Protein AF-A0A8J1URE8-F1 (afdb_monomer_lite)

pLDDT: mean 76.56, std 23.3, range [28.95, 98.44]

InterPro domains:
  IPR029236 Protein of unknown function DUF4618 [PF15397] (126-384)
  IPR029236 Protein of unknown function DUF4618 [PTHR28574] (31-385)

Secondary structure (DSSP, 8-state):
----TTSSSSS---GGGGTT-HHHHHHHTT--S---GGGG---------PPPPPPPPPP----------------PPP--------------------------TTSHHHHHHHHHHHHHHHHHHHHHHHHHHHHHHHHHHHHHHHHHHHHHHHHHHHHHHHHHHHHHHHHHHHHHHHHHHHHHHHHHHHHHHHHHHHHHHHHHHHHHHHHHHHHHHHHHHHHHHHHHHHHHHHIIIIIHHHHHHHHHHHHHHHHHHHHHHHHHHHHHHHHHHHHHHHHHHHHHHHHHHHHHHHHHHHHHHS-HHHHHHHHHHHHHHHHHHHHHHHHHHHHHHHHHHHHHHHHHHHSTTS-HHHHH-TTS---PPPPPTTS---------PPPP-

Foldseek 3Di:
DDDDDDDPPPDDDPCVVCPPPPVCVVVVVVPPPPDDPVVVDDDDDDDDDDDDDDDDDDDDDDDDDDDDDDDDDDDDDDDDDDDDDDDDDDDDDDDDDDDDDDDDPPPVVPVVVVVVVVVVVVVVVVVVVVVVVVVVVVVVVVVVVVVVVVVVVVVVVVVVVVVVVVVVVVVVVVVVVVVVVVVVVVVVVVVVVVVVVVVVVVVVVVVVVVVVVVVVVVVVVVVVVVVVVVVVVCCVPPVVVVVVVVVVVVVVVVVVVVVVVVVVVVVVVVVVVVVVVVVVVVVVVVVVVVVCVVVVVVLVVDDPVVVVVVVVVVVVVVVCVVVVVVVVVVVVVVVVVVVVVVVLVPDPVNPVVCVPCVPVDDPDDDDDPPDDDDDPDDDDDDDDD

Radius of gyration: 96.25 Å; chains: 1; bounding box: 216×101×248 Å

Structure (mmCIF, N/CA/C/O backbone):
data_AF-A0A8J1URE8-F1
#
_entry.id   AF-A0A8J1URE8-F1
#
loop_
_atom_site.group_PDB
_atom_site.id
_atom_site.type_symbol
_atom_site.label_atom_id
_atom_site.label_alt_id
_atom_site.label_comp_id
_atom_site.label_asym_id
_atom_site.label_entity_id
_atom_site.label_seq_id
_atom_site.pdbx_PDB_ins_code
_atom_site.Cartn_x
_atom_site.Cartn_y
_atom_site.Cartn_z
_atom_site.occupancy
_atom_site.B_iso_or_equiv
_atom_site.auth_seq_id
_atom_site.auth_comp_id
_atom_site.auth_asym_id
_atom_site.auth_atom_id
_atom_site.pdbx_PDB_model_num
ATOM 1 N N . MET A 1 1 ? -50.914 -13.217 21.520 1.00 42.62 1 MET A N 1
ATOM 2 C CA . MET A 1 1 ? -49.645 -13.868 21.130 1.00 42.62 1 MET A CA 1
ATOM 3 C C . MET A 1 1 ? -48.492 -13.115 21.794 1.00 42.62 1 MET A C 1
ATOM 5 O O . MET A 1 1 ? -48.168 -12.035 21.317 1.00 42.62 1 MET A O 1
ATOM 9 N N . PRO A 1 2 ? -47.940 -13.574 22.933 1.00 41.72 2 PRO A N 1
ATOM 10 C CA . PRO A 1 2 ? -46.842 -12.884 23.606 1.00 41.72 2 PRO A CA 1
ATOM 11 C C . PRO A 1 2 ? -45.495 -13.384 23.062 1.00 41.72 2 PRO A C 1
ATOM 13 O O . PRO A 1 2 ? -45.131 -14.544 23.244 1.00 41.72 2 PRO A O 1
ATOM 16 N N . GLY A 1 3 ? -44.768 -12.510 22.366 1.00 39.34 3 GLY A N 1
ATOM 17 C CA . GLY A 1 3 ? -43.412 -12.765 21.883 1.00 39.34 3 GLY A CA 1
ATOM 18 C C . GLY A 1 3 ? -42.389 -12.522 22.989 1.00 39.34 3 GLY A C 1
ATOM 19 O O . GLY A 1 3 ? -42.110 -11.378 23.340 1.00 39.34 3 GLY A O 1
ATOM 20 N N . GLY A 1 4 ? -41.845 -13.603 23.547 1.00 38.56 4 GLY A N 1
ATOM 21 C CA . GLY A 1 4 ? -40.762 -13.557 24.524 1.00 38.56 4 GLY A CA 1
ATOM 22 C C . GLY A 1 4 ? -39.442 -13.123 23.886 1.00 38.56 4 GLY A C 1
ATOM 23 O O . GLY A 1 4 ? -38.943 -13.759 22.956 1.00 38.56 4 GLY A O 1
ATOM 24 N N . TRP A 1 5 ? -38.869 -12.049 24.422 1.00 44.09 5 TRP A N 1
ATOM 25 C CA . TRP A 1 5 ? -37.473 -11.670 24.233 1.00 44.09 5 TRP A CA 1
ATOM 26 C C . TRP A 1 5 ? -36.597 -12.765 24.852 1.00 44.09 5 TRP A C 1
ATOM 28 O O . TRP A 1 5 ? -36.580 -12.926 26.067 1.00 44.09 5 TRP A O 1
ATOM 38 N N . GLY A 1 6 ? -35.923 -13.575 24.036 1.00 48.75 6 GLY A N 1
ATOM 39 C CA . GLY A 1 6 ? -35.047 -14.624 24.575 1.00 48.75 6 GLY A CA 1
ATOM 40 C C . GLY A 1 6 ? -34.497 -15.647 23.586 1.00 48.75 6 GLY A C 1
ATOM 41 O O . GLY A 1 6 ? -33.641 -16.435 23.962 1.00 48.75 6 GLY A O 1
ATOM 42 N N . ARG A 1 7 ? -34.935 -15.657 22.318 1.00 47.28 7 ARG A N 1
ATOM 43 C CA . ARG A 1 7 ? -34.473 -16.654 21.325 1.00 47.28 7 ARG A CA 1
ATOM 44 C C . ARG A 1 7 ? -33.460 -16.146 20.290 1.00 47.28 7 ARG A C 1
ATOM 46 O O . ARG A 1 7 ? -33.154 -16.877 19.360 1.00 47.28 7 ARG A O 1
ATOM 53 N N . LYS A 1 8 ? -32.928 -14.924 20.421 1.00 52.47 8 LYS A N 1
ATOM 54 C CA . LYS A 1 8 ? -32.033 -14.323 19.405 1.00 52.47 8 LYS A CA 1
ATOM 55 C C . LYS A 1 8 ? -30.544 -14.236 19.780 1.00 52.47 8 LYS A C 1
ATOM 57 O O . LYS A 1 8 ? -29.801 -13.589 19.059 1.00 52.47 8 LYS A O 1
ATOM 62 N N . ALA A 1 9 ? -30.083 -14.897 20.844 1.00 50.00 9 ALA A N 1
ATOM 63 C CA . ALA A 1 9 ? -28.696 -14.769 21.318 1.00 50.00 9 ALA A CA 1
ATOM 64 C C . ALA A 1 9 ? -27.864 -16.071 21.274 1.00 50.00 9 ALA A C 1
ATOM 66 O O . ALA A 1 9 ? -27.004 -16.263 22.122 1.00 50.00 9 ALA A O 1
ATOM 67 N N . VAL A 1 10 ? -28.107 -16.986 20.323 1.00 47.69 10 VAL A N 1
ATOM 68 C CA . VAL A 1 10 ? -27.316 -18.241 20.204 1.00 47.69 10 VAL A CA 1
ATOM 69 C C . VAL A 1 10 ? -26.921 -18.543 18.749 1.00 47.69 10 VAL A C 1
ATOM 71 O O . VAL A 1 10 ? -26.890 -19.690 18.327 1.00 47.69 10 VAL A O 1
ATOM 74 N N . GLY A 1 11 ? -26.673 -17.511 17.936 1.00 50.50 11 GLY A N 1
ATOM 75 C CA . GLY A 1 11 ? -26.478 -17.690 16.488 1.00 50.50 11 GLY A CA 1
ATOM 76 C C . GLY A 1 11 ? -25.203 -17.121 15.871 1.00 50.50 11 GLY A C 1
ATOM 77 O O . GLY A 1 11 ? -25.014 -17.318 14.679 1.00 50.50 11 GLY A O 1
ATOM 78 N N . GLN A 1 12 ? -24.351 -16.405 16.608 1.00 49.97 12 GLN A N 1
ATOM 79 C CA . GLN A 1 12 ? -23.192 -15.725 16.010 1.00 49.97 12 GLN A CA 1
ATOM 80 C C . GLN A 1 12 ? -21.989 -15.698 16.954 1.00 49.97 12 GLN A C 1
ATOM 82 O O . GLN A 1 12 ? -21.556 -14.644 17.404 1.00 49.97 12 GLN A O 1
ATOM 87 N N . ILE A 1 13 ? -21.446 -16.872 17.262 1.00 55.84 13 ILE A N 1
ATOM 88 C CA . ILE A 1 13 ? -20.032 -16.971 17.631 1.00 55.84 13 ILE A CA 1
ATOM 89 C C . ILE A 1 13 ? -19.428 -17.943 16.629 1.00 55.84 13 ILE A C 1
ATOM 91 O O . ILE A 1 13 ? -19.725 -19.139 16.655 1.00 55.84 13 ILE A O 1
ATOM 95 N N . ASP A 1 14 ? -18.648 -17.403 15.700 1.00 53.84 14 ASP A N 1
ATOM 96 C CA . ASP A 1 14 ? -17.888 -18.185 14.738 1.00 53.84 14 ASP A CA 1
ATOM 97 C C . ASP A 1 14 ? -16.729 -18.855 15.488 1.00 53.84 14 ASP A C 1
ATOM 99 O O . ASP A 1 14 ? -15.723 -18.232 15.821 1.00 53.84 14 ASP A O 1
ATOM 103 N N . ARG A 1 15 ? -16.916 -20.131 15.845 1.00 58.28 15 ARG A N 1
ATOM 104 C CA . ARG A 1 15 ? -15.956 -20.915 16.642 1.00 58.28 15 ARG A CA 1
ATOM 105 C C . ARG A 1 15 ? -14.618 -21.131 15.929 1.00 58.28 15 ARG A C 1
ATOM 107 O O . ARG A 1 15 ? -13.664 -21.553 16.573 1.00 58.28 15 ARG A O 1
ATOM 114 N N . SER A 1 16 ? -14.536 -20.826 14.633 1.00 62.19 16 SER A N 1
ATOM 115 C CA . SER A 1 16 ? -13.288 -20.872 13.868 1.00 62.19 16 SER A CA 1
ATOM 116 C C . SER A 1 16 ? -12.281 -19.795 14.297 1.00 62.19 16 SER A C 1
ATOM 118 O O . SER A 1 16 ? -11.084 -19.996 14.128 1.00 62.19 16 SER A O 1
ATOM 120 N N . GLN A 1 17 ? -12.732 -18.703 14.929 1.00 62.47 17 GLN A N 1
ATOM 121 C CA . GLN A 1 17 ? -11.861 -17.606 15.380 1.00 62.47 17 GLN A CA 1
ATOM 122 C C . GLN A 1 17 ? -11.050 -17.930 16.646 1.00 62.47 17 GLN A C 1
ATOM 124 O O . GLN A 1 17 ? -10.155 -17.173 17.000 1.00 62.47 17 GLN A O 1
ATOM 129 N N . PHE A 1 18 ? -11.342 -19.051 17.313 1.00 61.91 18 PHE A N 1
ATOM 130 C CA . PHE A 1 18 ? -10.711 -19.457 18.577 1.00 61.91 18 PHE A CA 1
ATOM 131 C C . PHE A 1 18 ? -9.980 -20.806 18.476 1.00 61.91 18 PHE A C 1
ATOM 133 O O . PHE A 1 18 ? -9.664 -21.421 19.493 1.00 61.91 18 PHE A O 1
ATOM 140 N N . ALA A 1 19 ? -9.737 -21.302 17.257 1.00 61.94 19 ALA A N 1
ATOM 141 C CA . ALA A 1 19 ? -9.113 -22.610 17.034 1.00 61.94 19 ALA A CA 1
ATOM 142 C C . ALA A 1 19 ? -7.639 -22.674 17.496 1.00 61.94 19 ALA A C 1
ATOM 144 O O . ALA A 1 19 ? -7.160 -23.752 17.867 1.00 61.94 19 ALA A O 1
ATOM 145 N N . ASP A 1 20 ? -6.963 -21.522 17.527 1.00 64.31 20 ASP A N 1
ATOM 146 C CA . ASP A 1 20 ? -5.533 -21.395 17.831 1.00 64.31 20 ASP A CA 1
ATOM 147 C C . ASP A 1 20 ? -5.243 -20.876 19.254 1.00 64.31 20 ASP A C 1
ATOM 149 O O . ASP A 1 20 ? -4.083 -20.736 19.634 1.00 64.31 20 ASP A O 1
ATOM 153 N N . ASP A 1 21 ? -6.272 -20.634 20.076 1.00 69.94 21 ASP A N 1
ATOM 154 C CA . ASP A 1 21 ? -6.087 -20.179 21.458 1.00 69.94 21 ASP A CA 1
ATOM 155 C C . ASP A 1 21 ? -5.683 -21.354 22.371 1.00 69.94 21 ASP A C 1
ATOM 157 O O . ASP A 1 21 ? -6.505 -22.181 22.785 1.00 69.94 21 ASP A O 1
ATOM 161 N N . GLU A 1 22 ? -4.395 -21.426 22.723 1.00 70.94 22 GLU A N 1
ATOM 162 C CA . GLU A 1 22 ? -3.829 -22.463 23.603 1.00 70.94 22 GLU A CA 1
ATOM 163 C C . GLU A 1 22 ? -4.501 -22.497 24.989 1.00 70.94 22 GLU A C 1
ATOM 165 O O . GLU A 1 22 ? -4.698 -23.572 25.559 1.00 70.94 22 GLU A O 1
ATOM 170 N N . LEU A 1 23 ? -4.954 -21.340 25.489 1.00 63.97 23 LEU A N 1
ATOM 171 C CA . LEU A 1 23 ? -5.704 -21.217 26.746 1.00 63.97 23 LEU A CA 1
ATOM 172 C C . LEU A 1 23 ? -7.088 -21.881 26.674 1.00 63.97 23 LEU A C 1
ATOM 174 O O . LEU A 1 23 ? -7.515 -22.530 27.629 1.00 63.97 23 LEU A O 1
ATOM 178 N N . LEU A 1 24 ? -7.783 -21.772 25.538 1.00 62.72 24 LEU A N 1
ATOM 179 C CA . LEU A 1 24 ? -9.102 -22.385 25.353 1.00 62.72 24 LEU A CA 1
ATOM 180 C C . LEU A 1 24 ? -9.005 -23.895 25.117 1.00 62.72 24 LEU A C 1
ATOM 182 O O . LEU A 1 24 ? -9.893 -24.627 25.550 1.00 62.72 24 LEU A O 1
ATOM 186 N N . LYS A 1 25 ? -7.906 -24.390 24.534 1.00 66.44 25 LYS A N 1
ATOM 187 C CA . LYS A 1 25 ? -7.602 -25.833 24.491 1.00 66.44 25 LYS A CA 1
ATOM 188 C C . LYS A 1 25 ? -7.354 -26.417 25.880 1.00 66.44 25 LYS A C 1
ATOM 190 O O . LYS A 1 25 ? -7.825 -27.516 26.167 1.00 66.44 25 LYS A O 1
ATOM 195 N N . GLN A 1 26 ? -6.650 -25.682 26.742 1.00 65.62 26 GLN A N 1
ATOM 196 C CA . GLN A 1 26 ? -6.354 -26.126 28.106 1.00 65.62 26 GLN A CA 1
ATOM 197 C C . GLN A 1 26 ? -7.611 -26.164 28.989 1.00 65.62 26 GLN A C 1
ATOM 199 O O . GLN A 1 26 ? -7.758 -27.065 29.810 1.00 65.62 26 GLN A O 1
ATOM 204 N N . ILE A 1 27 ? -8.541 -25.229 28.775 1.00 59.38 27 ILE A N 1
ATOM 205 C CA . ILE A 1 27 ? -9.807 -25.143 29.517 1.00 59.38 27 ILE A CA 1
ATOM 206 C C . ILE A 1 27 ? -10.887 -26.065 28.918 1.00 59.38 27 ILE A C 1
ATOM 208 O O . ILE A 1 27 ? -11.698 -26.626 29.654 1.00 59.38 27 ILE A O 1
ATOM 212 N N . GLY A 1 28 ? -10.883 -26.284 27.599 1.00 57.66 28 GLY A N 1
ATOM 213 C CA . GLY A 1 28 ? -11.860 -27.128 26.902 1.00 57.66 28 GLY A CA 1
ATOM 214 C C . GLY A 1 28 ? -11.819 -28.599 27.324 1.00 57.66 28 GLY A C 1
ATOM 215 O O . GLY A 1 28 ? -12.862 -29.236 27.399 1.00 57.66 28 GLY A O 1
ATOM 216 N N . GLY A 1 29 ? -10.644 -29.120 27.693 1.00 57.03 29 GLY A N 1
ATOM 217 C CA . GLY A 1 29 ? -10.515 -30.478 28.238 1.00 57.03 29 GLY A CA 1
ATOM 218 C C . GLY A 1 29 ? -11.018 -30.639 29.680 1.00 57.03 29 GLY A C 1
ATOM 219 O O . GLY A 1 29 ? -11.190 -31.765 30.137 1.00 57.03 29 GLY A O 1
ATOM 220 N N . GLN A 1 30 ? -11.254 -29.535 30.398 1.00 55.19 30 GLN A N 1
ATOM 221 C CA . GLN A 1 30 ? -11.667 -29.524 31.808 1.00 55.19 30 GLN A CA 1
ATOM 222 C C . GLN A 1 30 ? -13.159 -29.220 32.022 1.00 55.19 30 GLN A C 1
ATOM 224 O O . GLN A 1 30 ? -13.623 -29.300 33.157 1.00 55.19 30 GLN A O 1
ATOM 229 N N . LEU A 1 31 ? -13.912 -28.876 30.969 1.00 48.56 31 LEU A N 1
ATOM 230 C CA . LEU A 1 31 ? -15.317 -28.447 31.067 1.00 48.56 31 LEU A CA 1
ATOM 231 C C . LEU A 1 31 ? -16.329 -29.374 30.374 1.00 48.56 31 LEU A C 1
ATOM 233 O O . LEU A 1 31 ? -17.520 -29.071 30.396 1.00 48.56 31 LEU A O 1
ATOM 237 N N . ASP A 1 32 ? -15.906 -30.520 29.835 1.00 45.75 32 ASP A N 1
ATOM 238 C CA . ASP A 1 32 ? -16.808 -31.550 29.287 1.00 45.75 32 ASP A CA 1
ATOM 239 C C . ASP A 1 32 ? -17.446 -32.424 30.392 1.00 45.75 32 ASP A C 1
ATOM 241 O O . ASP A 1 32 ? -17.554 -33.646 30.296 1.00 45.75 32 ASP A O 1
ATOM 245 N N . GLU A 1 33 ? -17.922 -31.790 31.463 1.00 50.75 33 GLU A N 1
ATOM 246 C CA . GLU A 1 33 ? -18.928 -32.391 32.333 1.00 50.75 33 GLU A CA 1
ATOM 247 C C . GLU A 1 33 ? -20.302 -31.949 31.826 1.00 50.75 33 GLU A C 1
ATOM 249 O O . GLU A 1 33 ? -20.645 -30.768 31.843 1.00 50.75 33 GLU A O 1
ATOM 254 N N . ASN A 1 34 ? -21.092 -32.906 31.332 1.00 52.28 34 ASN A N 1
ATOM 255 C CA . ASN A 1 34 ? -22.476 -32.705 30.905 1.00 52.28 34 ASN A CA 1
ATOM 256 C C . ASN A 1 34 ? -23.313 -32.098 32.048 1.00 52.28 34 ASN A C 1
ATOM 258 O O . ASN A 1 34 ? -23.904 -32.817 32.857 1.00 52.28 34 ASN A O 1
ATOM 262 N N . PHE A 1 35 ? -23.389 -30.769 32.108 1.00 54.84 35 PHE A N 1
ATOM 263 C CA . PHE A 1 35 ? -24.257 -30.066 33.042 1.00 54.84 35 PHE A CA 1
ATOM 264 C C . PHE A 1 35 ? -25.716 -30.237 32.612 1.00 54.84 35 PHE A C 1
ATOM 266 O O . PHE A 1 35 ? -26.178 -29.657 31.628 1.00 54.84 35 PHE A O 1
ATOM 273 N N . ASP A 1 36 ? -26.463 -31.036 33.372 1.00 54.59 36 ASP A N 1
ATOM 274 C CA . ASP A 1 36 ? -27.906 -31.152 33.207 1.00 54.59 36 ASP A CA 1
ATOM 275 C C . ASP A 1 36 ? -28.609 -29.905 33.772 1.00 54.59 36 ASP A C 1
ATOM 277 O O . ASP A 1 36 ? -28.768 -29.722 34.985 1.00 54.59 36 ASP A O 1
ATOM 281 N N . TYR A 1 37 ? -29.041 -29.034 32.859 1.00 58.12 37 TYR A N 1
ATOM 282 C CA . TYR A 1 37 ? -29.777 -27.800 33.143 1.00 58.12 37 TYR A CA 1
ATOM 283 C C . TYR A 1 37 ? -31.292 -28.012 33.339 1.00 58.12 37 TYR A C 1
ATOM 285 O O . TYR A 1 37 ? -32.028 -27.040 33.549 1.00 58.12 37 TYR A O 1
ATOM 293 N N . SER A 1 38 ? -31.791 -29.255 33.305 1.00 65.00 38 SER A N 1
ATOM 294 C CA . SER A 1 38 ? -33.221 -29.575 33.464 1.00 65.00 38 SER A CA 1
ATOM 295 C C . SER A 1 38 ? -33.808 -29.122 34.815 1.00 65.00 38 SER A C 1
ATOM 297 O O . SER A 1 38 ? -34.978 -28.745 34.901 1.00 65.00 38 SER A O 1
ATOM 299 N N . GLN A 1 39 ? -32.969 -29.047 35.848 1.00 62.44 39 GLN A N 1
ATOM 300 C CA . GLN A 1 39 ? -33.286 -28.612 37.217 1.00 62.44 39 GLN A CA 1
ATOM 301 C C . GLN A 1 39 ? -33.596 -27.107 37.358 1.00 62.44 39 GLN A C 1
ATOM 303 O O . GLN A 1 39 ? -34.209 -26.697 38.344 1.00 62.44 39 GLN A O 1
ATOM 308 N N . TRP A 1 40 ? -33.263 -26.285 36.355 1.00 57.91 40 TRP A N 1
ATOM 309 C CA . TRP A 1 40 ? -33.508 -24.833 36.367 1.00 57.91 40 TRP A CA 1
ATOM 310 C C . TRP A 1 40 ? -34.587 -24.374 35.375 1.00 57.91 40 TRP A C 1
ATOM 312 O O . TRP A 1 40 ? -34.893 -23.180 35.284 1.00 57.91 40 TRP A O 1
ATOM 322 N N . GLN A 1 41 ? -35.233 -25.302 34.662 1.00 58.81 41 GLN A N 1
ATOM 323 C CA . GLN A 1 41 ? -36.361 -24.971 33.792 1.00 58.81 41 GLN A CA 1
ATOM 324 C C . GLN A 1 41 ? -37.643 -24.737 34.602 1.00 58.81 41 GLN A C 1
ATOM 326 O O . GLN A 1 41 ? -38.289 -25.657 35.107 1.00 58.81 41 GLN A O 1
ATOM 331 N N . ARG A 1 42 ? -38.074 -23.473 34.675 1.00 44.25 42 ARG A N 1
ATOM 332 C CA . ARG A 1 42 ? -39.392 -23.101 35.207 1.00 44.25 42 ARG A CA 1
ATOM 333 C C . ARG A 1 42 ? -40.492 -23.596 34.263 1.00 44.25 42 ARG A C 1
ATOM 335 O O . ARG A 1 42 ? -40.745 -22.990 33.226 1.00 44.25 42 ARG A O 1
ATOM 342 N N . LYS A 1 43 ? -41.189 -24.668 34.647 1.00 50.47 43 LYS A N 1
ATOM 343 C CA . LYS A 1 43 ? -42.414 -25.131 33.975 1.00 50.47 43 LYS A CA 1
ATOM 344 C C . LYS A 1 43 ? -43.549 -24.121 34.210 1.00 50.47 43 LYS A C 1
ATOM 346 O O . LYS A 1 43 ? -44.053 -23.996 35.325 1.00 50.47 43 LYS A O 1
ATOM 351 N N . SER A 1 44 ? -43.973 -23.397 33.173 1.00 41.31 44 SER A N 1
ATOM 352 C CA . SER A 1 44 ? -45.118 -22.474 33.229 1.00 41.31 44 SER A CA 1
ATOM 353 C C . SER A 1 44 ? -46.400 -23.097 32.646 1.00 41.31 44 SER A C 1
ATOM 355 O O . SER A 1 44 ? -46.602 -23.030 31.442 1.00 41.31 44 SER A O 1
ATOM 357 N N . LYS A 1 45 ? -47.211 -23.678 33.552 1.00 47.03 45 LYS A N 1
ATOM 358 C CA . LYS A 1 45 ? -48.698 -23.728 33.720 1.00 47.03 45 LYS A CA 1
ATOM 359 C C . LYS A 1 45 ? -49.651 -23.963 32.513 1.00 47.03 45 LYS A C 1
ATOM 361 O O . LYS A 1 45 ? -49.392 -23.496 31.413 1.00 47.03 45 LYS A O 1
ATOM 366 N N . PRO A 1 46 ? -50.847 -24.554 32.750 1.00 40.28 46 PRO A N 1
ATOM 367 C CA . PRO A 1 46 ? -52.015 -23.700 33.037 1.00 40.28 46 PRO A CA 1
ATOM 368 C C . PRO A 1 46 ? -52.982 -24.286 34.090 1.00 40.28 46 PRO A C 1
ATOM 370 O O . PRO A 1 46 ? -53.350 -25.452 34.031 1.00 40.28 46 PRO A O 1
ATOM 373 N N . GLY A 1 47 ? -53.442 -23.459 35.032 1.00 41.16 47 GLY A N 1
ATOM 374 C CA . GLY A 1 47 ? -54.554 -23.817 35.924 1.00 41.16 47 GLY A CA 1
ATOM 375 C C . GLY A 1 47 ? -54.441 -23.218 37.323 1.00 41.16 47 GLY A C 1
ATOM 376 O O . GLY A 1 47 ? -53.534 -23.566 38.063 1.00 41.16 47 GLY A O 1
ATOM 377 N N . GLN A 1 48 ? -55.360 -22.295 37.627 1.00 45.34 48 GLN A N 1
ATOM 378 C CA . GLN A 1 48 ? -55.823 -21.831 38.946 1.00 45.34 48 GLN A CA 1
ATOM 379 C C . GLN A 1 48 ? -54.793 -21.491 40.041 1.00 45.34 48 GLN A C 1
ATOM 381 O O . GLN A 1 48 ? -54.108 -22.338 40.595 1.00 45.34 48 GLN A O 1
ATOM 386 N N . LEU A 1 49 ? -54.780 -20.215 40.442 1.00 40.19 49 LEU A N 1
ATOM 387 C CA . LEU A 1 49 ? -55.258 -19.785 41.766 1.00 40.19 49 LEU A CA 1
ATOM 388 C C . LEU A 1 49 ? -55.201 -18.253 41.834 1.00 40.19 49 LEU A C 1
ATOM 390 O O . LEU A 1 49 ? -54.159 -17.628 41.635 1.00 40.19 49 LEU A O 1
ATOM 394 N N . SER A 1 50 ? -56.372 -17.663 42.055 1.00 42.28 50 SER A N 1
ATOM 395 C CA . SER A 1 50 ? -56.610 -16.233 42.204 1.00 42.28 50 SER A CA 1
ATOM 396 C C . SER A 1 50 ? -55.985 -15.700 43.491 1.00 42.28 50 SER A C 1
ATOM 398 O O . SER A 1 50 ? -56.207 -16.254 44.567 1.00 42.28 50 SER A O 1
ATOM 400 N N . ARG A 1 51 ? -55.282 -14.570 43.398 1.00 43.66 51 ARG A N 1
ATOM 401 C CA . ARG A 1 51 ? -54.980 -13.711 44.549 1.00 43.66 51 ARG A CA 1
ATOM 402 C C . ARG A 1 51 ? -56.124 -12.694 44.696 1.00 43.66 51 ARG A C 1
ATOM 404 O O . ARG A 1 51 ? -56.528 -12.142 43.672 1.00 43.66 51 ARG A O 1
ATOM 411 N N . PRO A 1 52 ? -56.660 -12.438 45.903 1.00 52.78 52 PRO A N 1
ATOM 412 C CA . PRO A 1 52 ? -57.699 -11.427 46.080 1.00 52.78 52 PRO A CA 1
ATOM 413 C C . PRO A 1 52 ? -57.127 -10.009 45.877 1.00 52.78 52 PRO A C 1
ATOM 415 O O . PRO A 1 52 ? -55.923 -9.801 46.079 1.00 52.78 52 PRO A O 1
ATOM 418 N N . PRO A 1 53 ? -57.959 -9.034 45.460 1.00 58.09 53 PRO A N 1
ATOM 419 C CA . PRO A 1 53 ? -57.518 -7.670 45.192 1.00 58.09 53 PRO A CA 1
ATOM 420 C C . PRO A 1 53 ? -57.275 -6.877 46.493 1.00 58.09 53 PRO A C 1
ATOM 422 O O . PRO A 1 53 ? -57.872 -7.184 47.527 1.00 58.09 53 PRO A O 1
ATOM 425 N N . PRO A 1 54 ? -56.414 -5.842 46.462 1.00 49.94 54 PRO A N 1
ATOM 426 C CA . PRO A 1 54 ? -56.169 -4.968 47.609 1.00 49.94 54 PRO A CA 1
ATOM 427 C C . PRO A 1 54 ? -57.349 -4.003 47.853 1.00 49.94 54 PRO A C 1
ATOM 429 O O . PRO A 1 54 ? -57.991 -3.578 46.889 1.00 49.94 54 PRO A O 1
ATOM 432 N N . PRO A 1 55 ? -57.636 -3.604 49.110 1.00 48.75 55 PRO A N 1
ATOM 433 C CA . PRO A 1 55 ? -58.689 -2.635 49.396 1.00 48.75 55 PRO A CA 1
ATOM 434 C C . PRO A 1 55 ? -58.328 -1.223 48.907 1.00 48.75 55 PRO A C 1
ATOM 436 O O . PRO A 1 55 ? -57.174 -0.788 48.952 1.00 48.75 55 PRO A O 1
ATOM 439 N N . ALA A 1 56 ? -59.353 -0.513 48.435 1.00 40.72 56 ALA A N 1
ATOM 440 C CA . ALA A 1 56 ? -59.270 0.801 47.810 1.00 40.72 56 ALA A CA 1
ATOM 441 C C . ALA A 1 56 ? -58.780 1.905 48.766 1.00 40.72 56 ALA A C 1
ATOM 443 O O . ALA A 1 56 ? -59.273 2.057 49.885 1.00 40.72 56 ALA A O 1
ATOM 444 N N . ARG A 1 57 ? -57.856 2.740 48.274 1.00 40.34 57 ARG A N 1
ATOM 445 C CA . ARG A 1 57 ? -57.469 4.016 48.891 1.00 40.34 57 ARG A CA 1
ATOM 446 C C . ARG A 1 57 ? -58.618 5.018 48.757 1.00 40.34 57 ARG A C 1
ATOM 448 O O . ARG A 1 57 ? -58.954 5.408 47.642 1.00 40.34 57 ARG A O 1
ATOM 455 N N . LYS A 1 58 ? -59.164 5.493 49.880 1.00 38.78 58 LYS A N 1
ATOM 456 C CA . LYS A 1 58 ? -59.895 6.765 49.918 1.00 38.78 58 LYS A CA 1
ATOM 457 C C . LYS A 1 58 ? -58.908 7.895 50.196 1.00 38.78 58 LYS A C 1
ATOM 459 O O . LYS A 1 58 ? -58.172 7.875 51.176 1.00 38.78 58 LYS A O 1
ATOM 464 N N . VAL A 1 59 ? -58.896 8.840 49.267 1.00 43.69 59 VAL A N 1
ATOM 465 C CA . VAL A 1 59 ? -58.230 10.138 49.342 1.00 43.69 59 VAL A CA 1
ATOM 466 C C . VAL A 1 59 ? -58.962 10.995 50.372 1.00 43.69 59 VAL A C 1
ATOM 468 O O . VAL A 1 59 ? -60.186 11.077 50.324 1.00 43.69 59 VAL A O 1
ATOM 471 N N . VAL A 1 60 ? -58.226 11.671 51.253 1.00 35.31 60 VAL A N 1
ATOM 472 C CA . VAL A 1 60 ? -58.720 12.867 51.945 1.00 35.31 60 VAL A CA 1
ATOM 473 C C . VAL A 1 60 ? -57.625 13.926 51.841 1.00 35.31 60 VAL A C 1
ATOM 475 O O . VAL A 1 60 ? -56.538 13.753 52.386 1.00 35.31 60 VAL A O 1
ATOM 478 N N . LYS A 1 61 ? -57.909 14.986 51.082 1.00 36.34 61 LYS A N 1
ATOM 479 C CA . LYS A 1 61 ? -57.236 16.284 51.164 1.00 36.34 61 LYS A CA 1
ATOM 480 C C . LYS A 1 61 ? -58.240 17.264 51.764 1.00 36.34 61 LYS A C 1
ATOM 482 O O . LYS A 1 61 ? -59.372 17.267 51.294 1.00 36.34 61 LYS A O 1
ATOM 487 N N . ASP A 1 62 ? -57.759 18.021 52.753 1.00 32.22 62 ASP A N 1
ATOM 488 C CA . ASP A 1 62 ? -58.041 19.426 53.097 1.00 32.22 62 ASP A CA 1
ATOM 489 C C . ASP A 1 62 ? -59.514 19.864 53.201 1.00 32.22 62 ASP A C 1
ATOM 491 O O . ASP A 1 62 ? -60.339 19.583 52.352 1.00 32.22 62 ASP A O 1
ATOM 495 N N . SER A 1 63 ? -59.976 20.673 54.145 1.00 32.62 63 SER A N 1
ATOM 496 C CA . SER A 1 63 ? -59.391 21.513 55.187 1.00 32.62 63 SER A CA 1
ATOM 497 C C . SER A 1 63 ? -60.590 22.115 55.936 1.00 32.62 63 SER A C 1
ATOM 499 O O . SER A 1 63 ? -61.644 22.309 55.332 1.00 32.62 63 SER A O 1
ATOM 501 N N . THR A 1 64 ? -60.454 22.456 57.216 1.00 34.53 64 THR A N 1
ATOM 502 C CA . THR A 1 64 ? -60.919 23.752 57.743 1.00 34.53 64 THR A CA 1
ATOM 503 C C . THR A 1 64 ? -60.466 23.918 59.188 1.00 34.53 64 THR A C 1
ATOM 505 O O . THR A 1 64 ? -60.645 23.061 60.047 1.00 34.53 64 THR A O 1
ATOM 508 N N . LEU A 1 65 ? -59.823 25.057 59.405 1.00 37.34 65 LEU A N 1
ATOM 509 C CA . LEU A 1 65 ? -59.332 25.587 60.662 1.00 37.34 65 LEU A CA 1
ATOM 510 C C . LEU A 1 65 ? -60.466 25.766 61.677 1.00 37.34 65 LEU A C 1
ATOM 512 O O . LEU A 1 65 ? -61.517 26.301 61.327 1.00 37.34 65 LEU A O 1
ATOM 516 N N . ARG A 1 66 ? -60.177 25.496 62.953 1.00 33.91 66 ARG A N 1
ATOM 517 C CA . ARG A 1 66 ? -60.504 26.426 64.043 1.00 33.91 66 ARG A CA 1
ATOM 518 C C . ARG A 1 66 ? -59.566 26.217 65.231 1.00 33.91 66 ARG A C 1
ATOM 520 O O . ARG A 1 66 ? -59.542 25.172 65.865 1.00 33.91 66 ARG A O 1
ATOM 527 N N . SER A 1 67 ? -58.787 27.268 65.458 1.00 33.50 67 SER A N 1
ATOM 528 C CA . SER A 1 67 ? -58.145 27.643 66.713 1.00 33.50 67 SER A CA 1
ATOM 529 C C . SER A 1 67 ? -59.149 27.616 67.870 1.00 33.50 67 SER A C 1
ATOM 531 O O . SER A 1 67 ? -60.289 28.033 67.665 1.00 33.50 67 SER A O 1
ATOM 533 N N . ILE A 1 68 ? -58.721 27.151 69.045 1.00 37.53 68 ILE A N 1
ATOM 534 C CA . ILE A 1 68 ? -58.839 27.837 70.343 1.00 37.53 68 ILE A CA 1
ATOM 535 C C . ILE A 1 68 ? -57.900 27.124 71.328 1.00 37.53 68 ILE A C 1
ATOM 537 O O . ILE A 1 68 ? -57.711 25.909 71.286 1.00 37.53 68 ILE A O 1
ATOM 541 N N . SER A 1 69 ? -57.261 27.956 72.134 1.00 33.72 69 SER A N 1
ATOM 542 C CA . SER A 1 69 ? -56.294 27.688 73.179 1.00 33.72 69 SER A CA 1
ATOM 543 C C . SER A 1 69 ? -56.867 26.933 74.384 1.00 33.72 69 SER A C 1
ATOM 545 O O . SER A 1 69 ? -58.076 26.810 74.547 1.00 33.72 69 SER A O 1
ATOM 547 N N . ASP A 1 70 ? -55.934 26.511 75.241 1.00 29.38 70 ASP A N 1
ATOM 548 C CA . ASP A 1 70 ? -56.096 26.232 76.670 1.00 29.38 70 ASP A CA 1
ATOM 549 C C . ASP A 1 70 ? -57.023 25.075 77.057 1.00 29.38 70 ASP A C 1
ATOM 551 O O . ASP A 1 70 ? -58.237 25.193 77.018 1.00 29.38 70 ASP A O 1
ATOM 555 N N . PHE A 1 71 ? -56.451 23.993 77.597 1.00 32.44 71 PHE A N 1
ATOM 556 C CA . PHE A 1 71 ? -56.921 23.521 78.899 1.00 32.44 71 PHE A CA 1
ATOM 557 C C . PHE A 1 71 ? -55.837 22.752 79.655 1.00 32.44 71 PHE A C 1
ATOM 559 O O . PHE A 1 71 ? -55.142 21.868 79.157 1.00 32.44 71 PHE A O 1
ATOM 566 N N . THR A 1 72 ? -55.714 23.196 80.889 1.00 33.97 72 THR A N 1
ATOM 567 C CA . THR A 1 72 ? -54.801 22.864 81.962 1.00 33.97 72 THR A CA 1
ATOM 568 C C . THR A 1 72 ? -55.117 21.532 82.635 1.00 33.97 72 THR A C 1
ATOM 570 O O . THR A 1 72 ? -56.231 21.015 82.594 1.00 33.97 72 THR A O 1
ATOM 573 N N . VAL A 1 73 ? -54.085 21.035 83.322 1.00 40.09 73 VAL A N 1
ATOM 574 C CA . VAL A 1 73 ? -54.094 20.067 84.426 1.00 40.09 73 VAL A CA 1
ATOM 575 C C . VAL A 1 73 ? -55.397 20.116 85.235 1.00 40.09 73 VAL A C 1
ATOM 577 O O . VAL A 1 73 ? -55.700 21.128 85.867 1.00 40.09 73 VAL A O 1
ATOM 580 N N . ALA A 1 74 ? -56.125 18.998 85.279 1.00 33.94 74 ALA A N 1
ATOM 581 C CA . ALA A 1 74 ? -57.234 18.799 86.206 1.00 33.94 74 ALA A CA 1
ATOM 582 C C . ALA A 1 74 ? -56.818 17.839 87.328 1.00 33.94 74 ALA A C 1
ATOM 584 O O . ALA A 1 74 ? -56.345 16.726 87.105 1.00 33.94 74 ALA A O 1
ATOM 585 N N . ALA A 1 75 ? -56.972 18.359 88.538 1.00 36.00 75 ALA A N 1
ATOM 586 C CA . ALA A 1 75 ? -56.528 17.857 89.823 1.00 36.00 75 ALA A CA 1
ATOM 587 C C . ALA A 1 75 ? -57.479 16.774 90.414 1.00 36.00 75 ALA A C 1
ATOM 589 O O . ALA A 1 75 ? -58.496 16.432 89.804 1.00 36.00 75 ALA A O 1
ATOM 590 N N . PRO A 1 76 ? -57.169 16.226 91.607 1.00 42.44 76 PRO A N 1
ATOM 591 C CA . PRO A 1 76 ? -57.818 15.059 92.194 1.00 42.44 76 PRO A CA 1
ATOM 592 C C . PRO A 1 76 ? -59.133 15.419 92.893 1.00 42.44 76 PRO A C 1
ATOM 594 O O . PRO A 1 76 ? -59.287 16.497 93.470 1.00 42.44 76 PRO A O 1
ATOM 597 N N . TRP A 1 77 ? -60.082 14.485 92.887 1.00 31.50 77 TRP A N 1
ATOM 598 C CA . TRP A 1 77 ? -61.389 14.675 93.509 1.00 31.50 77 TRP A CA 1
ATOM 599 C C . TRP A 1 77 ? -61.337 14.322 94.997 1.00 31.50 77 TRP A C 1
ATOM 601 O O . TRP A 1 77 ? -61.015 13.200 95.390 1.00 31.50 77 TRP A O 1
ATOM 611 N N . LYS A 1 78 ? -61.659 15.320 95.823 1.00 34.78 78 LYS A N 1
ATOM 612 C CA . LYS A 1 78 ? -61.890 15.204 97.262 1.00 34.78 78 LYS A CA 1
ATOM 613 C C . LYS A 1 78 ? -63.299 14.675 97.559 1.00 34.78 78 LYS A C 1
ATOM 615 O O . LYS A 1 78 ? -64.250 14.975 96.850 1.00 34.78 78 LYS A O 1
ATOM 620 N N . GLN A 1 79 ? -63.366 13.935 98.667 1.00 37.50 79 GLN A N 1
ATOM 621 C CA . GLN A 1 79 ? -64.428 13.847 99.680 1.00 37.50 79 GLN A CA 1
ATOM 622 C C . GLN A 1 79 ? -65.829 14.377 99.325 1.00 37.50 79 GLN A C 1
ATOM 624 O O . GLN A 1 79 ? -66.029 15.575 99.162 1.00 37.50 79 GLN A O 1
ATOM 629 N N . ASN A 1 80 ? -66.823 13.494 99.453 1.00 34.97 80 ASN A N 1
ATOM 630 C CA . ASN A 1 80 ? -68.163 13.875 99.886 1.00 34.97 80 ASN A CA 1
ATOM 631 C C . ASN A 1 80 ? -68.570 13.021 101.090 1.00 34.97 80 ASN A C 1
ATOM 633 O O . ASN A 1 80 ? -68.889 11.840 100.973 1.00 34.97 80 ASN A O 1
ATOM 637 N N . VAL A 1 81 ? -68.542 13.659 102.258 1.00 35.84 81 VAL A N 1
ATOM 638 C CA . VAL A 1 81 ? -69.310 13.276 103.440 1.00 35.84 81 VAL A CA 1
ATOM 639 C C . VAL A 1 81 ? -70.736 13.763 103.189 1.00 35.84 81 VAL A C 1
ATOM 641 O O . VAL A 1 81 ? -70.933 14.944 102.903 1.00 35.84 81 VAL A O 1
ATOM 644 N N . ARG A 1 82 ? -71.736 12.888 103.311 1.00 40.56 82 ARG A N 1
ATOM 645 C CA . ARG A 1 82 ? -73.129 13.313 103.493 1.00 40.56 82 ARG A CA 1
ATOM 646 C C . ARG A 1 82 ? -73.770 12.541 104.649 1.00 40.56 82 ARG A C 1
ATOM 648 O O . ARG A 1 82 ? -73.756 11.312 104.618 1.00 40.56 82 ARG A O 1
ATOM 655 N N . PRO A 1 83 ? -74.307 13.250 105.656 1.00 45.19 83 PRO A N 1
ATOM 656 C CA . PRO A 1 83 ? -75.052 12.682 106.765 1.00 45.19 83 PRO A CA 1
ATOM 657 C C . PRO A 1 83 ? -76.552 12.701 106.456 1.00 45.19 83 PRO A C 1
ATOM 659 O O . PRO A 1 83 ? -77.033 13.645 105.845 1.00 45.19 83 PRO A O 1
ATOM 662 N N . THR A 1 84 ? -77.278 11.695 106.932 1.00 37.53 84 THR A N 1
ATOM 663 C CA . THR A 1 84 ? -78.710 11.736 107.292 1.00 37.53 84 THR A CA 1
ATOM 664 C C . THR A 1 84 ? -79.011 10.357 107.889 1.00 37.53 84 THR A C 1
ATOM 666 O O . THR A 1 84 ? -78.698 9.350 107.267 1.00 37.53 84 THR A O 1
ATOM 669 N N . SER A 1 85 ? -79.360 10.258 109.180 1.00 32.34 85 SER A N 1
ATOM 670 C CA . SER A 1 85 ? -80.751 10.354 109.673 1.00 32.34 85 SER A CA 1
ATOM 671 C C . SER A 1 85 ? -81.636 9.312 108.994 1.00 32.34 85 SER A C 1
ATOM 673 O O . SER A 1 85 ? -81.705 9.291 107.777 1.00 32.34 85 SER A O 1
ATOM 675 N N . ALA A 1 86 ? -82.447 8.493 109.636 1.00 28.95 86 ALA A N 1
ATOM 676 C CA . ALA A 1 86 ? -82.842 8.199 111.007 1.00 28.95 86 ALA A CA 1
ATOM 677 C C . ALA A 1 86 ? -83.794 6.986 110.855 1.00 28.95 86 ALA A C 1
ATOM 679 O O . ALA A 1 86 ? -84.115 6.625 109.725 1.00 28.95 86 ALA A O 1
ATOM 680 N N . VAL A 1 87 ? -84.251 6.412 111.973 1.00 33.72 87 VAL A N 1
ATOM 681 C CA . VAL A 1 87 ? -85.399 5.485 112.179 1.00 33.72 87 VAL A CA 1
ATOM 682 C C . VAL A 1 87 ? -84.877 4.318 113.027 1.00 33.72 87 VAL A C 1
ATOM 684 O O . VAL A 1 87 ? -84.199 3.426 112.532 1.00 33.72 87 VAL A O 1
ATOM 687 N N . SER A 1 88 ? -84.794 4.523 114.345 1.00 36.81 88 SER A N 1
ATOM 688 C CA . SER A 1 88 ? -85.860 4.345 115.357 1.00 36.81 88 SER A CA 1
ATOM 689 C C . SER A 1 88 ? -85.911 2.885 115.820 1.00 36.81 88 SER A C 1
ATOM 691 O O . SER A 1 88 ? -85.983 1.978 115.002 1.00 36.81 88 SER A O 1
ATOM 693 N N . SER A 1 89 ? -85.598 2.640 117.096 1.00 37.34 89 SER A N 1
ATOM 694 C CA . SER A 1 89 ? -86.569 2.280 118.151 1.00 37.34 89 SER A CA 1
ATOM 695 C C . SER A 1 89 ? -87.351 1.010 117.787 1.00 37.34 89 SER A C 1
ATOM 697 O O . SER A 1 89 ? -87.961 0.915 116.737 1.00 37.34 89 SER A O 1
ATOM 699 N N . VAL A 1 90 ? -87.324 -0.050 118.585 1.00 35.09 90 VAL A N 1
ATOM 700 C CA . VAL A 1 90 ? -87.939 -0.131 119.910 1.00 35.09 90 VAL A CA 1
ATOM 701 C C . VAL A 1 90 ? -87.306 -1.308 120.656 1.00 35.09 90 VAL A C 1
ATOM 703 O O . VAL A 1 90 ? -87.254 -2.403 120.115 1.00 35.09 90 VAL A O 1
ATOM 706 N N . CYS A 1 91 ? -86.875 -1.095 121.899 1.00 32.91 91 CYS A N 1
ATOM 707 C CA . CYS A 1 91 ? -87.177 -2.016 123.000 1.00 32.91 91 CYS A CA 1
ATOM 708 C C . CYS A 1 91 ? -86.913 -1.313 124.337 1.00 32.91 91 CYS A C 1
ATOM 710 O O . CYS A 1 91 ? -85.817 -1.307 124.885 1.00 32.91 91 CYS A O 1
ATOM 712 N N . SER A 1 92 ? -87.967 -0.616 124.755 1.00 37.78 92 SER A N 1
ATOM 713 C CA . SER A 1 92 ? -88.494 -0.448 126.108 1.00 37.78 92 SER A CA 1
ATOM 714 C C . SER A 1 92 ? -87.562 -0.716 127.295 1.00 37.78 92 SER A C 1
ATOM 716 O O . SER A 1 92 ? -87.262 -1.853 127.644 1.00 37.78 92 SER A O 1
ATOM 718 N N . HIS A 1 93 ? -87.243 0.358 128.015 1.00 35.97 93 HIS A N 1
ATOM 719 C CA . HIS A 1 93 ? -86.893 0.296 129.429 1.00 35.97 93 HIS A CA 1
ATOM 720 C C . HIS A 1 93 ? -88.124 -0.048 130.280 1.00 35.97 93 HIS A C 1
ATOM 722 O O . HIS A 1 93 ? -89.182 0.551 130.095 1.00 35.97 93 HIS A O 1
ATOM 728 N N . SER A 1 94 ? -87.942 -0.862 131.319 1.00 36.22 94 SER A N 1
ATOM 729 C CA . SER A 1 94 ? -88.727 -0.757 132.552 1.00 36.22 94 SER A CA 1
ATOM 730 C C . SER A 1 94 ? -87.786 -0.422 133.709 1.00 36.22 94 SER A C 1
ATOM 732 O O . SER A 1 94 ? -86.998 -1.252 134.157 1.00 36.22 94 SER A O 1
ATOM 734 N N . ARG A 1 95 ? -87.864 0.825 134.183 1.00 40.34 95 ARG A N 1
ATOM 735 C CA . ARG A 1 95 ? -87.373 1.226 135.505 1.00 40.34 95 ARG A CA 1
ATOM 736 C C . ARG A 1 95 ? -88.307 0.608 136.547 1.00 40.34 95 ARG A C 1
ATOM 738 O O . ARG A 1 95 ? -89.492 0.928 136.523 1.00 40.34 95 ARG A O 1
ATOM 745 N N . SER A 1 96 ? -87.791 -0.184 137.484 1.00 35.91 96 SER A N 1
ATOM 746 C CA . SER A 1 96 ? -88.444 -0.357 138.783 1.00 35.91 96 SER A CA 1
ATOM 747 C C . SER A 1 96 ? -87.581 0.298 139.863 1.00 35.91 96 SER A C 1
ATOM 749 O O . SER A 1 96 ? -86.366 0.135 139.946 1.00 35.91 96 SER A O 1
ATOM 751 N N . ARG A 1 97 ? -88.245 1.150 140.634 1.00 38.66 97 ARG A N 1
ATOM 752 C CA . ARG A 1 97 ? -87.815 1.751 141.891 1.00 38.66 97 ARG A CA 1
ATOM 753 C C . ARG A 1 97 ? -88.765 1.141 142.918 1.00 38.66 97 ARG A C 1
ATOM 755 O O . ARG A 1 97 ? -89.959 1.184 142.640 1.00 38.66 97 ARG A O 1
ATOM 762 N N . ILE A 1 98 ? -88.245 0.651 144.052 1.00 39.16 98 ILE A N 1
ATOM 763 C CA . ILE A 1 98 ? -88.828 0.659 145.418 1.00 39.16 98 ILE A CA 1
ATOM 764 C C . ILE A 1 98 ? -88.394 -0.583 146.238 1.00 39.16 98 ILE A C 1
ATOM 766 O O . ILE A 1 98 ? -88.713 -1.712 145.899 1.00 39.16 98 ILE A O 1
ATOM 770 N N . GLN A 1 99 ? -87.714 -0.264 147.349 1.00 40.69 99 GLN A N 1
ATOM 771 C CA . GLN A 1 99 ? -87.668 -0.906 148.677 1.00 40.69 99 GLN A CA 1
ATOM 772 C C . GLN A 1 99 ? -86.885 -2.208 148.937 1.00 40.69 99 GLN A C 1
ATOM 774 O O . GLN A 1 99 ? -87.271 -3.306 148.574 1.00 40.69 99 GLN A O 1
ATOM 779 N N . GLN A 1 100 ? -85.798 -1.998 149.692 1.00 37.84 100 GLN A N 1
ATOM 780 C CA . GLN A 1 100 ? -85.481 -2.567 151.011 1.00 37.84 100 GLN A CA 1
ATOM 781 C C . GLN A 1 100 ? -85.689 -4.067 151.275 1.00 37.84 100 GLN A C 1
ATOM 783 O O . GLN A 1 100 ? -86.803 -4.565 151.344 1.00 37.84 100 GLN A O 1
ATOM 788 N N . ASN A 1 101 ? -84.563 -4.659 151.689 1.00 36.78 101 ASN A N 1
ATOM 789 C CA . ASN A 1 101 ? -84.420 -5.720 152.683 1.00 36.78 101 ASN A CA 1
ATOM 790 C C . ASN A 1 101 ? -85.027 -7.082 152.328 1.00 36.78 101 ASN A C 1
ATOM 792 O O . ASN A 1 101 ? -86.215 -7.324 152.475 1.00 36.78 101 ASN A O 1
ATOM 796 N N . THR A 1 102 ? -84.166 -8.057 152.057 1.00 34.91 102 THR A N 1
ATOM 797 C CA . THR A 1 102 ? -83.757 -9.079 153.039 1.00 34.91 102 THR A CA 1
ATOM 798 C C . THR A 1 102 ? -82.852 -10.093 152.342 1.00 34.91 102 THR A C 1
ATOM 800 O O . THR A 1 102 ? -82.994 -10.388 151.161 1.00 34.91 102 THR A O 1
ATOM 803 N N . ALA A 1 103 ? -81.848 -10.567 153.070 1.00 40.12 103 ALA A N 1
ATOM 804 C CA . ALA A 1 103 ? -80.863 -11.515 152.585 1.00 40.12 103 ALA A CA 1
ATOM 805 C C . ALA A 1 103 ? -81.501 -12.846 152.143 1.00 40.12 103 ALA A C 1
ATOM 807 O O . ALA A 1 103 ? -82.258 -13.455 152.896 1.00 40.12 103 ALA A O 1
ATOM 808 N N . SER A 1 104 ? -81.108 -13.337 150.965 1.00 39.19 104 SER A N 1
ATOM 809 C CA . SER A 1 104 ? -81.163 -14.758 150.602 1.00 39.19 104 SER A CA 1
ATOM 810 C C . SER A 1 104 ? -80.109 -15.057 149.514 1.00 39.19 104 SER A C 1
ATOM 812 O O . SER A 1 104 ? -80.185 -14.476 148.433 1.00 39.19 104 SER A O 1
ATOM 814 N N . PRO A 1 105 ? -79.116 -15.942 149.737 1.00 49.28 105 PRO A N 1
ATOM 815 C CA . PRO A 1 105 ? -77.958 -16.138 148.843 1.00 49.28 105 PRO A CA 1
ATOM 816 C C . PRO A 1 105 ? -78.214 -16.776 147.457 1.00 49.28 105 PRO A C 1
ATOM 818 O O . PRO A 1 105 ? -77.284 -17.340 146.888 1.00 49.28 105 PRO A O 1
ATOM 821 N N . LYS A 1 106 ? -79.438 -16.779 146.906 1.00 49.16 106 LYS A N 1
ATOM 822 C CA . LYS A 1 106 ? -79.787 -17.603 145.722 1.00 49.16 106 LYS A CA 1
ATOM 823 C C . LYS A 1 106 ? -80.093 -16.845 144.421 1.00 49.1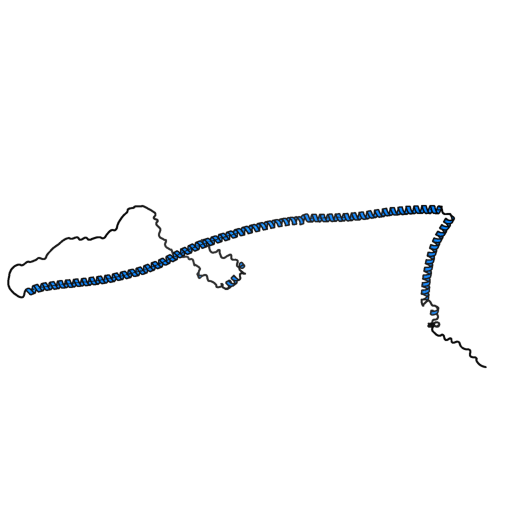6 106 LYS A C 1
ATOM 825 O O . LYS A 1 106 ? -79.992 -17.457 143.362 1.00 49.16 106 LYS A O 1
ATOM 830 N N . GLU A 1 107 ? -80.405 -15.549 144.453 1.00 48.66 107 GLU A N 1
ATOM 831 C CA . GLU A 1 107 ? -80.861 -14.806 143.254 1.00 48.66 107 GLU A CA 1
ATOM 832 C C . GLU A 1 107 ? -79.757 -14.009 142.534 1.00 48.66 107 GLU A C 1
ATOM 834 O O . GLU A 1 107 ? -79.845 -13.771 141.329 1.00 48.66 107 GLU A O 1
ATOM 839 N N . GLU A 1 108 ? -78.650 -13.705 143.213 1.00 50.38 108 GLU A N 1
ATOM 840 C CA . GLU A 1 108 ? -77.466 -13.070 142.611 1.00 50.38 108 GLU A CA 1
ATOM 841 C C . GLU A 1 108 ? -76.791 -13.988 141.566 1.00 50.38 108 GLU A C 1
ATOM 843 O O . GLU A 1 108 ? -76.227 -13.526 140.577 1.00 50.38 108 GLU A O 1
ATOM 848 N N . TYR A 1 109 ? -76.956 -15.309 141.704 1.00 57.75 109 TYR A N 1
ATOM 849 C CA . TYR A 1 109 ? -76.420 -16.319 140.786 1.00 57.75 109 TYR A CA 1
ATOM 850 C C . TYR A 1 109 ? -77.122 -16.361 139.416 1.00 57.75 109 TYR A C 1
ATOM 852 O O . TYR A 1 109 ? -76.491 -16.742 138.431 1.00 57.75 109 TYR A O 1
ATOM 860 N N . ALA A 1 110 ? -78.403 -15.980 139.316 1.00 57.28 110 ALA A N 1
ATOM 861 C CA . ALA A 1 110 ? -79.182 -16.095 138.075 1.00 57.28 110 ALA A CA 1
ATOM 862 C C . ALA A 1 110 ? -78.919 -14.933 137.098 1.00 57.28 110 ALA A C 1
ATOM 864 O O . ALA A 1 110 ? -78.690 -15.164 135.912 1.00 57.28 110 ALA A O 1
ATOM 865 N N . VAL A 1 111 ? -78.840 -13.698 137.606 1.00 61.62 111 VAL A N 1
ATOM 866 C CA . VAL A 1 111 ? -78.495 -12.499 136.813 1.00 61.62 111 VAL A CA 1
ATOM 867 C C . VAL A 1 111 ? -77.026 -12.526 136.374 1.00 61.62 111 VAL A C 1
ATOM 869 O O . VAL A 1 111 ? -76.683 -12.081 135.279 1.00 61.62 111 VAL A O 1
ATOM 872 N N . VAL A 1 112 ? -76.145 -13.095 137.203 1.00 62.19 112 VAL A N 1
ATOM 873 C CA . VAL A 1 112 ? -74.744 -13.359 136.837 1.00 62.19 112 VAL A CA 1
ATOM 874 C C . VAL A 1 112 ? -74.652 -14.428 135.739 1.00 62.19 112 VAL A C 1
ATOM 876 O O . VAL A 1 112 ? -73.781 -14.339 134.877 1.00 62.19 112 VAL A O 1
ATOM 879 N N . LYS A 1 113 ? -75.571 -15.403 135.703 1.00 65.38 113 LYS A N 1
ATOM 880 C CA . LYS A 1 113 ? -75.611 -16.456 134.677 1.00 65.38 113 LYS A CA 1
ATOM 881 C C . LYS A 1 113 ? -76.042 -15.932 133.302 1.00 65.38 113 LYS A C 1
ATOM 883 O O . LYS A 1 113 ? -75.398 -16.276 132.321 1.00 65.38 113 LYS A O 1
ATOM 888 N N . GLU A 1 114 ? -77.058 -15.074 133.226 1.00 67.69 114 GLU A N 1
ATOM 889 C CA . GLU A 1 114 ? -77.520 -14.465 131.963 1.00 67.69 114 GLU A CA 1
ATOM 890 C C . GLU A 1 114 ? -76.467 -13.518 131.365 1.00 67.69 114 GLU A C 1
ATOM 892 O O . GLU A 1 114 ? -76.098 -13.646 130.199 1.00 67.69 114 GLU A O 1
ATOM 897 N N . LYS A 1 115 ? -75.853 -12.670 132.204 1.00 73.19 115 LYS A N 1
ATOM 898 C CA . LYS A 1 115 ? -74.698 -11.849 131.802 1.00 73.19 115 LYS A CA 1
ATOM 899 C C . LYS A 1 115 ? -73.512 -12.697 131.341 1.00 73.19 115 LYS A C 1
ATOM 901 O O . LYS A 1 115 ? -72.800 -12.292 130.428 1.00 73.19 115 LYS A O 1
ATOM 906 N N . ASN A 1 116 ? -73.296 -13.871 131.938 1.00 77.44 116 ASN A N 1
ATOM 907 C CA . ASN A 1 116 ? -72.260 -14.804 131.495 1.00 77.44 116 ASN A CA 1
ATOM 908 C C . ASN A 1 116 ? -72.575 -15.442 130.131 1.00 77.44 116 ASN A C 1
ATOM 910 O O . ASN A 1 116 ? -71.642 -15.690 129.372 1.00 77.44 116 ASN A O 1
ATOM 914 N N . GLU A 1 117 ? -73.841 -15.696 129.790 1.00 78.88 117 GLU A N 1
ATOM 915 C CA . GLU A 1 117 ? -74.223 -16.178 128.453 1.00 78.88 117 GLU A CA 1
ATOM 916 C C . GLU A 1 117 ? -74.081 -15.078 127.387 1.00 78.88 117 GLU A C 1
ATOM 918 O O . GLU A 1 117 ? -73.501 -15.325 126.330 1.00 78.88 117 GLU A O 1
ATOM 923 N N . ASP A 1 118 ? -74.476 -13.839 127.688 1.00 80.00 118 ASP A N 1
ATOM 924 C CA . ASP A 1 118 ? -74.248 -12.689 126.801 1.00 80.00 118 ASP A CA 1
ATOM 925 C C . ASP A 1 118 ? -72.753 -12.414 126.587 1.00 80.00 118 ASP A C 1
ATOM 927 O O . ASP A 1 118 ? -72.311 -12.153 125.463 1.00 80.00 118 ASP A O 1
ATOM 931 N N . LEU A 1 119 ? -71.944 -12.532 127.647 1.00 82.38 119 LEU A N 1
ATOM 932 C CA . LEU A 1 119 ? -70.487 -12.450 127.553 1.00 82.38 119 LEU A CA 1
ATOM 933 C C . LEU A 1 119 ? -69.916 -13.569 126.675 1.00 82.38 119 LEU A C 1
ATOM 935 O O . LEU A 1 119 ? -69.047 -13.286 125.852 1.00 82.38 119 LEU A O 1
ATOM 939 N N . LYS A 1 120 ? -70.425 -14.805 126.769 1.00 86.19 120 LYS A N 1
ATOM 940 C CA . LYS A 1 120 ? -70.023 -15.908 125.875 1.00 86.19 120 LYS A CA 1
ATOM 941 C C . LYS A 1 120 ? -70.410 -15.642 124.420 1.00 86.19 120 LYS A C 1
ATOM 943 O O . LYS A 1 120 ? -69.602 -15.902 123.531 1.00 86.19 120 LYS A O 1
ATOM 948 N N . ILE A 1 121 ? -71.604 -15.109 124.154 1.00 86.38 121 ILE A N 1
ATOM 949 C CA . ILE A 1 121 ? -72.058 -14.764 122.795 1.00 86.38 121 ILE A CA 1
ATOM 950 C C . ILE A 1 121 ? -71.188 -13.647 122.205 1.00 86.38 121 ILE A C 1
ATOM 952 O O . ILE A 1 121 ? -70.741 -13.739 121.058 1.00 86.38 121 ILE A O 1
ATOM 956 N N . LEU A 1 122 ? -70.900 -12.604 122.989 1.00 86.69 122 LEU A N 1
ATOM 957 C CA . LEU A 1 122 ? -69.992 -11.528 122.592 1.00 86.69 122 LEU A CA 1
ATOM 958 C C . LEU A 1 122 ? -68.577 -12.056 122.348 1.00 86.69 122 LEU A C 1
ATOM 960 O O . LEU A 1 122 ? -67.975 -11.711 121.333 1.00 86.69 122 LEU A O 1
ATOM 964 N N . GLN A 1 123 ? -68.078 -12.940 123.209 1.00 88.19 123 GLN A N 1
ATOM 965 C CA . GLN A 1 123 ? -66.780 -13.589 123.046 1.00 88.19 123 GLN A CA 1
ATOM 966 C C . GLN A 1 123 ? -66.733 -14.438 121.769 1.00 88.19 123 GLN A C 1
ATOM 968 O O . GLN A 1 123 ? -65.766 -14.357 121.016 1.00 88.19 123 GLN A O 1
ATOM 973 N N . LEU A 1 124 ? -67.799 -15.174 121.445 1.00 88.12 124 LEU A N 1
ATOM 974 C CA . LEU A 1 124 ? -67.905 -15.933 120.198 1.00 88.12 124 LEU A CA 1
ATOM 975 C C . LEU A 1 124 ? -67.910 -15.010 118.969 1.00 88.12 124 LEU A C 1
ATOM 977 O O . LEU A 1 124 ? -67.228 -15.280 117.979 1.00 88.12 124 LEU A O 1
ATOM 981 N N . ARG A 1 125 ? -68.621 -13.877 119.035 1.00 92.38 125 ARG A N 1
ATOM 982 C CA . ARG A 1 125 ? -68.660 -12.870 117.962 1.00 92.38 125 ARG A CA 1
ATOM 983 C C . ARG A 1 125 ? -67.307 -12.188 117.762 1.00 92.38 125 ARG A C 1
ATOM 985 O O . ARG A 1 125 ? -66.910 -11.977 116.615 1.00 92.38 125 ARG A O 1
ATOM 992 N N . ILE A 1 126 ? -66.605 -11.874 118.852 1.00 91.50 126 ILE A N 1
ATOM 993 C CA . ILE A 1 126 ? -65.235 -11.348 118.838 1.00 91.50 126 ILE A CA 1
ATOM 994 C C . ILE A 1 126 ? -64.307 -12.379 118.194 1.00 91.50 126 ILE A C 1
ATOM 996 O O . ILE A 1 126 ? -63.666 -12.058 117.199 1.00 91.50 126 ILE A O 1
ATOM 1000 N N . ASN A 1 127 ? -64.340 -13.635 118.647 1.00 91.88 127 ASN A N 1
ATOM 1001 C CA . ASN A 1 127 ? -63.525 -14.718 118.090 1.00 91.88 127 ASN A CA 1
ATOM 1002 C C . ASN A 1 127 ? -63.783 -14.930 116.588 1.00 91.88 127 ASN A C 1
ATOM 1004 O O . ASN A 1 127 ? -62.846 -15.115 115.814 1.00 91.88 127 ASN A O 1
ATOM 1008 N N . THR A 1 128 ? -65.043 -14.847 116.150 1.00 93.00 128 THR A N 1
ATOM 1009 C CA . THR A 1 128 ? -65.411 -14.972 114.730 1.00 93.00 128 THR A CA 1
ATOM 1010 C C . THR A 1 128 ? -64.889 -13.784 113.916 1.00 93.00 128 THR A C 1
ATOM 1012 O O . THR A 1 128 ? -64.314 -13.965 112.845 1.00 93.00 128 THR A O 1
ATOM 1015 N N . ARG A 1 129 ? -65.031 -12.552 114.427 1.00 93.56 129 ARG A N 1
ATOM 1016 C CA . ARG A 1 129 ? -64.508 -11.337 113.778 1.00 93.56 129 ARG A CA 1
ATOM 1017 C C . ARG A 1 129 ? -62.984 -11.352 113.698 1.00 93.56 129 ARG A C 1
ATOM 1019 O O . ARG A 1 129 ? -62.437 -11.065 112.636 1.00 93.56 129 ARG A O 1
ATOM 1026 N N . GLU A 1 130 ? -62.304 -11.752 114.764 1.00 94.38 130 GLU A N 1
ATOM 1027 C CA . GLU A 1 130 ? -60.856 -11.954 114.771 1.00 94.38 130 GLU A CA 1
ATOM 1028 C C . GLU A 1 130 ? -60.420 -13.016 113.760 1.00 94.38 130 GLU A C 1
ATOM 1030 O O . GLU A 1 130 ? -59.419 -12.824 113.071 1.00 94.38 130 GLU A O 1
ATOM 1035 N N . HIS A 1 131 ? -61.171 -14.113 113.631 1.00 94.44 131 HIS A N 1
ATOM 1036 C CA . HIS A 1 131 ? -60.907 -15.133 112.621 1.00 94.44 131 HIS A CA 1
ATOM 1037 C C . HIS A 1 131 ? -61.028 -14.562 111.203 1.00 94.44 131 HIS A C 1
ATOM 1039 O O . HIS A 1 131 ? -60.075 -14.657 110.433 1.00 94.44 131 HIS A O 1
ATOM 1045 N N . THR A 1 132 ? -62.123 -13.858 110.891 1.00 94.44 132 THR A N 1
ATOM 1046 C CA . THR A 1 132 ? -62.294 -13.214 109.575 1.00 94.44 132 THR A CA 1
ATOM 1047 C C . THR A 1 132 ? -61.213 -12.169 109.290 1.00 94.44 132 THR A C 1
ATOM 1049 O O . THR A 1 132 ? -60.727 -12.080 108.168 1.00 94.44 132 THR A O 1
ATOM 1052 N N . LEU A 1 133 ? -60.766 -11.403 110.294 1.00 94.88 133 LEU A N 1
ATOM 1053 C CA . LEU A 1 133 ? -59.656 -10.457 110.138 1.00 94.88 133 LEU A CA 1
ATOM 1054 C C . LEU A 1 133 ? -58.336 -11.169 109.835 1.00 94.88 133 LEU A C 1
ATOM 1056 O O . LEU A 1 133 ? -57.575 -10.708 108.986 1.00 94.88 133 LEU A O 1
ATOM 1060 N N . LYS A 1 134 ? -58.069 -12.304 110.491 1.00 95.19 134 LYS A N 1
ATOM 1061 C CA . LYS A 1 134 ? -56.901 -13.143 110.193 1.00 95.19 134 LYS A CA 1
ATOM 1062 C C . LYS A 1 134 ? -56.971 -13.700 108.769 1.00 95.19 134 LYS A C 1
ATOM 1064 O O . LYS A 1 134 ? -55.954 -13.700 108.083 1.00 95.19 134 LYS A O 1
ATOM 1069 N N . GLU A 1 135 ? -58.142 -14.125 108.304 1.00 94.88 135 GLU A N 1
ATOM 1070 C CA . GLU A 1 135 ? -58.346 -14.568 106.918 1.00 94.88 135 GLU A CA 1
ATOM 1071 C C . GLU A 1 135 ? -58.157 -13.434 105.906 1.00 94.88 135 GLU A C 1
ATOM 1073 O O . GLU A 1 135 ? -57.457 -13.622 104.914 1.00 94.88 135 GLU A O 1
ATOM 1078 N N . TYR A 1 136 ? -58.698 -12.239 106.166 1.00 95.75 136 TYR A N 1
ATOM 1079 C CA . TYR A 1 136 ? -58.470 -11.070 105.312 1.00 95.75 136 TYR A CA 1
ATOM 1080 C C . TYR A 1 136 ? -56.998 -10.681 105.256 1.00 95.75 136 TYR A C 1
ATOM 1082 O O . TYR A 1 136 ? -56.498 -10.366 104.180 1.00 95.75 136 TYR A O 1
ATOM 1090 N N . LYS A 1 137 ? -56.293 -10.737 106.389 1.00 95.88 137 LYS A N 1
ATOM 1091 C CA . LYS A 1 137 ? -54.858 -10.457 106.437 1.00 95.88 137 LYS A CA 1
ATOM 1092 C C . LYS A 1 137 ? -54.065 -11.477 105.617 1.00 95.88 137 LYS A C 1
ATOM 1094 O O . LYS A 1 137 ? -53.259 -11.073 104.788 1.00 95.88 137 LYS A O 1
ATOM 1099 N N . LYS A 1 138 ? -54.368 -12.772 105.764 1.00 95.81 138 LYS A N 1
ATOM 1100 C CA . LYS A 1 138 ? -53.782 -13.834 104.930 1.00 95.81 138 LYS A CA 1
ATOM 1101 C C . LYS A 1 138 ? -54.065 -13.602 103.447 1.00 95.81 138 LYS A C 1
ATOM 1103 O O . LYS A 1 138 ? -53.149 -13.664 102.641 1.00 95.81 138 LYS A O 1
ATOM 1108 N N . ARG A 1 139 ? -55.314 -13.289 103.088 1.00 96.06 139 ARG A N 1
ATOM 1109 C CA . ARG A 1 139 ? -55.709 -13.022 101.698 1.00 96.06 139 ARG A CA 1
ATOM 1110 C C . ARG A 1 139 ? -55.015 -11.787 101.124 1.00 96.06 139 ARG A C 1
ATOM 1112 O O . ARG A 1 139 ? -54.666 -11.772 99.951 1.00 96.06 139 ARG A O 1
ATOM 1119 N N . TYR A 1 140 ? -54.831 -10.747 101.930 1.00 96.12 140 TYR A N 1
ATOM 1120 C CA . TYR A 1 140 ? -54.083 -9.559 101.535 1.00 96.12 140 TYR A CA 1
ATOM 1121 C C . TYR A 1 140 ? -52.614 -9.899 101.256 1.00 96.12 140 TYR A C 1
ATOM 1123 O O . TYR A 1 140 ? -52.083 -9.508 100.221 1.00 96.12 140 TYR A O 1
ATOM 1131 N N . GLU A 1 141 ? -51.980 -10.673 102.138 1.00 96.06 141 GLU A N 1
ATOM 1132 C CA . GLU A 1 141 ? -50.598 -11.132 101.966 1.00 96.06 141 GLU A CA 1
ATOM 1133 C C . GLU A 1 141 ? -50.443 -12.013 100.716 1.00 96.06 141 GLU A C 1
ATOM 1135 O O . GLU A 1 141 ? -49.528 -11.782 99.927 1.00 96.06 141 GLU A O 1
ATOM 1140 N N . THR A 1 142 ? -51.361 -12.958 100.469 1.00 96.00 142 THR A N 1
ATOM 1141 C CA . THR A 1 142 ? -51.332 -13.779 99.245 1.00 96.00 142 THR A CA 1
ATOM 1142 C C . THR A 1 142 ? -51.500 -12.928 97.993 1.00 96.00 142 THR A C 1
ATOM 1144 O O . THR A 1 142 ? -50.744 -13.096 97.042 1.00 96.00 142 THR A O 1
ATOM 1147 N N . LEU A 1 143 ? -52.437 -11.972 98.003 1.00 96.69 143 LEU A N 1
ATOM 1148 C CA . LEU A 1 143 ? -52.675 -11.093 96.858 1.00 96.69 143 LEU A CA 1
ATOM 1149 C C . LEU A 1 143 ? -51.456 -10.210 96.566 1.00 96.69 143 LEU A C 1
ATOM 1151 O O . LEU A 1 143 ? -51.136 -9.971 95.407 1.00 96.69 143 LEU A O 1
ATOM 1155 N N . LEU A 1 144 ? -50.764 -9.733 97.606 1.00 96.44 144 LEU A N 1
ATOM 1156 C CA . LEU A 1 144 ? -49.544 -8.942 97.460 1.00 96.44 144 LEU A CA 1
ATOM 1157 C C . LEU A 1 144 ? -48.433 -9.765 96.792 1.00 96.44 144 LEU A C 1
ATOM 1159 O O . LEU A 1 144 ? -47.799 -9.287 95.854 1.00 96.44 144 LEU A O 1
ATOM 1163 N N . VAL A 1 145 ? -48.226 -11.006 97.242 1.00 96.56 145 VAL A N 1
ATOM 1164 C CA . VAL A 1 145 ? -47.230 -11.922 96.661 1.00 96.56 145 VAL A CA 1
ATOM 1165 C C . VAL A 1 145 ? -47.571 -12.253 95.208 1.00 96.56 145 VAL A C 1
ATOM 1167 O O . VAL A 1 145 ? -46.696 -12.185 94.347 1.00 96.56 145 VAL A O 1
ATOM 1170 N N . GLU A 1 146 ? -48.836 -12.555 94.913 1.00 96.69 146 GLU A N 1
ATOM 1171 C CA . GLU A 1 146 ? -49.299 -12.811 93.546 1.00 96.69 146 GLU A CA 1
ATOM 1172 C C . GLU A 1 146 ? -49.133 -11.586 92.644 1.00 96.69 146 GLU A C 1
ATOM 1174 O O . GLU A 1 146 ? -48.686 -11.723 91.510 1.00 96.69 146 GLU A O 1
ATOM 1179 N N . ASN A 1 147 ? -49.426 -10.380 93.135 1.00 96.19 147 ASN A N 1
ATOM 1180 C CA . ASN A 1 147 ? -49.268 -9.154 92.354 1.00 96.19 147 ASN A CA 1
ATOM 1181 C C . ASN A 1 147 ? -47.791 -8.859 92.049 1.00 96.19 147 ASN A C 1
ATOM 1183 O O . ASN A 1 147 ? -47.454 -8.514 90.919 1.00 96.19 147 ASN A O 1
ATOM 1187 N N . ILE A 1 148 ? -46.899 -9.063 93.028 1.00 96.38 148 ILE A N 1
ATOM 1188 C CA . ILE A 1 148 ? -45.444 -8.957 92.830 1.00 96.38 148 ILE A CA 1
ATOM 1189 C C . ILE A 1 148 ? -44.970 -9.981 91.792 1.00 96.38 148 ILE A C 1
ATOM 1191 O O . ILE A 1 148 ? -44.181 -9.637 90.914 1.00 96.38 148 ILE A O 1
ATOM 1195 N N . LYS A 1 149 ? -45.473 -11.219 91.862 1.00 97.19 149 LYS A N 1
ATOM 1196 C CA . LYS A 1 149 ? -45.146 -12.275 90.901 1.00 97.19 149 LYS A CA 1
ATOM 1197 C C . LYS A 1 149 ? -45.629 -11.932 89.489 1.00 97.19 149 LYS A C 1
ATOM 1199 O O . LYS A 1 149 ? -44.838 -11.995 88.557 1.00 97.19 149 LYS A O 1
ATOM 1204 N N . LEU A 1 150 ? -46.885 -11.512 89.340 1.00 96.94 150 LEU A N 1
ATOM 1205 C CA . LEU A 1 150 ? -47.448 -11.094 88.052 1.00 96.94 150 LEU A CA 1
ATOM 1206 C C . LEU A 1 150 ? -46.677 -9.920 87.457 1.00 96.94 150 LEU A C 1
ATOM 1208 O O . LEU A 1 150 ? -46.411 -9.906 86.261 1.00 96.94 150 LEU A O 1
ATOM 1212 N N . LYS A 1 151 ? -46.285 -8.949 88.286 1.00 96.88 151 LYS A N 1
ATOM 1213 C CA . LYS A 1 151 ? -45.451 -7.839 87.834 1.00 96.88 151 LYS A CA 1
ATOM 1214 C C . LYS A 1 151 ? -44.114 -8.337 87.281 1.00 96.88 151 LYS A C 1
ATOM 1216 O O . LYS A 1 151 ? -43.724 -7.906 86.206 1.00 96.88 151 LYS A O 1
ATOM 1221 N N . ALA A 1 152 ? -43.445 -9.253 87.981 1.00 96.38 152 ALA A N 1
ATOM 1222 C CA . ALA A 1 152 ? -42.185 -9.822 87.513 1.00 96.38 152 ALA A CA 1
ATOM 1223 C C . ALA A 1 152 ? -42.346 -10.592 86.187 1.00 96.38 152 ALA A C 1
ATOM 1225 O O . ALA A 1 152 ? -41.520 -10.428 85.296 1.00 96.38 152 ALA A O 1
ATOM 1226 N N . GLU A 1 153 ? -43.423 -11.369 86.027 1.00 96.81 153 GLU A N 1
ATOM 1227 C CA . GLU A 1 153 ? -43.727 -12.082 84.774 1.00 96.81 153 GLU A CA 1
ATOM 1228 C C . GLU A 1 153 ? -44.026 -11.116 83.611 1.00 96.81 153 GLU A C 1
ATOM 1230 O O . GLU A 1 153 ? -43.590 -11.340 82.479 1.00 96.81 153 GLU A O 1
ATOM 1235 N N . ILE A 1 154 ? -44.739 -10.014 83.870 1.00 96.50 154 ILE A N 1
ATOM 1236 C CA . ILE A 1 154 ? -44.972 -8.962 82.868 1.00 96.50 154 ILE A CA 1
ATOM 1237 C C . ILE A 1 154 ? -43.647 -8.302 82.483 1.00 96.50 154 ILE A C 1
ATOM 1239 O O . ILE A 1 154 ? -43.340 -8.219 81.298 1.00 96.50 154 ILE A O 1
ATOM 1243 N N . ASP A 1 155 ? -42.838 -7.891 83.461 1.00 96.31 155 ASP A N 1
ATOM 1244 C CA . ASP A 1 155 ? -41.551 -7.237 83.211 1.00 96.31 155 ASP A CA 1
ATOM 1245 C C . ASP A 1 155 ? -40.598 -8.154 82.407 1.00 96.31 155 ASP A C 1
ATOM 1247 O O . ASP A 1 155 ? -39.890 -7.686 81.511 1.00 96.31 155 ASP A O 1
ATOM 1251 N N . GLU A 1 156 ? -40.601 -9.466 82.676 1.00 96.50 156 GLU A N 1
ATOM 1252 C CA . GLU A 1 156 ? -39.816 -10.465 81.937 1.00 96.50 156 GLU A CA 1
ATOM 1253 C C . GLU A 1 156 ? -40.314 -10.630 80.494 1.00 96.50 156 GLU A C 1
ATOM 1255 O O . GLU A 1 156 ? -39.539 -10.479 79.547 1.00 96.50 156 GLU A O 1
ATOM 1260 N N . THR A 1 157 ? -41.616 -10.865 80.305 1.00 95.75 157 THR A N 1
ATOM 1261 C CA . THR A 1 157 ? -42.201 -11.047 78.965 1.00 95.75 157 THR A CA 1
ATOM 1262 C C . THR A 1 157 ? -42.103 -9.784 78.107 1.00 95.75 157 THR A C 1
ATOM 1264 O O . THR A 1 157 ? -41.806 -9.867 76.911 1.00 95.75 157 THR A O 1
ATOM 1267 N N . GLU A 1 158 ? -42.280 -8.600 78.699 1.00 96.31 158 GLU A N 1
ATOM 1268 C CA . GLU A 1 158 ? -42.032 -7.317 78.040 1.00 96.31 158 GLU A CA 1
ATOM 1269 C C . GLU A 1 158 ? -40.549 -7.121 77.719 1.00 96.31 158 GLU A C 1
ATOM 1271 O O . GLU A 1 158 ? -40.213 -6.609 76.647 1.00 96.31 158 GLU A O 1
ATOM 1276 N N . GLY A 1 159 ? -39.651 -7.536 78.616 1.00 96.75 159 GLY A N 1
ATOM 1277 C CA . GLY A 1 159 ? -38.206 -7.532 78.404 1.00 96.75 159 GLY A CA 1
ATOM 1278 C C . GLY A 1 159 ? -37.802 -8.365 77.189 1.00 96.75 159 GLY A C 1
ATOM 1279 O O . GLY A 1 159 ? -37.114 -7.859 76.292 1.00 96.75 159 GLY A O 1
ATOM 1280 N N . ASP A 1 160 ? -38.296 -9.599 77.108 1.00 95.81 160 ASP A N 1
ATOM 1281 C CA . ASP A 1 160 ? -38.050 -10.521 76.002 1.00 95.81 160 ASP A CA 1
ATOM 1282 C C . ASP A 1 160 ? -38.631 -9.998 74.688 1.00 95.81 160 ASP A C 1
ATOM 1284 O O . ASP A 1 160 ? -37.915 -9.926 73.680 1.00 95.81 160 ASP A O 1
ATOM 1288 N N . ALA A 1 161 ? -39.886 -9.538 74.695 1.00 95.81 161 ALA A N 1
ATOM 1289 C CA . ALA A 1 161 ? -40.528 -8.945 73.525 1.00 95.81 161 ALA A CA 1
ATOM 1290 C C . ALA A 1 161 ? -39.764 -7.706 73.028 1.00 95.81 161 ALA A C 1
ATOM 1292 O O . ALA A 1 161 ? -39.453 -7.593 71.837 1.00 95.81 161 ALA A O 1
ATOM 1293 N N . ASN A 1 162 ? -39.380 -6.800 73.933 1.00 96.62 162 ASN A N 1
ATOM 1294 C CA . ASN A 1 162 ? -38.595 -5.614 73.596 1.00 96.62 162 ASN A CA 1
ATOM 1295 C C . ASN A 1 162 ? -37.201 -5.973 73.082 1.00 96.62 162 ASN A C 1
ATOM 1297 O O . ASN A 1 162 ? -36.696 -5.316 72.166 1.00 96.62 162 ASN A O 1
ATOM 1301 N N . SER A 1 163 ? -36.563 -7.001 73.643 1.00 96.62 163 SER A N 1
ATOM 1302 C CA . SER A 1 163 ? -35.273 -7.484 73.154 1.00 96.62 163 SER A CA 1
ATOM 1303 C C . SER A 1 163 ? -35.398 -8.011 71.718 1.00 96.62 163 SER A C 1
ATOM 1305 O O . SER A 1 163 ? -34.602 -7.623 70.856 1.00 96.62 163 SER A O 1
ATOM 1307 N N . GLY A 1 164 ? -36.452 -8.780 71.422 1.00 96.81 164 GLY A N 1
ATOM 1308 C CA . GLY A 1 164 ? -36.760 -9.296 70.090 1.00 96.81 164 GLY A CA 1
ATOM 1309 C C . GLY A 1 164 ? -37.020 -8.179 69.079 1.00 96.81 164 GLY A C 1
ATOM 1310 O O . GLY A 1 164 ? -36.412 -8.157 68.004 1.00 96.81 164 GLY A O 1
ATOM 1311 N N . VAL A 1 165 ? -37.840 -7.188 69.446 1.00 96.81 165 VAL A N 1
ATOM 1312 C CA . VAL A 1 165 ? -38.108 -6.004 68.612 1.00 96.81 165 VAL A CA 1
ATOM 1313 C C . VAL A 1 165 ? -36.826 -5.208 68.358 1.00 96.81 165 VAL A C 1
ATOM 1315 O O . VAL A 1 165 ? -36.537 -4.863 67.211 1.00 96.81 165 VAL A O 1
ATOM 1318 N N . LYS A 1 166 ? -35.997 -4.963 69.382 1.00 96.94 166 LYS A N 1
ATOM 1319 C CA . LYS A 1 166 ? -34.707 -4.264 69.226 1.00 96.94 166 LYS A CA 1
ATOM 1320 C C . LYS A 1 166 ? -33.761 -5.012 68.288 1.00 96.94 166 LYS A C 1
ATOM 1322 O O . LYS A 1 166 ? -33.125 -4.386 67.437 1.00 96.94 166 LYS A O 1
ATOM 1327 N N . GLN A 1 167 ? -33.656 -6.335 68.411 1.00 97.00 167 GLN A N 1
ATOM 1328 C CA . GLN A 1 167 ? -32.837 -7.144 67.506 1.00 97.00 167 GLN A CA 1
ATOM 1329 C C . GLN A 1 167 ? -33.346 -7.066 66.064 1.00 97.00 167 GLN A C 1
ATOM 1331 O O . GLN A 1 167 ? -32.547 -6.917 65.136 1.00 97.00 167 GLN A O 1
ATOM 1336 N N . LEU A 1 168 ? -34.664 -7.130 65.868 1.00 96.69 168 LEU A N 1
ATOM 1337 C CA . LEU A 1 168 ? -35.279 -7.038 64.551 1.00 96.69 168 LEU A CA 1
ATOM 1338 C C . LEU A 1 168 ? -35.057 -5.657 63.914 1.00 96.69 168 LEU A C 1
ATOM 1340 O O . LEU A 1 168 ? -34.636 -5.579 62.761 1.00 96.69 168 LEU A O 1
ATOM 1344 N N . LEU A 1 169 ? -35.243 -4.572 64.670 1.00 96.50 169 LEU A N 1
ATOM 1345 C CA . LEU A 1 169 ? -34.969 -3.208 64.205 1.00 96.50 169 LEU A CA 1
ATOM 1346 C C . LEU A 1 169 ? -33.504 -3.027 63.799 1.00 96.50 169 LEU A C 1
ATOM 1348 O O . LEU A 1 169 ? -33.230 -2.479 62.734 1.00 96.50 169 LEU A O 1
ATOM 1352 N N . ARG A 1 170 ? -32.557 -3.570 64.577 1.00 96.19 170 ARG A N 1
ATOM 1353 C CA . ARG A 1 170 ? -31.130 -3.563 64.211 1.00 96.19 170 ARG A CA 1
ATOM 1354 C C . ARG A 1 170 ? -30.865 -4.304 62.898 1.00 96.19 170 ARG A C 1
ATOM 1356 O O . ARG A 1 170 ? -30.027 -3.861 62.114 1.00 96.19 170 ARG A O 1
ATOM 1363 N N . LYS A 1 171 ? -31.558 -5.419 62.632 1.00 95.69 171 LYS A N 1
ATOM 1364 C CA . LYS A 1 171 ? -31.457 -6.132 61.344 1.00 95.69 171 LYS A CA 1
ATOM 1365 C C . LYS A 1 171 ? -31.988 -5.269 60.196 1.00 95.69 171 LYS A C 1
ATOM 1367 O O . LYS A 1 171 ? -31.299 -5.126 59.191 1.00 95.69 171 LYS A O 1
ATOM 1372 N N . TYR A 1 172 ? -33.152 -4.639 60.360 1.00 96.56 172 TYR A N 1
ATOM 1373 C CA . TYR A 1 172 ? -33.713 -3.737 59.347 1.00 96.56 172 TYR A CA 1
ATOM 1374 C C . TYR A 1 172 ? -32.835 -2.516 59.081 1.00 96.56 172 TYR A C 1
ATOM 1376 O O . TYR A 1 172 ? -32.673 -2.127 57.928 1.00 96.56 172 TYR A O 1
ATOM 1384 N N . GLU A 1 173 ? -32.226 -1.933 60.112 1.00 95.50 173 GLU A N 1
ATOM 1385 C CA . GLU A 1 173 ? -31.296 -0.818 59.945 1.00 95.50 173 GLU A CA 1
ATOM 1386 C C . GLU A 1 173 ? -30.058 -1.240 59.139 1.00 95.50 173 GLU A C 1
ATOM 1388 O O . GLU A 1 173 ? -29.649 -0.528 58.221 1.00 95.50 173 GLU A O 1
ATOM 1393 N N . LYS A 1 174 ? -29.503 -2.429 59.416 1.00 95.44 174 LYS A N 1
ATOM 1394 C CA . LYS A 1 174 ? -28.401 -3.004 58.627 1.00 95.44 174 LYS A CA 1
ATOM 1395 C C . LYS A 1 174 ? -28.805 -3.239 57.173 1.00 95.44 174 LYS A C 1
ATOM 1397 O O . LYS A 1 174 ? -28.061 -2.840 56.283 1.00 95.44 174 LYS A O 1
ATOM 1402 N N . PHE A 1 175 ? -29.979 -3.823 56.921 1.00 95.88 175 PHE A N 1
ATOM 1403 C CA . PHE A 1 175 ? -30.473 -4.021 55.554 1.00 95.88 175 PHE A CA 1
ATOM 1404 C C . PHE A 1 175 ? -30.710 -2.697 54.833 1.00 95.88 175 PHE A C 1
ATOM 1406 O O . PHE A 1 175 ? -30.310 -2.554 53.685 1.00 95.88 175 PHE A O 1
ATOM 1413 N N . ARG A 1 176 ? -31.282 -1.697 55.509 1.00 95.75 176 ARG A N 1
ATOM 1414 C CA . ARG A 1 176 ? -31.493 -0.363 54.939 1.00 95.75 176 ARG A CA 1
ATOM 1415 C C . ARG A 1 176 ? -30.173 0.302 54.551 1.00 95.75 176 ARG A C 1
ATOM 1417 O O . ARG A 1 176 ? -30.074 0.842 53.455 1.00 95.75 176 ARG A O 1
ATOM 1424 N N . LYS A 1 177 ? -29.162 0.243 55.424 1.00 96.19 177 LYS A N 1
ATOM 1425 C CA . LYS A 1 177 ? -27.813 0.751 55.124 1.00 96.19 177 LYS A CA 1
ATOM 1426 C C . LYS A 1 177 ? -27.176 -0.019 53.966 1.00 96.19 177 LYS A C 1
ATOM 1428 O O . LYS A 1 177 ? -26.643 0.604 53.058 1.00 96.19 177 LYS A O 1
ATOM 1433 N N . GLY A 1 178 ? -27.294 -1.349 53.965 1.00 96.12 178 GLY A N 1
ATOM 1434 C CA . GLY A 1 178 ? -26.801 -2.205 52.885 1.00 96.12 178 GLY A CA 1
ATOM 1435 C C . GLY A 1 178 ? -27.425 -1.869 51.529 1.00 96.12 178 GLY A C 1
ATOM 1436 O O . GLY A 1 178 ? -26.697 -1.728 50.556 1.00 96.12 178 GLY A O 1
ATOM 1437 N N . ILE A 1 179 ? -28.744 -1.658 51.478 1.00 95.94 179 ILE A N 1
ATOM 1438 C CA . ILE A 1 179 ? -29.459 -1.241 50.260 1.00 95.94 179 ILE A CA 1
ATOM 1439 C C . ILE A 1 179 ? -28.999 0.145 49.800 1.00 95.94 179 ILE A C 1
ATOM 1441 O O . ILE A 1 179 ? -28.785 0.340 48.612 1.00 95.94 179 ILE A O 1
ATOM 1445 N N . GLY A 1 180 ? -28.808 1.097 50.721 1.00 96.31 180 GLY A N 1
ATOM 1446 C CA . GLY A 1 180 ? -28.301 2.429 50.377 1.00 96.31 180 GLY A CA 1
ATOM 1447 C C . GLY A 1 180 ? -26.917 2.380 49.726 1.00 96.31 180 GLY A C 1
ATOM 1448 O O . GLY A 1 180 ? -26.724 2.955 48.661 1.00 96.31 180 GLY A O 1
ATOM 1449 N N . VAL A 1 181 ? -25.984 1.631 50.326 1.00 96.50 181 VAL A N 1
ATOM 1450 C CA . VAL A 1 181 ? -24.631 1.441 49.775 1.00 96.50 181 VAL A CA 1
ATOM 1451 C C . VAL A 1 181 ? -24.677 0.714 48.431 1.00 96.50 181 VAL A C 1
ATOM 1453 O O . VAL A 1 181 ? -23.969 1.093 47.503 1.00 96.50 181 VAL A O 1
ATOM 1456 N N . LEU A 1 182 ? -25.512 -0.319 48.311 1.00 96.81 182 LEU A N 1
ATOM 1457 C CA . LEU A 1 182 ? -25.659 -1.080 47.076 1.00 96.81 182 LEU A CA 1
ATOM 1458 C C . LEU A 1 182 ? -26.214 -0.211 45.939 1.00 96.81 182 LEU A C 1
ATOM 1460 O O . LEU A 1 182 ? -25.654 -0.224 44.851 1.00 96.81 182 LEU A O 1
ATOM 1464 N N . ASN A 1 183 ? -27.248 0.590 46.203 1.00 96.81 183 ASN A N 1
ATOM 1465 C CA . ASN A 1 183 ? -27.806 1.507 45.210 1.00 96.81 183 ASN A CA 1
ATOM 1466 C C . ASN A 1 183 ? -26.783 2.563 44.781 1.00 96.81 183 ASN A C 1
ATOM 1468 O O . ASN A 1 183 ? -26.613 2.761 43.587 1.00 96.81 183 ASN A O 1
ATOM 1472 N N . SER A 1 184 ? -26.042 3.169 45.719 1.00 96.62 184 SER A N 1
ATOM 1473 C CA . SER A 1 184 ? -24.986 4.124 45.350 1.00 96.62 184 SER A CA 1
ATOM 1474 C C . SER A 1 184 ? -23.876 3.479 44.518 1.00 96.62 184 SER A C 1
ATOM 1476 O O . SER A 1 184 ? -23.332 4.115 43.626 1.00 96.62 184 SER A O 1
ATOM 1478 N N . LYS A 1 185 ? -23.546 2.205 44.778 1.00 97.25 185 LYS A N 1
ATOM 1479 C CA . LYS A 1 185 ? -22.580 1.470 43.954 1.00 97.25 185 LYS A CA 1
ATOM 1480 C C . LYS A 1 185 ? -23.122 1.208 42.556 1.00 97.25 185 LYS A C 1
ATOM 1482 O O . LYS A 1 185 ? -22.394 1.426 41.602 1.00 97.25 185 LYS A O 1
ATOM 1487 N N . PHE A 1 186 ? -24.384 0.797 42.436 1.00 97.56 186 PHE A N 1
ATOM 1488 C CA . PHE A 1 186 ? -25.013 0.606 41.131 1.00 97.56 186 PHE A CA 1
ATOM 1489 C C . PHE A 1 186 ? -25.101 1.903 40.325 1.00 97.56 186 PHE A C 1
ATOM 1491 O O . PHE A 1 186 ? -24.881 1.866 39.122 1.00 97.56 186 PHE A O 1
ATOM 1498 N N . GLU A 1 187 ? -25.382 3.037 40.968 1.00 97.62 187 GLU A N 1
ATOM 1499 C CA . GLU A 1 187 ? -25.370 4.346 40.305 1.00 97.62 187 GLU A CA 1
ATOM 1500 C C . GLU A 1 187 ? -23.973 4.678 39.757 1.00 97.62 187 GLU A C 1
ATOM 1502 O O . GLU A 1 187 ? -23.851 5.049 38.593 1.00 97.62 187 GLU A O 1
ATOM 1507 N N . VAL A 1 188 ? -22.917 4.461 40.549 1.00 97.69 188 VAL A N 1
ATOM 1508 C CA . VAL A 1 188 ? -21.527 4.666 40.103 1.00 97.69 188 VAL A CA 1
ATOM 1509 C C . VAL A 1 188 ? -21.148 3.703 38.973 1.00 97.69 188 VAL A C 1
ATOM 1511 O O . VAL A 1 188 ? -20.626 4.138 37.954 1.00 97.69 188 VAL A O 1
ATOM 1514 N N . GLU A 1 189 ? -21.456 2.411 39.104 1.00 97.81 189 GLU A N 1
ATOM 1515 C CA . GLU A 1 189 ? -21.184 1.409 38.062 1.00 97.81 189 GLU A CA 1
ATOM 1516 C C . GLU A 1 189 ? -21.928 1.726 36.753 1.00 97.81 189 GLU A C 1
ATOM 1518 O O . GLU A 1 189 ? -21.392 1.529 35.662 1.00 97.81 189 GLU A O 1
ATOM 1523 N N . GLU A 1 190 ? -23.156 2.244 36.839 1.00 97.94 190 GLU A N 1
ATOM 1524 C CA . GLU A 1 190 ? -23.913 2.691 35.672 1.00 97.94 190 GLU A CA 1
ATOM 1525 C C . GLU A 1 190 ? -23.270 3.921 35.014 1.00 97.94 190 GLU A C 1
ATOM 1527 O O . GLU A 1 190 ? -23.188 3.994 33.782 1.00 97.94 190 GLU A O 1
ATOM 1532 N N . GLU A 1 191 ? -22.812 4.890 35.807 1.00 98.00 191 GLU A N 1
ATOM 1533 C CA . GLU A 1 191 ? -22.102 6.068 35.307 1.00 98.00 191 GLU A CA 1
ATOM 1534 C C . GLU A 1 191 ? -20.780 5.696 34.627 1.00 98.00 191 GLU A C 1
ATOM 1536 O O . GLU A 1 191 ? -20.534 6.153 33.505 1.00 98.00 191 GLU A O 1
ATOM 1541 N N . ASP A 1 192 ? -19.989 4.814 35.239 1.00 98.19 192 ASP A N 1
ATOM 1542 C CA . ASP A 1 192 ? -18.728 4.312 34.689 1.00 98.19 192 ASP A CA 1
ATOM 1543 C C . ASP A 1 192 ? -18.962 3.558 33.373 1.00 98.19 192 ASP A C 1
ATOM 1545 O O . ASP A 1 192 ? -18.341 3.867 32.352 1.00 98.19 192 ASP A O 1
ATOM 1549 N N . ALA A 1 193 ? -19.943 2.649 33.333 1.00 98.00 193 ALA A N 1
ATOM 1550 C CA . ALA A 1 193 ? -20.297 1.923 32.114 1.00 98.00 193 ALA A CA 1
ATOM 1551 C C . ALA A 1 193 ? -20.748 2.869 30.984 1.00 98.00 193 ALA A C 1
ATOM 1553 O O . ALA A 1 193 ? -20.404 2.678 29.812 1.00 98.00 193 ALA A O 1
ATOM 1554 N N . ARG A 1 194 ? -21.498 3.929 31.315 1.00 98.38 194 ARG A N 1
ATOM 1555 C CA . ARG A 1 194 ? -21.887 4.969 30.347 1.00 98.38 194 ARG A CA 1
ATOM 1556 C C . ARG A 1 194 ? -20.685 5.790 29.881 1.00 98.38 194 ARG A C 1
ATOM 1558 O O . ARG A 1 194 ? -20.641 6.172 28.707 1.00 98.38 194 ARG A O 1
ATOM 1565 N N . ALA A 1 195 ? -19.733 6.087 30.762 1.00 98.38 195 ALA A N 1
ATOM 1566 C CA . ALA A 1 195 ? -18.515 6.811 30.420 1.00 98.38 195 ALA A CA 1
ATOM 1567 C C . ALA A 1 195 ? -17.628 5.994 29.467 1.00 98.38 195 ALA A C 1
ATOM 1569 O O . ALA A 1 195 ? -17.211 6.512 28.426 1.00 98.38 195 ALA A O 1
ATOM 1570 N N . ASP A 1 196 ? -17.433 4.707 29.749 1.00 98.38 196 ASP A N 1
ATOM 1571 C CA . ASP A 1 196 ? -16.679 3.786 28.896 1.00 98.38 196 ASP A CA 1
ATOM 1572 C C . ASP A 1 196 ? -17.335 3.602 27.528 1.00 98.38 196 ASP A C 1
ATOM 1574 O O . ASP A 1 196 ? -16.663 3.649 26.491 1.00 98.38 196 ASP A O 1
ATOM 1578 N N . LEU A 1 197 ? -18.664 3.494 27.486 1.00 98.25 197 LEU A N 1
ATOM 1579 C CA . LEU A 1 197 ? -19.406 3.451 26.229 1.00 98.25 197 LEU A CA 1
ATOM 1580 C C . LEU A 1 197 ? -19.191 4.727 25.401 1.00 98.25 197 LEU A C 1
ATOM 1582 O O . LEU A 1 197 ? -18.954 4.653 24.197 1.00 98.25 197 LEU A O 1
ATOM 1586 N N . ARG A 1 198 ? -19.213 5.913 26.019 1.00 98.25 198 ARG A N 1
ATOM 1587 C CA . ARG A 1 198 ? -18.935 7.173 25.304 1.00 98.25 198 ARG A CA 1
ATOM 1588 C C . ARG A 1 198 ? -17.492 7.245 24.811 1.00 98.25 198 ARG A C 1
ATOM 1590 O O . ARG A 1 198 ? -17.257 7.706 23.694 1.00 98.25 198 ARG A O 1
ATOM 1597 N N . LYS A 1 199 ? -16.530 6.787 25.616 1.00 98.38 199 LYS A N 1
ATOM 1598 C CA . LYS A 1 199 ? -15.106 6.759 25.257 1.00 98.38 199 LYS A CA 1
ATOM 1599 C C . LYS A 1 199 ? -14.854 5.834 24.069 1.00 98.38 199 LYS A C 1
ATOM 1601 O O . LYS A 1 199 ? -14.226 6.253 23.099 1.00 98.38 199 LYS A O 1
ATOM 1606 N N . THR A 1 200 ? -15.385 4.616 24.118 1.00 97.75 200 THR A N 1
ATOM 1607 C CA . THR A 1 200 ? -15.272 3.634 23.030 1.00 97.75 200 THR A CA 1
ATOM 1608 C C . THR A 1 200 ? -15.972 4.121 21.764 1.00 97.75 200 THR A C 1
ATOM 1610 O O . THR A 1 200 ? -15.370 4.084 20.697 1.00 97.75 200 THR A O 1
ATOM 1613 N N . GLN A 1 201 ? -17.175 4.697 21.863 1.00 98.12 201 GLN A N 1
ATOM 1614 C CA . GLN A 1 201 ? -17.843 5.338 20.724 1.00 98.12 201 GLN A CA 1
ATOM 1615 C C . GLN A 1 201 ? -17.018 6.484 20.126 1.00 98.12 201 GLN A C 1
ATOM 1617 O O . GLN A 1 201 ? -16.952 6.624 18.907 1.00 98.12 201 GLN A O 1
ATOM 1622 N N . GLY A 1 202 ? -16.398 7.315 20.967 1.00 98.25 202 GLY A N 1
ATOM 1623 C CA . GLY A 1 202 ? -15.523 8.395 20.521 1.00 98.25 202 GLY A CA 1
ATOM 1624 C C . GLY A 1 202 ? -14.282 7.878 19.796 1.00 98.25 202 GLY A C 1
ATOM 1625 O O . GLY A 1 202 ? -13.909 8.437 18.768 1.00 98.25 202 GLY A O 1
ATOM 1626 N N . GLN A 1 203 ? -13.675 6.802 20.299 1.00 98.31 203 GLN A N 1
ATOM 1627 C CA . GLN A 1 203 ? -12.522 6.165 19.668 1.00 98.31 203 GLN A CA 1
ATOM 1628 C C . GLN A 1 203 ? -12.897 5.547 18.320 1.00 98.31 203 GLN A C 1
ATOM 1630 O O . GLN A 1 203 ? -12.287 5.888 17.314 1.00 98.31 203 GLN A O 1
ATOM 1635 N N . ILE A 1 204 ? -13.976 4.760 18.277 1.00 98.12 204 ILE A N 1
ATOM 1636 C CA . ILE A 1 204 ? -14.478 4.149 17.041 1.00 98.12 204 ILE A CA 1
ATOM 1637 C C . ILE A 1 204 ? -14.781 5.219 15.992 1.00 98.12 204 ILE A C 1
ATOM 1639 O O . ILE A 1 204 ? -14.408 5.053 14.840 1.00 98.12 204 ILE A O 1
ATOM 1643 N N . LYS A 1 205 ? -15.411 6.342 16.365 1.00 98.38 205 LYS A N 1
ATOM 1644 C CA . LYS A 1 205 ? -15.672 7.440 15.420 1.00 98.38 205 LYS A CA 1
ATOM 1645 C C . LYS A 1 205 ? -14.388 8.034 14.847 1.00 98.38 205 LYS A C 1
ATOM 1647 O O . LYS A 1 205 ? -14.340 8.291 13.651 1.00 98.38 205 LYS A O 1
ATOM 1652 N N . LYS A 1 206 ? -13.359 8.249 15.673 1.00 98.19 206 LYS A N 1
ATOM 1653 C CA . LYS A 1 206 ? -12.058 8.745 15.198 1.00 98.19 206 LYS A CA 1
ATOM 1654 C C . LYS A 1 206 ? -11.416 7.749 14.240 1.00 98.19 206 LYS A C 1
ATOM 1656 O O . LYS A 1 206 ? -11.022 8.137 13.145 1.00 98.19 206 LYS A O 1
ATOM 1661 N N . ASP A 1 207 ? -11.376 6.477 14.620 1.00 98.19 207 ASP A N 1
ATOM 1662 C CA . ASP A 1 207 ? -10.790 5.417 13.800 1.00 98.19 207 ASP A CA 1
ATOM 1663 C C . ASP A 1 207 ? -11.540 5.273 12.467 1.00 98.19 207 ASP A C 1
ATOM 1665 O O . ASP A 1 207 ? -10.914 5.144 11.420 1.00 98.19 207 ASP A O 1
ATOM 1669 N N . LEU A 1 208 ? -12.870 5.410 12.487 1.00 98.44 208 LEU A N 1
ATOM 1670 C CA . LEU A 1 208 ? -13.719 5.411 11.296 1.00 98.44 208 LEU A CA 1
ATOM 1671 C C . LEU A 1 208 ? -13.381 6.599 10.383 1.00 98.44 208 LEU A C 1
ATOM 1673 O O . LEU A 1 208 ? -13.120 6.383 9.206 1.00 98.44 208 LEU A O 1
ATOM 1677 N N . THR A 1 209 ? -13.267 7.823 10.914 1.00 98.31 209 THR A N 1
ATOM 1678 C CA . THR A 1 209 ? -12.877 8.992 10.097 1.00 98.31 209 THR A CA 1
ATOM 1679 C C . THR A 1 209 ? -11.470 8.870 9.507 1.00 98.31 209 THR A C 1
ATOM 1681 O O . THR A 1 209 ? -11.226 9.286 8.375 1.00 98.31 209 THR A O 1
ATOM 1684 N N . ILE A 1 210 ? -10.531 8.269 10.247 1.00 98.25 210 ILE A N 1
ATOM 1685 C CA . ILE A 1 210 ? -9.184 7.994 9.737 1.00 98.25 210 ILE A CA 1
ATOM 1686 C C . ILE A 1 210 ? -9.273 6.980 8.597 1.00 98.25 210 ILE A C 1
ATOM 1688 O O . ILE A 1 210 ? -8.684 7.205 7.540 1.00 98.25 210 ILE A O 1
ATOM 1692 N N . LEU A 1 211 ? -10.028 5.897 8.780 1.00 98.38 211 LEU A N 1
ATOM 1693 C CA . LEU A 1 211 ? -10.189 4.864 7.766 1.00 98.38 211 LEU A CA 1
ATOM 1694 C C . LEU A 1 211 ? -10.882 5.401 6.506 1.00 98.38 211 LEU A C 1
ATOM 1696 O O . LEU A 1 211 ? -10.410 5.134 5.406 1.00 98.38 211 LEU A O 1
ATOM 1700 N N . GLU A 1 212 ? -11.925 6.220 6.649 1.00 98.12 212 GLU A N 1
ATOM 1701 C CA . GLU A 1 212 ? -12.577 6.924 5.535 1.00 98.12 212 GLU A CA 1
ATOM 1702 C C . GLU A 1 212 ? -11.571 7.771 4.748 1.00 98.12 212 GLU A C 1
ATOM 1704 O O . GLU A 1 212 ? -11.491 7.656 3.526 1.00 98.12 212 GLU A O 1
ATOM 1709 N N . SER A 1 213 ? -10.728 8.550 5.437 1.00 98.06 213 SER A N 1
ATOM 1710 C CA . SER A 1 213 ? -9.697 9.354 4.769 1.00 98.06 213 SER A CA 1
ATOM 1711 C C . SER A 1 213 ? -8.653 8.498 4.040 1.00 98.06 213 SER A C 1
ATOM 1713 O O . SER A 1 213 ? -8.175 8.868 2.967 1.00 98.06 213 SER A O 1
ATOM 1715 N N . GLN A 1 214 ? -8.299 7.332 4.592 1.00 98.25 214 GLN A N 1
ATOM 1716 C CA . GLN A 1 214 ? -7.370 6.395 3.959 1.00 98.25 214 GLN A CA 1
ATOM 1717 C C . GLN A 1 214 ? -7.968 5.761 2.705 1.00 98.25 214 GLN A C 1
ATOM 1719 O O . GLN A 1 214 ? -7.263 5.643 1.701 1.00 98.25 214 GLN A O 1
ATOM 1724 N N . VAL A 1 215 ? -9.251 5.395 2.745 1.00 98.38 215 VAL A N 1
ATOM 1725 C CA . VAL A 1 215 ? -9.983 4.886 1.581 1.00 98.38 215 VAL A CA 1
ATOM 1726 C C . VAL A 1 215 ? -10.045 5.954 0.493 1.00 98.38 215 VAL A C 1
ATOM 1728 O O . VAL A 1 215 ? -9.651 5.677 -0.636 1.00 98.38 215 VAL A O 1
ATOM 1731 N N . GLU A 1 216 ? -10.403 7.196 0.830 1.00 98.44 216 GLU A N 1
ATOM 1732 C CA . GLU A 1 216 ? -10.454 8.295 -0.143 1.00 98.44 216 GLU A CA 1
ATOM 1733 C C . GLU A 1 216 ? -9.076 8.564 -0.782 1.00 98.44 216 GLU A C 1
ATOM 1735 O O . GLU A 1 216 ? -8.957 8.768 -1.992 1.00 98.44 216 GLU A O 1
ATOM 1740 N N . MET A 1 217 ? -7.997 8.529 0.010 1.00 98.19 217 MET A N 1
ATOM 1741 C CA . MET A 1 217 ? -6.633 8.651 -0.518 1.00 98.19 217 MET A CA 1
ATOM 1742 C C . MET A 1 217 ? -6.256 7.487 -1.443 1.00 98.19 217 MET A C 1
ATOM 1744 O O . MET A 1 217 ? -5.571 7.701 -2.447 1.00 98.19 217 MET A O 1
ATOM 1748 N N . ALA A 1 218 ? -6.663 6.262 -1.111 1.00 98.19 218 ALA A N 1
ATOM 1749 C CA . ALA A 1 218 ? -6.406 5.088 -1.937 1.00 98.19 218 ALA A CA 1
ATOM 1750 C C . ALA A 1 218 ? -7.187 5.145 -3.258 1.00 98.19 218 ALA A C 1
ATOM 1752 O O . ALA A 1 218 ? -6.610 4.862 -4.306 1.00 98.19 218 ALA A O 1
ATOM 1753 N N . GLU A 1 219 ? -8.448 5.578 -3.228 1.00 98.31 219 GLU A N 1
ATOM 1754 C CA . GLU A 1 219 ? -9.277 5.784 -4.419 1.00 98.31 219 GLU A CA 1
ATOM 1755 C C . GLU A 1 219 ? -8.682 6.845 -5.347 1.00 98.31 219 GLU A C 1
ATOM 1757 O O . GLU A 1 219 ? -8.553 6.599 -6.545 1.00 98.31 219 GLU A O 1
ATOM 1762 N N . LYS A 1 220 ? -8.221 7.981 -4.803 1.00 98.19 220 LYS A N 1
ATOM 1763 C CA . LYS A 1 220 ? -7.521 9.013 -5.589 1.00 98.19 220 LYS A CA 1
ATOM 1764 C C . LYS A 1 220 ? -6.270 8.460 -6.266 1.00 98.19 220 LYS A C 1
ATOM 1766 O O . LYS A 1 220 ? -6.107 8.610 -7.471 1.00 98.19 220 LYS A O 1
ATOM 1771 N N . ARG A 1 221 ? -5.419 7.744 -5.522 1.00 98.38 221 ARG A N 1
ATOM 1772 C CA . ARG A 1 221 ? -4.220 7.105 -6.095 1.00 98.38 221 ARG A CA 1
ATOM 1773 C C . ARG A 1 221 ? -4.573 6.084 -7.171 1.00 98.38 221 ARG A C 1
ATOM 1775 O O . ARG A 1 221 ? -3.875 5.999 -8.177 1.00 98.38 221 ARG A O 1
ATOM 1782 N N . LEU A 1 222 ? -5.628 5.299 -6.963 1.00 98.19 222 LEU A N 1
ATOM 1783 C CA . LEU A 1 222 ? -6.097 4.332 -7.950 1.00 98.19 222 LEU A CA 1
ATOM 1784 C C . LEU A 1 222 ? -6.559 5.042 -9.225 1.00 98.19 222 LEU A C 1
ATOM 1786 O O . LEU A 1 222 ? -6.182 4.622 -10.317 1.00 98.19 222 LEU A O 1
ATOM 1790 N N . GLN A 1 223 ? -7.310 6.134 -9.087 1.00 98.31 223 GLN A N 1
ATOM 1791 C CA . GLN A 1 223 ? -7.750 6.953 -10.208 1.00 98.31 223 GLN A CA 1
ATOM 1792 C C . GLN A 1 223 ? -6.557 7.549 -10.963 1.00 98.31 223 GLN A C 1
ATOM 1794 O O . GLN A 1 223 ? -6.487 7.403 -12.182 1.00 98.31 223 GLN A O 1
ATOM 1799 N N . ASP A 1 224 ? -5.579 8.127 -10.263 1.00 98.19 224 ASP A N 1
ATOM 1800 C CA . ASP A 1 224 ? -4.354 8.651 -10.875 1.00 98.19 224 ASP A CA 1
ATOM 1801 C C . ASP A 1 224 ? -3.637 7.558 -11.678 1.00 98.19 224 ASP A C 1
ATOM 1803 O O . ASP A 1 224 ? -3.348 7.735 -12.862 1.00 98.19 224 ASP A O 1
ATOM 1807 N N . LYS A 1 225 ? -3.442 6.370 -11.091 1.00 97.75 225 LYS A N 1
ATOM 1808 C CA . LYS A 1 225 ? -2.819 5.238 -11.794 1.00 97.75 225 LYS A CA 1
ATOM 1809 C C . LYS A 1 225 ? -3.639 4.730 -12.969 1.00 97.75 225 LYS A C 1
ATOM 1811 O O . LYS A 1 225 ? -3.064 4.352 -13.988 1.00 97.75 225 LYS A O 1
ATOM 1816 N N . GLN A 1 226 ? -4.962 4.762 -12.878 1.00 97.81 226 GLN A N 1
ATOM 1817 C CA . GLN A 1 226 ? -5.833 4.422 -13.994 1.00 97.81 226 GLN A CA 1
ATOM 1818 C C . GLN A 1 226 ? -5.707 5.439 -15.138 1.00 97.81 226 GLN A C 1
ATOM 1820 O O . GLN A 1 226 ? -5.694 5.041 -16.304 1.00 97.81 226 GLN A O 1
ATOM 1825 N N . THR A 1 227 ? -5.558 6.732 -14.831 1.00 97.56 227 THR A N 1
ATOM 1826 C CA . THR A 1 227 ? -5.311 7.760 -15.855 1.00 97.56 227 THR A CA 1
ATOM 1827 C C . THR A 1 227 ? -3.929 7.618 -16.489 1.00 97.56 227 THR A C 1
ATOM 1829 O O . THR A 1 227 ? -3.835 7.625 -17.715 1.00 97.56 227 THR A O 1
ATOM 1832 N N . GLU A 1 228 ? -2.875 7.392 -15.694 1.00 97.50 228 GLU A N 1
ATOM 1833 C CA . GLU A 1 228 ? -1.524 7.105 -16.197 1.00 97.50 228 GLU A CA 1
ATOM 1834 C C . GLU A 1 228 ? -1.543 5.889 -17.130 1.00 97.50 228 GLU A C 1
ATOM 1836 O O . GLU A 1 228 ? -1.008 5.936 -18.240 1.00 97.50 228 GLU A O 1
ATOM 1841 N 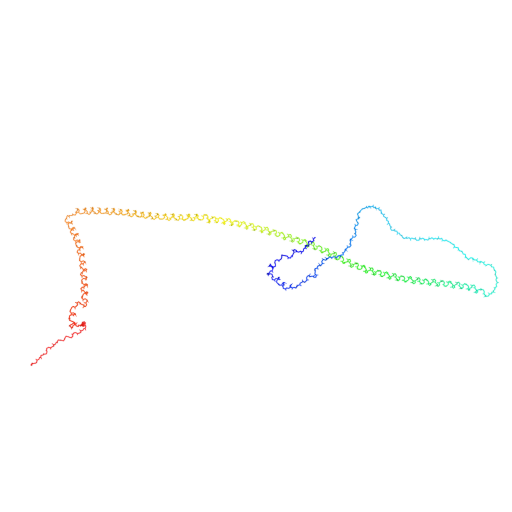N . PHE A 1 229 ? -2.219 4.814 -16.715 1.00 97.50 229 PHE A N 1
ATOM 1842 C CA . PHE A 1 229 ? -2.386 3.614 -17.525 1.00 97.50 229 PHE A CA 1
ATOM 1843 C C . PHE A 1 229 ? -3.116 3.907 -18.839 1.00 97.50 229 PHE A C 1
ATOM 1845 O O . PHE A 1 229 ? -2.694 3.435 -19.892 1.00 97.50 229 PHE A O 1
ATOM 1852 N N . HIS A 1 230 ? -4.178 4.713 -18.810 1.00 97.31 230 HIS A N 1
ATOM 1853 C CA . HIS A 1 230 ? -4.902 5.089 -20.022 1.00 97.31 230 HIS A CA 1
ATOM 1854 C C . HIS A 1 230 ? -4.029 5.895 -20.996 1.00 97.31 230 HIS A C 1
ATOM 1856 O O . HIS A 1 230 ? -4.055 5.638 -22.200 1.00 97.31 230 HIS A O 1
ATOM 1862 N N . VAL A 1 231 ? -3.211 6.822 -20.487 1.00 96.62 231 VAL A N 1
ATOM 1863 C CA . VAL A 1 231 ? -2.240 7.579 -21.295 1.00 96.62 231 VAL A CA 1
ATOM 1864 C C . VAL A 1 231 ? -1.207 6.642 -21.922 1.00 96.62 231 VAL A C 1
ATOM 1866 O O . VAL A 1 231 ? -0.955 6.723 -23.124 1.00 96.62 231 VAL A O 1
ATOM 1869 N N . LEU A 1 232 ? -0.652 5.713 -21.140 1.00 96.88 232 LEU A N 1
ATOM 1870 C CA . LEU A 1 232 ? 0.301 4.706 -21.618 1.00 96.88 232 LEU A CA 1
ATOM 1871 C C . LEU A 1 232 ? -0.310 3.792 -22.683 1.00 96.88 232 LEU A C 1
ATOM 1873 O O . LEU A 1 232 ? 0.336 3.510 -23.692 1.00 96.88 232 LEU A O 1
ATOM 1877 N N . MET A 1 233 ? -1.556 3.362 -22.493 1.00 97.00 233 MET A N 1
ATOM 1878 C CA . MET A 1 233 ? -2.280 2.553 -23.471 1.00 97.00 233 MET A CA 1
ATOM 1879 C C . MET A 1 233 ? -2.492 3.332 -24.773 1.00 97.00 233 MET A C 1
ATOM 1881 O O . MET A 1 233 ? -2.199 2.829 -25.854 1.00 97.00 233 MET A O 1
ATOM 1885 N N . ASN A 1 234 ? -2.914 4.597 -24.680 1.00 96.81 234 ASN A N 1
ATOM 1886 C CA . ASN A 1 234 ? -3.074 5.463 -25.846 1.00 96.81 234 ASN A CA 1
ATOM 1887 C C . ASN A 1 234 ? -1.743 5.685 -26.586 1.00 96.81 234 ASN A C 1
ATOM 1889 O O . ASN A 1 234 ? -1.713 5.648 -27.816 1.00 96.81 234 ASN A O 1
ATOM 1893 N N . TYR A 1 235 ? -0.639 5.860 -25.855 1.00 96.94 235 TYR A N 1
ATOM 1894 C CA . TYR A 1 235 ? 0.693 5.936 -26.450 1.00 96.94 235 TYR A CA 1
ATOM 1895 C C . TYR A 1 235 ? 1.051 4.640 -27.180 1.00 96.94 235 TYR A C 1
ATOM 1897 O O . TYR A 1 235 ? 1.439 4.685 -28.344 1.00 96.94 235 TYR A O 1
ATOM 1905 N N . LYS A 1 236 ? 0.891 3.488 -26.521 1.00 95.75 236 LYS A N 1
ATOM 1906 C CA . LYS A 1 236 ? 1.225 2.176 -27.082 1.00 95.75 236 LYS A CA 1
ATOM 1907 C C . LYS A 1 236 ? 0.432 1.873 -28.355 1.00 95.75 236 LYS A C 1
ATOM 1909 O O . LYS A 1 236 ? 1.015 1.380 -29.316 1.00 95.75 236 LYS A O 1
ATOM 1914 N N . ASP A 1 237 ? -0.864 2.164 -28.361 1.00 95.12 237 ASP A N 1
ATOM 1915 C CA . ASP A 1 237 ? -1.750 1.738 -29.445 1.00 95.12 237 ASP A CA 1
ATOM 1916 C C . ASP A 1 237 ? -1.820 2.749 -30.596 1.00 95.12 237 ASP A C 1
ATOM 1918 O O . ASP A 1 237 ? -1.996 2.348 -31.745 1.00 95.12 237 ASP A O 1
ATOM 1922 N N . LYS A 1 238 ? -1.681 4.056 -30.323 1.00 94.38 238 LYS A N 1
ATOM 1923 C CA . LYS A 1 238 ? -1.829 5.105 -31.350 1.00 94.38 238 LYS A CA 1
ATOM 1924 C C . LYS A 1 238 ? -0.521 5.788 -31.711 1.00 94.38 238 LYS A C 1
ATOM 1926 O O . LYS A 1 238 ? -0.181 5.873 -32.886 1.00 94.38 238 LYS A O 1
ATOM 1931 N N . GLU A 1 239 ? 0.211 6.301 -30.726 1.00 94.75 239 GLU A N 1
ATOM 1932 C CA . GLU A 1 239 ? 1.393 7.122 -31.012 1.00 94.75 239 GLU A CA 1
ATOM 1933 C C . GLU A 1 239 ? 2.613 6.292 -31.397 1.00 94.75 239 GLU A C 1
ATOM 1935 O O . GLU A 1 239 ? 3.355 6.661 -32.307 1.00 94.75 239 GLU A O 1
ATOM 1940 N N . TYR A 1 240 ? 2.835 5.180 -30.702 1.00 96.88 240 TYR A N 1
ATOM 1941 C CA . TYR A 1 240 ? 4.012 4.350 -30.885 1.00 96.88 240 TYR A CA 1
ATOM 1942 C C . TYR A 1 240 ? 4.088 3.746 -32.294 1.00 96.88 240 TYR A C 1
ATOM 1944 O O . TYR A 1 240 ? 5.144 3.893 -32.910 1.00 96.88 240 TYR A O 1
ATOM 1952 N N . PRO A 1 241 ? 3.016 3.166 -32.876 1.00 97.25 241 PRO A N 1
ATOM 1953 C CA . PRO A 1 241 ? 3.074 2.637 -34.237 1.00 97.25 241 PRO A CA 1
ATOM 1954 C C . PRO A 1 241 ? 3.375 3.723 -35.273 1.00 97.25 241 PRO A C 1
ATOM 1956 O O . PRO A 1 241 ? 4.168 3.499 -36.182 1.00 97.25 241 PRO A O 1
ATOM 1959 N N . VAL A 1 242 ? 2.810 4.924 -35.106 1.00 96.50 242 VAL A N 1
ATOM 1960 C CA . VAL A 1 242 ? 3.068 6.061 -36.003 1.00 96.50 242 VAL A CA 1
ATOM 1961 C C . VAL A 1 242 ? 4.522 6.524 -35.896 1.00 96.50 242 VAL A C 1
ATOM 1963 O O . VAL A 1 242 ? 5.178 6.732 -36.915 1.00 96.50 242 VAL A O 1
ATOM 1966 N N . LYS A 1 243 ? 5.059 6.645 -34.675 1.00 96.19 243 LYS A N 1
ATOM 1967 C CA . LYS A 1 243 ? 6.468 7.010 -34.451 1.00 96.19 243 LYS A CA 1
ATOM 1968 C C . LYS A 1 243 ? 7.414 5.935 -34.990 1.00 96.19 243 LYS A C 1
ATOM 1970 O O . LYS A 1 243 ? 8.397 6.276 -35.638 1.00 96.19 243 LYS A O 1
ATOM 1975 N N . ALA A 1 244 ? 7.101 4.657 -34.784 1.00 97.25 244 ALA A N 1
ATOM 1976 C CA . ALA A 1 244 ? 7.874 3.539 -35.318 1.00 97.25 244 ALA A CA 1
ATOM 1977 C C . ALA A 1 244 ? 7.878 3.532 -36.855 1.00 97.25 244 ALA A C 1
ATOM 1979 O O . ALA A 1 244 ? 8.937 3.381 -37.460 1.00 97.25 244 ALA A O 1
ATOM 1980 N N . MET A 1 245 ? 6.725 3.776 -37.486 1.00 96.75 245 MET A N 1
ATOM 1981 C CA . MET A 1 245 ? 6.627 3.917 -38.940 1.00 96.75 245 MET A CA 1
ATOM 1982 C C . MET A 1 245 ? 7.466 5.098 -39.437 1.00 96.75 245 MET A C 1
ATOM 1984 O O . MET A 1 245 ? 8.261 4.936 -40.356 1.00 96.75 245 MET A O 1
ATOM 1988 N N . ARG A 1 246 ? 7.385 6.257 -38.769 1.00 97.50 246 ARG A N 1
ATOM 1989 C CA . ARG A 1 246 ? 8.196 7.431 -39.120 1.00 97.50 246 ARG A CA 1
ATOM 1990 C C . ARG A 1 246 ? 9.698 7.160 -39.009 1.00 97.50 246 ARG A C 1
ATOM 1992 O O . ARG A 1 246 ? 10.455 7.640 -39.845 1.00 97.50 246 ARG A O 1
ATOM 1999 N N . ILE A 1 247 ? 10.131 6.407 -37.997 1.00 97.56 247 ILE A N 1
ATOM 2000 C CA . ILE A 1 247 ? 11.535 5.994 -37.850 1.00 97.56 247 ILE A CA 1
ATOM 2001 C C . ILE A 1 247 ? 11.950 5.095 -39.020 1.00 97.56 247 ILE A C 1
ATOM 2003 O O . ILE A 1 247 ? 13.009 5.321 -39.600 1.00 97.56 247 ILE A O 1
ATOM 2007 N N . ALA A 1 248 ? 11.115 4.125 -39.397 1.00 97.81 248 ALA A N 1
ATOM 2008 C CA . ALA A 1 248 ? 11.391 3.244 -40.529 1.00 97.81 248 ALA A CA 1
ATOM 2009 C C . ALA A 1 248 ? 11.458 4.010 -41.863 1.00 97.81 248 ALA A C 1
ATOM 2011 O O . ALA A 1 248 ? 12.321 3.726 -42.692 1.00 97.81 248 ALA A O 1
ATOM 2012 N N . ASP A 1 249 ? 10.589 5.002 -42.062 1.00 98.12 249 ASP A N 1
ATOM 2013 C CA . ASP A 1 249 ? 10.611 5.857 -43.253 1.00 98.12 249 ASP A CA 1
ATOM 2014 C C . ASP A 1 249 ? 11.898 6.688 -43.323 1.00 98.12 249 ASP A C 1
ATOM 2016 O O . ASP A 1 249 ? 12.552 6.717 -44.362 1.00 98.12 249 ASP A O 1
ATOM 2020 N N . LEU A 1 250 ? 12.311 7.296 -42.206 1.00 98.25 250 LEU A N 1
ATOM 2021 C CA . LEU A 1 250 ? 13.571 8.044 -42.129 1.00 98.25 250 LEU A CA 1
ATOM 2022 C C . LEU A 1 250 ? 14.794 7.146 -42.363 1.00 98.25 250 LEU A C 1
ATOM 2024 O O . LEU A 1 250 ? 15.756 7.572 -42.992 1.00 98.25 250 LEU A O 1
ATOM 2028 N N . GLN A 1 251 ? 14.773 5.899 -41.888 1.00 97.81 251 GLN A N 1
ATOM 2029 C CA . GLN A 1 251 ? 15.845 4.936 -42.159 1.00 97.81 251 GLN A CA 1
ATOM 2030 C C . GLN A 1 251 ? 15.947 4.612 -43.652 1.00 97.81 251 GLN A C 1
ATOM 2032 O O . GLN A 1 251 ? 17.046 4.628 -44.201 1.00 97.81 251 GLN A O 1
ATOM 2037 N N . LYS A 1 252 ? 14.811 4.394 -44.326 1.00 97.50 252 LYS A N 1
ATOM 2038 C CA . LYS A 1 252 ? 14.785 4.197 -45.783 1.00 97.50 252 LYS A CA 1
ATOM 2039 C C . LYS A 1 252 ? 15.294 5.421 -46.534 1.00 97.50 252 LYS A C 1
ATOM 2041 O O . LYS A 1 252 ? 16.034 5.263 -47.497 1.00 97.50 252 LYS A O 1
ATOM 2046 N N . GLU A 1 253 ? 14.918 6.621 -46.096 1.00 98.31 253 GLU A N 1
ATOM 2047 C CA . GLU A 1 253 ? 15.402 7.872 -46.684 1.00 98.31 253 GLU A CA 1
ATOM 2048 C C . GLU A 1 253 ? 16.928 7.977 -46.556 1.00 98.31 253 GLU A C 1
ATOM 2050 O O . GLU A 1 253 ? 17.613 8.192 -47.553 1.00 98.31 253 GLU A O 1
ATOM 2055 N N . ILE A 1 254 ? 17.476 7.708 -45.368 1.00 98.06 254 ILE A N 1
ATOM 2056 C CA . ILE A 1 254 ? 18.926 7.674 -45.136 1.00 98.06 254 ILE A CA 1
ATOM 2057 C C . ILE A 1 254 ? 19.615 6.666 -46.059 1.00 98.06 254 ILE A C 1
ATOM 2059 O O . ILE A 1 254 ? 20.643 6.988 -46.651 1.00 98.06 254 ILE A O 1
ATOM 2063 N N . ASP A 1 255 ? 19.082 5.454 -46.186 1.00 97.69 255 ASP A N 1
ATOM 2064 C CA . ASP A 1 255 ? 19.710 4.429 -47.019 1.00 97.69 255 ASP A CA 1
ATOM 2065 C C . ASP A 1 255 ? 19.597 4.756 -48.512 1.00 97.69 255 ASP A C 1
ATOM 2067 O O . ASP A 1 255 ? 20.562 4.552 -49.246 1.00 97.69 255 ASP A O 1
ATOM 2071 N N . SER A 1 256 ? 18.487 5.356 -48.954 1.00 98.00 256 SER A N 1
ATOM 2072 C CA . SER A 1 256 ? 18.367 5.867 -50.323 1.00 98.00 256 SER A CA 1
ATOM 2073 C C . SER A 1 256 ? 19.398 6.958 -50.613 1.00 98.00 256 SER A C 1
ATOM 2075 O O . SER A 1 256 ? 20.082 6.884 -51.628 1.00 98.00 256 SER A O 1
ATOM 2077 N N . LEU A 1 257 ? 19.594 7.898 -49.682 1.00 98.12 257 LEU A N 1
ATOM 2078 C CA . LEU A 1 257 ? 20.577 8.973 -49.814 1.00 98.12 257 LEU A CA 1
ATOM 2079 C C . LEU A 1 257 ? 22.018 8.454 -49.805 1.00 98.12 257 LEU A C 1
ATOM 2081 O O . LEU A 1 257 ? 22.872 8.992 -50.503 1.00 98.12 257 LEU A O 1
ATOM 2085 N N . LYS A 1 258 ? 22.311 7.403 -49.033 1.00 98.06 258 LYS A N 1
ATOM 2086 C CA . LYS A 1 258 ? 23.627 6.749 -49.074 1.00 98.06 258 LYS A CA 1
ATOM 2087 C C . LYS A 1 258 ? 23.897 6.114 -50.431 1.00 98.06 258 LYS A C 1
ATOM 2089 O O . LYS A 1 258 ? 25.020 6.212 -50.911 1.00 98.06 258 LYS A O 1
ATOM 2094 N N . ILE A 1 259 ? 22.895 5.455 -51.017 1.00 97.62 259 ILE A N 1
ATOM 2095 C CA . ILE A 1 259 ? 23.026 4.835 -52.339 1.00 97.62 259 ILE A CA 1
ATOM 2096 C C . ILE A 1 259 ? 23.269 5.918 -53.390 1.00 97.62 259 ILE A C 1
ATOM 2098 O O . ILE A 1 259 ? 24.259 5.823 -54.105 1.00 97.62 259 ILE A O 1
ATOM 2102 N N . THR A 1 260 ? 22.458 6.981 -53.417 1.00 97.69 260 THR A N 1
ATOM 2103 C CA . THR A 1 260 ? 22.648 8.076 -54.383 1.00 97.69 260 THR A CA 1
ATOM 2104 C C . THR A 1 260 ? 23.998 8.766 -54.203 1.00 97.69 260 THR A C 1
ATOM 2106 O O . THR A 1 260 ? 24.686 9.021 -55.179 1.00 97.69 260 THR A O 1
ATOM 2109 N N . ASN A 1 261 ? 24.438 9.004 -52.962 1.00 97.75 261 ASN A N 1
ATOM 2110 C CA . ASN A 1 261 ? 25.755 9.595 -52.716 1.00 97.75 261 ASN A CA 1
ATOM 2111 C C . ASN A 1 261 ? 26.898 8.677 -53.182 1.00 97.75 261 ASN A C 1
ATOM 2113 O O . ASN A 1 261 ? 27.894 9.160 -53.706 1.00 97.75 261 ASN A O 1
ATOM 2117 N N . ALA A 1 262 ? 26.771 7.359 -53.002 1.00 97.75 262 ALA A N 1
ATOM 2118 C CA . ALA A 1 262 ? 27.762 6.411 -53.503 1.00 97.75 262 ALA A CA 1
ATOM 2119 C C . ALA A 1 262 ? 27.801 6.386 -55.041 1.00 97.75 262 ALA A C 1
ATOM 2121 O O . ALA A 1 262 ? 28.880 6.309 -55.623 1.00 97.75 262 ALA A O 1
ATOM 2122 N N . GLU A 1 263 ? 26.644 6.478 -55.702 1.00 97.50 263 GLU A N 1
ATOM 2123 C CA . GLU A 1 263 ? 26.555 6.615 -57.159 1.00 97.50 263 GLU A CA 1
ATOM 2124 C C . GLU A 1 263 ? 27.247 7.907 -57.625 1.00 97.50 263 GLU A C 1
ATOM 2126 O O . GLU A 1 263 ? 28.170 7.835 -58.439 1.00 97.50 263 GLU A O 1
ATOM 2131 N N . ASP A 1 264 ? 26.920 9.052 -57.021 1.00 97.38 264 ASP A N 1
ATOM 2132 C CA . ASP A 1 264 ? 27.544 10.348 -57.318 1.00 97.38 264 ASP A CA 1
ATOM 2133 C C . ASP A 1 264 ? 29.074 10.313 -57.129 1.00 97.38 264 ASP A C 1
ATOM 2135 O O . ASP A 1 264 ? 29.826 10.824 -57.961 1.00 97.38 264 ASP A O 1
ATOM 2139 N N . GLU A 1 265 ? 29.570 9.672 -56.064 1.00 97.69 265 GLU A N 1
ATOM 2140 C CA . GLU A 1 265 ? 31.009 9.484 -55.832 1.00 97.69 265 GLU A CA 1
ATOM 2141 C C . GLU A 1 265 ? 31.672 8.684 -56.962 1.00 97.69 265 GLU A C 1
ATOM 2143 O O . GLU A 1 265 ? 32.755 9.052 -57.432 1.00 97.69 265 GLU A O 1
ATOM 2148 N N . THR A 1 266 ? 31.028 7.614 -57.440 1.00 97.44 266 THR A N 1
ATOM 2149 C CA . THR A 1 266 ? 31.557 6.824 -58.563 1.00 97.44 266 THR A CA 1
ATOM 2150 C C . THR A 1 266 ? 31.541 7.596 -59.880 1.00 97.44 266 THR A C 1
ATOM 2152 O O . THR A 1 266 ? 32.505 7.513 -60.647 1.00 97.44 266 THR A O 1
ATOM 2155 N N . GLU A 1 267 ? 30.499 8.391 -60.133 1.00 97.44 267 GLU A N 1
ATOM 2156 C CA . GLU A 1 267 ? 30.416 9.251 -61.315 1.00 97.44 267 GLU A CA 1
ATOM 2157 C C . GLU A 1 267 ? 31.503 10.330 -61.297 1.00 97.44 267 GLU A C 1
ATOM 2159 O O . GLU A 1 267 ? 32.200 10.534 -62.296 1.00 97.44 267 GLU A O 1
ATOM 2164 N N . LEU A 1 268 ? 31.712 10.979 -60.148 1.00 97.44 268 LEU A N 1
ATOM 2165 C CA . LEU A 1 268 ? 32.778 11.961 -59.962 1.00 97.44 268 LEU A CA 1
ATOM 2166 C C . LEU A 1 268 ? 34.157 11.341 -60.176 1.00 97.44 268 LEU A C 1
ATOM 2168 O O . LEU A 1 268 ? 34.984 11.927 -60.878 1.00 97.44 268 LEU A O 1
ATOM 2172 N N . GLN A 1 269 ? 34.401 10.148 -59.630 1.00 97.31 269 GLN A N 1
ATOM 2173 C CA . GLN A 1 269 ? 35.665 9.444 -59.827 1.00 97.31 269 GLN A CA 1
ATOM 2174 C C . GLN A 1 269 ? 35.909 9.141 -61.310 1.00 97.31 269 GLN A C 1
ATOM 2176 O O . GLN A 1 269 ? 36.998 9.396 -61.825 1.00 97.31 269 GLN A O 1
ATOM 2181 N N . HIS A 1 270 ? 34.879 8.690 -62.030 1.00 97.62 270 HIS A N 1
ATOM 2182 C CA . HIS A 1 270 ? 34.963 8.477 -63.471 1.00 97.62 270 HIS A CA 1
ATOM 2183 C C . HIS A 1 270 ? 35.271 9.782 -64.229 1.00 97.62 270 HIS A C 1
ATOM 2185 O O . HIS A 1 270 ? 36.131 9.801 -65.113 1.00 97.62 270 HIS A O 1
ATOM 2191 N N . ILE A 1 271 ? 34.626 10.902 -63.879 1.00 97.75 271 ILE A N 1
ATOM 2192 C CA . ILE A 1 271 ? 34.927 12.212 -64.480 1.00 97.75 271 ILE A CA 1
ATOM 2193 C C . ILE A 1 271 ? 36.393 12.590 -64.235 1.00 97.75 271 ILE A C 1
ATOM 2195 O O . ILE A 1 271 ? 37.090 12.946 -65.187 1.00 97.75 271 ILE A O 1
ATOM 2199 N N . ILE A 1 272 ? 36.884 12.455 -63.000 1.00 97.19 272 ILE A N 1
ATOM 2200 C CA . ILE A 1 272 ? 38.282 12.733 -62.644 1.00 97.19 272 ILE A CA 1
ATOM 2201 C C . ILE A 1 272 ? 39.231 11.897 -63.506 1.00 97.19 272 ILE A C 1
ATOM 2203 O O . ILE A 1 272 ? 40.131 12.455 -64.135 1.00 97.19 272 ILE A O 1
ATOM 2207 N N . ASP A 1 273 ? 39.009 10.588 -63.602 1.00 97.50 273 ASP A N 1
ATOM 2208 C CA . ASP A 1 273 ? 39.869 9.686 -64.370 1.00 97.50 273 ASP A CA 1
ATOM 2209 C C . ASP A 1 273 ? 39.864 10.026 -65.868 1.00 97.50 273 ASP A C 1
ATOM 2211 O O . ASP A 1 273 ? 40.913 10.018 -66.523 1.00 97.50 273 ASP A O 1
ATOM 2215 N N . THR A 1 274 ? 38.705 10.394 -66.425 1.00 97.06 274 THR A N 1
ATOM 2216 C CA . THR A 1 274 ? 38.618 10.814 -67.831 1.00 97.06 274 THR A CA 1
ATOM 2217 C C . THR A 1 274 ? 39.337 12.136 -68.095 1.00 97.06 274 THR A C 1
ATOM 2219 O O . THR A 1 274 ? 40.048 12.244 -69.099 1.00 97.06 274 THR A O 1
ATOM 2222 N N . GLU A 1 275 ? 39.209 13.131 -67.214 1.00 96.81 275 GLU A N 1
ATOM 2223 C CA . GLU A 1 275 ? 39.907 14.413 -67.346 1.00 96.81 275 GLU A CA 1
ATOM 2224 C C . GLU A 1 275 ? 41.418 14.258 -67.143 1.00 96.81 275 GLU A C 1
ATOM 2226 O O . GLU A 1 275 ? 42.199 14.765 -67.952 1.00 96.81 275 GLU A O 1
ATOM 2231 N N . LEU A 1 276 ? 41.852 13.471 -66.153 1.00 97.25 276 LEU A N 1
ATOM 2232 C CA . LEU A 1 276 ? 43.261 13.111 -65.970 1.00 97.25 276 LEU A CA 1
ATOM 2233 C C . LEU A 1 276 ? 43.815 12.382 -67.198 1.00 97.25 276 LEU A C 1
ATOM 2235 O O . LEU A 1 276 ? 44.912 12.698 -67.664 1.00 97.25 276 LEU A O 1
ATOM 2239 N N . GLY A 1 277 ? 43.046 11.457 -67.777 1.00 96.88 277 GLY A N 1
ATOM 2240 C CA . GLY A 1 277 ? 43.403 10.773 -69.016 1.00 96.88 277 GLY A CA 1
ATOM 2241 C C . GLY A 1 277 ? 43.537 11.728 -70.208 1.00 96.88 277 GLY A C 1
ATOM 2242 O O . GLY A 1 277 ? 44.479 11.603 -70.994 1.00 96.88 277 GLY A O 1
ATOM 2243 N N . LYS A 1 278 ? 42.638 12.713 -70.346 1.00 96.75 278 LYS A N 1
ATOM 2244 C CA . LYS A 1 278 ? 42.734 13.764 -71.377 1.00 96.75 278 LYS A CA 1
ATOM 2245 C C . LYS A 1 278 ? 43.967 14.641 -71.174 1.00 96.75 278 LYS A C 1
ATOM 2247 O O . LYS A 1 278 ? 44.650 14.940 -72.153 1.00 96.75 278 LYS A O 1
ATOM 2252 N N . LEU A 1 279 ? 44.247 15.053 -69.938 1.00 96.25 279 LEU A N 1
ATOM 2253 C CA . LEU A 1 279 ? 45.418 15.863 -69.603 1.00 96.25 279 LEU A CA 1
ATOM 2254 C C . LEU A 1 279 ? 46.711 15.106 -69.893 1.00 96.25 279 LEU A C 1
ATOM 2256 O O . LEU A 1 279 ? 47.551 15.643 -70.606 1.00 96.25 279 LEU A O 1
ATOM 2260 N N . ARG A 1 280 ? 46.829 13.846 -69.454 1.00 96.12 280 ARG A N 1
ATOM 2261 C CA . ARG A 1 280 ? 47.993 12.997 -69.748 1.00 96.12 280 ARG A CA 1
ATOM 2262 C C . ARG A 1 280 ? 48.227 12.881 -71.254 1.00 96.12 280 ARG A C 1
ATOM 2264 O O . ARG A 1 280 ? 49.306 13.213 -71.717 1.00 96.12 280 ARG A O 1
ATOM 2271 N N . LYS A 1 281 ? 47.187 12.563 -72.036 1.00 95.88 281 LYS A N 1
ATOM 2272 C CA . LYS A 1 281 ? 47.286 12.500 -73.507 1.00 95.88 281 LYS A CA 1
ATOM 2273 C C . LYS A 1 281 ? 47.722 13.821 -74.144 1.00 95.88 281 LYS A C 1
ATOM 2275 O O . LYS A 1 281 ? 48.418 13.803 -75.151 1.00 95.88 281 LYS A O 1
ATOM 2280 N N . LYS A 1 282 ? 47.270 14.968 -73.622 1.00 95.88 282 LYS A N 1
ATOM 2281 C CA . LYS A 1 282 ? 47.726 16.281 -74.105 1.00 95.88 282 LYS A CA 1
ATOM 2282 C C . LYS A 1 282 ? 49.201 16.487 -73.775 1.00 95.88 282 LYS A C 1
ATOM 2284 O O . LYS A 1 282 ? 49.940 16.905 -74.654 1.00 95.88 282 LYS A O 1
ATOM 2289 N N . THR A 1 283 ? 49.615 16.185 -72.546 1.00 95.38 283 THR A N 1
ATOM 2290 C CA . THR A 1 283 ? 51.014 16.272 -72.118 1.00 95.38 283 THR A CA 1
ATOM 2291 C C . THR A 1 283 ? 51.915 15.392 -72.977 1.00 95.38 283 THR A C 1
ATOM 2293 O O . THR A 1 283 ? 52.907 15.905 -73.480 1.00 95.38 283 THR A O 1
ATOM 2296 N N . ASP A 1 284 ? 51.531 14.136 -73.215 1.00 95.12 284 ASP A N 1
ATOM 2297 C CA . ASP A 1 284 ? 52.280 13.200 -74.060 1.00 95.12 284 ASP A CA 1
ATOM 2298 C C . ASP A 1 284 ? 52.431 13.761 -75.482 1.00 95.12 284 ASP A C 1
ATOM 2300 O O . ASP A 1 284 ? 53.543 13.887 -75.977 1.00 95.12 284 ASP A O 1
ATOM 2304 N N . LYS A 1 285 ? 51.340 14.242 -76.100 1.00 95.50 285 LYS A N 1
ATOM 2305 C CA . LYS A 1 285 ? 51.396 14.879 -77.428 1.00 95.50 285 LYS A CA 1
ATOM 2306 C C . LYS A 1 285 ? 52.296 16.112 -77.471 1.00 95.50 285 LYS A C 1
ATOM 2308 O O . LYS A 1 285 ? 53.070 16.259 -78.405 1.00 95.50 285 LYS A O 1
ATOM 2313 N N . TYR A 1 286 ? 52.194 17.006 -76.485 1.00 95.19 286 TYR A N 1
ATOM 2314 C CA . TYR A 1 286 ? 53.066 18.182 -76.416 1.00 95.19 286 TYR A CA 1
ATOM 2315 C C . TYR A 1 286 ? 54.532 17.780 -76.241 1.00 95.19 286 TYR A C 1
ATOM 2317 O O . TYR A 1 286 ? 55.411 18.417 -76.818 1.00 95.19 286 TYR A O 1
ATOM 2325 N N . GLN A 1 287 ? 54.802 16.745 -75.445 1.00 93.88 287 GLN A N 1
ATOM 2326 C CA . GLN A 1 287 ? 56.142 16.210 -75.262 1.00 93.88 287 GLN A CA 1
ATOM 2327 C C . GLN A 1 287 ? 56.673 15.623 -76.574 1.00 93.88 287 GLN A C 1
ATOM 2329 O O . GLN A 1 287 ? 57.767 16.013 -76.976 1.00 93.88 287 GLN A O 1
ATOM 2334 N N . ASP A 1 288 ? 55.880 14.801 -77.263 1.00 93.88 288 ASP A N 1
ATOM 2335 C CA . ASP A 1 288 ? 56.206 14.214 -78.566 1.00 93.88 288 ASP A CA 1
ATOM 2336 C C . ASP A 1 288 ? 56.483 15.305 -79.616 1.00 93.88 288 ASP A C 1
ATOM 2338 O O . ASP A 1 288 ? 57.538 15.306 -80.245 1.00 93.88 288 ASP A O 1
ATOM 2342 N N . GLU A 1 289 ? 55.609 16.311 -79.738 1.00 95.38 289 GLU A N 1
ATOM 2343 C CA . GLU A 1 289 ? 55.787 17.453 -80.651 1.00 95.38 289 GLU A CA 1
ATOM 2344 C C . GLU A 1 289 ? 57.073 18.245 -80.355 1.00 95.38 289 GLU A C 1
ATOM 2346 O O . GLU A 1 289 ? 57.785 18.677 -81.270 1.00 95.38 289 GLU A O 1
ATOM 2351 N N . VAL A 1 290 ? 57.392 18.461 -79.074 1.00 93.38 290 VAL A N 1
ATOM 2352 C CA . VAL A 1 290 ? 58.636 19.125 -78.661 1.00 93.38 290 VAL A CA 1
ATOM 2353 C C . VAL A 1 290 ? 59.843 18.255 -79.001 1.00 93.38 290 VAL A C 1
ATOM 2355 O O . VAL A 1 290 ? 60.821 18.781 -79.541 1.00 93.38 290 VAL A O 1
ATOM 2358 N N . THR A 1 291 ? 59.790 16.948 -78.731 1.00 92.88 291 THR A N 1
ATOM 2359 C CA . THR A 1 291 ? 60.876 16.024 -79.073 1.00 92.88 291 THR A CA 1
ATOM 2360 C C . THR A 1 291 ? 61.074 15.917 -80.578 1.00 92.88 291 THR A C 1
ATOM 2362 O O . THR A 1 291 ? 62.213 16.011 -81.024 1.00 92.88 291 THR A O 1
ATOM 2365 N N . ASP A 1 292 ? 60.010 15.847 -81.376 1.00 91.75 292 ASP A N 1
ATOM 2366 C CA . ASP A 1 292 ? 60.060 15.818 -82.842 1.00 91.75 292 ASP A CA 1
ATOM 2367 C C . ASP A 1 292 ? 60.652 17.111 -83.401 1.00 91.75 292 ASP A C 1
ATOM 2369 O O . ASP A 1 292 ? 61.497 17.100 -84.295 1.00 91.75 292 ASP A O 1
ATOM 2373 N N . ARG A 1 293 ? 60.282 18.264 -82.835 1.00 92.19 293 ARG A N 1
ATOM 2374 C CA . ARG A 1 293 ? 60.849 19.553 -83.247 1.00 92.19 293 ARG A CA 1
ATOM 2375 C C . ARG A 1 293 ? 62.334 19.669 -82.909 1.00 92.19 293 ARG A C 1
ATOM 2377 O O . ARG A 1 293 ? 63.088 20.252 -83.690 1.00 92.19 293 ARG A O 1
ATOM 2384 N N . ILE A 1 294 ? 62.757 19.195 -81.736 1.00 90.38 294 ILE A N 1
ATOM 2385 C CA . ILE A 1 294 ? 64.166 19.224 -81.315 1.00 90.38 294 ILE A CA 1
ATOM 2386 C C . ILE A 1 294 ? 64.983 18.238 -82.152 1.00 90.38 294 ILE A C 1
ATOM 2388 O O . ILE A 1 294 ? 66.018 18.624 -82.694 1.00 90.38 294 ILE A O 1
ATOM 2392 N N . THR A 1 295 ? 64.510 17.000 -82.296 1.00 88.94 295 THR A N 1
ATOM 2393 C CA . THR A 1 295 ? 65.169 15.961 -83.099 1.00 88.94 295 THR A CA 1
ATOM 2394 C C . THR A 1 295 ? 65.221 16.348 -84.572 1.00 88.94 295 THR A C 1
ATOM 2396 O O . THR A 1 295 ? 66.284 16.238 -85.168 1.00 88.94 295 THR A O 1
ATOM 2399 N N . GLY A 1 296 ? 64.146 16.899 -85.143 1.00 86.75 296 GLY A N 1
ATOM 2400 C CA . GLY A 1 296 ? 64.117 17.423 -86.509 1.00 86.75 296 GLY A CA 1
ATOM 2401 C C . GLY A 1 296 ? 65.143 18.534 -86.734 1.00 86.75 296 GLY A C 1
ATOM 2402 O O . GLY A 1 296 ? 65.979 18.423 -87.624 1.00 86.75 296 GLY A O 1
ATOM 2403 N N . LYS A 1 297 ? 65.179 19.556 -85.864 1.00 87.44 297 LYS A N 1
ATOM 2404 C CA . LYS A 1 297 ? 66.210 20.613 -85.931 1.00 87.44 297 LYS A CA 1
ATOM 2405 C C . LYS A 1 297 ? 67.631 20.061 -85.819 1.00 87.44 297 LYS A C 1
ATOM 2407 O O . LYS A 1 297 ? 68.528 20.560 -86.490 1.00 87.44 297 LYS A O 1
ATOM 2412 N N . PHE A 1 298 ? 67.844 19.076 -84.950 1.00 84.12 298 PHE A N 1
ATOM 2413 C CA . PHE A 1 298 ? 69.144 18.434 -84.780 1.00 84.12 298 PHE A CA 1
ATOM 2414 C C . PHE A 1 298 ? 69.540 17.618 -86.019 1.00 84.12 298 PHE A C 1
ATOM 2416 O O . PHE A 1 298 ? 70.672 17.723 -86.483 1.00 84.12 298 PHE A O 1
ATOM 2423 N N . LEU A 1 299 ? 68.602 16.860 -86.595 1.00 82.31 299 LEU A N 1
ATOM 2424 C CA . LEU A 1 299 ? 68.796 16.097 -87.829 1.00 82.31 299 LEU A CA 1
ATOM 2425 C C . LEU A 1 299 ? 69.069 17.005 -89.035 1.00 82.31 299 LEU A C 1
ATOM 2427 O O . LEU A 1 299 ? 69.925 16.665 -89.845 1.00 82.31 299 LEU A O 1
ATOM 2431 N N . ASP A 1 300 ? 68.401 18.157 -89.140 1.00 82.81 300 ASP A N 1
ATOM 2432 C CA . ASP A 1 300 ? 68.629 19.139 -90.212 1.00 82.81 300 ASP A CA 1
ATOM 2433 C C . ASP A 1 300 ? 70.009 19.813 -90.109 1.00 82.81 300 ASP A C 1
ATOM 2435 O O . ASP A 1 300 ? 70.603 20.184 -91.120 1.00 82.81 300 ASP A O 1
ATOM 2439 N N . GLN A 1 301 ? 70.538 19.971 -88.891 1.00 83.62 301 GLN A N 1
ATOM 2440 C CA . GLN A 1 301 ? 71.888 20.497 -88.645 1.00 83.62 301 GLN A CA 1
ATOM 2441 C C . GLN A 1 301 ? 72.989 19.443 -88.832 1.00 83.62 301 GLN A C 1
ATOM 2443 O O . GLN A 1 301 ? 74.170 19.787 -88.918 1.00 83.62 301 GLN A O 1
ATOM 2448 N N . MET A 1 302 ? 72.629 18.161 -88.873 1.00 80.62 302 MET A N 1
ATOM 2449 C CA . MET A 1 302 ? 73.574 17.062 -89.002 1.00 80.62 302 MET A CA 1
ATOM 2450 C C . MET A 1 302 ? 74.079 16.945 -90.447 1.00 80.62 302 MET A C 1
ATOM 2452 O O . MET A 1 302 ? 73.309 16.959 -91.405 1.00 80.62 302 MET A O 1
ATOM 2456 N N . HIS A 1 303 ? 75.391 16.778 -90.623 1.00 85.12 303 HIS A N 1
ATOM 2457 C CA . HIS A 1 303 ? 75.969 16.539 -91.946 1.00 85.12 303 HIS A CA 1
ATOM 2458 C C . HIS A 1 303 ? 75.428 15.220 -92.553 1.00 85.12 303 HIS A C 1
ATOM 2460 O O . HIS A 1 303 ? 75.371 14.222 -91.827 1.00 85.12 303 HIS A O 1
ATOM 2466 N N . PRO A 1 304 ? 75.104 15.151 -93.863 1.00 83.25 304 PRO A N 1
ATOM 2467 C CA . PRO A 1 304 ? 74.507 13.960 -94.487 1.00 83.25 304 PRO A CA 1
ATOM 2468 C C . PRO A 1 304 ? 75.271 12.653 -94.225 1.00 83.25 304 PRO A C 1
ATOM 2470 O O . PRO A 1 304 ? 74.664 11.637 -93.913 1.00 83.25 304 PRO A O 1
ATOM 2473 N N . SER A 1 305 ? 76.609 12.695 -94.222 1.00 84.44 305 SER A N 1
ATOM 2474 C CA . SER A 1 305 ? 77.442 11.521 -93.903 1.00 84.44 305 SER A CA 1
ATOM 2475 C C . SER A 1 305 ? 77.267 11.011 -92.466 1.00 84.44 305 SER A C 1
ATOM 2477 O O . SER A 1 305 ? 77.371 9.810 -92.234 1.00 84.44 305 SER A O 1
ATOM 2479 N N . LEU A 1 306 ? 77.005 11.896 -91.499 1.00 85.25 306 LEU A N 1
ATOM 2480 C CA . LEU A 1 306 ? 76.763 11.507 -90.109 1.00 85.25 306 LEU A CA 1
ATOM 2481 C C . LEU A 1 306 ? 75.346 10.937 -89.937 1.00 85.25 306 LEU A C 1
ATOM 2483 O O . LEU A 1 306 ? 75.160 10.015 -89.146 1.00 85.25 306 LEU A O 1
ATOM 2487 N N . LYS A 1 307 ? 74.372 11.419 -90.721 1.00 84.31 307 LYS A N 1
ATOM 2488 C CA . LYS A 1 307 ? 73.012 10.864 -90.775 1.00 84.31 307 LYS A CA 1
ATOM 2489 C C . LYS A 1 307 ? 73.011 9.442 -91.339 1.00 84.31 307 LYS A C 1
ATOM 2491 O O . LYS A 1 307 ? 72.432 8.556 -90.716 1.00 84.31 307 LYS A O 1
ATOM 2496 N N . ASP A 1 308 ? 73.720 9.217 -92.443 1.00 85.25 308 ASP A N 1
ATOM 2497 C CA . ASP A 1 308 ? 73.865 7.886 -93.045 1.00 85.25 308 ASP A CA 1
ATOM 2498 C C . ASP A 1 308 ? 74.608 6.925 -92.112 1.00 85.25 308 ASP A C 1
ATOM 2500 O O . ASP A 1 308 ? 74.169 5.795 -91.920 1.00 85.25 308 ASP A O 1
ATOM 2504 N N . MET A 1 309 ? 75.677 7.388 -91.451 1.00 87.25 309 MET A N 1
ATOM 2505 C CA . MET A 1 309 ? 76.393 6.583 -90.456 1.00 87.25 309 MET A CA 1
ATOM 2506 C C . MET A 1 309 ? 75.515 6.257 -89.242 1.00 87.25 309 MET A C 1
ATOM 2508 O O . MET A 1 309 ? 75.546 5.136 -88.749 1.00 87.25 309 MET A O 1
ATOM 2512 N N . THR A 1 310 ? 74.708 7.206 -88.763 1.00 85.56 310 THR A N 1
ATOM 2513 C CA . THR A 1 310 ? 73.779 6.961 -87.649 1.00 85.56 310 THR A CA 1
ATOM 2514 C C . THR A 1 310 ? 72.709 5.952 -88.054 1.00 85.56 310 THR A C 1
ATOM 2516 O O . THR A 1 310 ? 72.453 5.014 -87.306 1.00 85.56 310 THR A O 1
ATOM 2519 N N . LEU A 1 311 ? 72.138 6.082 -89.257 1.00 87.25 311 LEU A N 1
ATOM 2520 C CA . 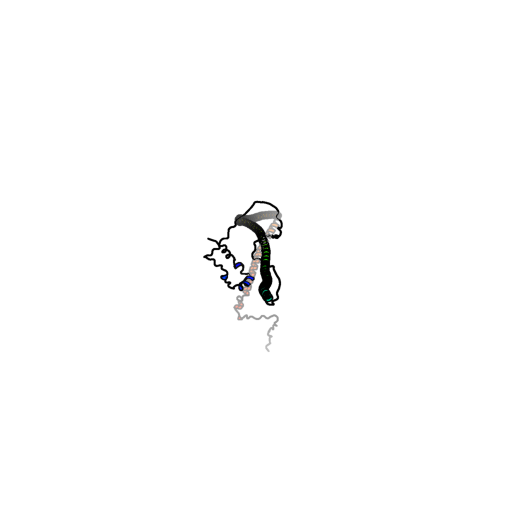LEU A 1 311 ? 71.184 5.113 -89.792 1.00 87.25 311 LEU A CA 1
ATOM 2521 C C . LEU A 1 311 ? 71.823 3.725 -89.900 1.00 87.25 311 LEU A C 1
ATOM 2523 O O . LEU A 1 311 ? 71.262 2.752 -89.402 1.00 87.25 311 LEU A O 1
ATOM 2527 N N . GLN A 1 312 ? 73.025 3.636 -90.468 1.00 90.50 312 GLN A N 1
ATOM 2528 C CA . GLN A 1 312 ? 73.759 2.381 -90.576 1.00 90.50 312 GLN A CA 1
ATOM 2529 C C . GLN A 1 312 ? 74.065 1.778 -89.198 1.00 90.50 312 GLN A C 1
ATOM 2531 O O . GLN A 1 312 ? 73.888 0.577 -89.019 1.00 90.50 312 GLN A O 1
ATOM 2536 N N . ASN A 1 313 ? 74.433 2.597 -88.208 1.00 91.50 313 ASN A N 1
ATOM 2537 C CA . ASN A 1 313 ? 74.640 2.151 -86.831 1.00 91.50 313 ASN A CA 1
ATOM 2538 C C . ASN A 1 313 ? 73.344 1.623 -86.205 1.00 91.50 313 ASN A C 1
ATOM 2540 O O . ASN A 1 313 ? 73.378 0.571 -85.582 1.00 91.50 313 ASN A O 1
ATOM 2544 N N . THR A 1 314 ? 72.202 2.290 -86.407 1.00 90.69 314 THR A N 1
ATOM 2545 C CA . THR A 1 314 ? 70.907 1.813 -85.883 1.00 90.69 314 THR A CA 1
ATOM 2546 C C . THR A 1 314 ? 70.432 0.527 -86.558 1.00 90.69 314 THR A C 1
ATOM 2548 O O . THR A 1 314 ? 69.917 -0.365 -85.887 1.00 90.69 314 THR A O 1
ATOM 2551 N N . VAL A 1 315 ? 70.637 0.392 -87.873 1.00 93.56 315 VAL A N 1
ATOM 2552 C CA . VAL A 1 315 ? 70.354 -0.849 -88.609 1.00 93.56 315 VAL A CA 1
ATOM 2553 C C . VAL A 1 315 ? 71.254 -1.968 -88.098 1.00 93.56 315 VAL A C 1
ATOM 2555 O O . VAL A 1 315 ? 70.764 -3.049 -87.795 1.00 93.56 315 VAL A O 1
ATOM 2558 N N . MET A 1 316 ? 72.549 -1.697 -87.932 1.00 93.31 316 MET A N 1
ATOM 2559 C CA . MET A 1 316 ? 73.503 -2.664 -87.396 1.00 93.31 316 MET A CA 1
ATOM 2560 C C . MET A 1 316 ? 73.167 -3.057 -85.955 1.00 93.31 316 MET A C 1
ATOM 2562 O O . MET A 1 316 ? 73.252 -4.227 -85.618 1.00 93.31 316 MET A O 1
ATOM 2566 N N . GLU A 1 317 ? 72.743 -2.119 -85.111 1.00 94.25 317 GLU A N 1
ATOM 2567 C CA . GLU A 1 317 ? 72.301 -2.407 -83.745 1.00 94.25 317 GLU A CA 1
ATOM 2568 C C . GLU A 1 317 ? 71.075 -3.329 -83.738 1.00 94.25 317 GLU A C 1
ATOM 2570 O O . GLU A 1 317 ? 71.035 -4.291 -82.972 1.00 94.25 317 GLU A O 1
ATOM 2575 N N . LYS A 1 318 ? 70.104 -3.094 -84.630 1.00 94.00 318 LYS A N 1
ATOM 2576 C CA . LYS A 1 318 ? 68.937 -3.972 -84.792 1.00 94.00 318 LYS A CA 1
ATOM 2577 C C . LYS A 1 318 ? 69.309 -5.350 -85.332 1.00 94.00 318 LYS A C 1
ATOM 2579 O O . LYS A 1 318 ? 68.771 -6.340 -84.842 1.00 94.00 318 LYS A O 1
ATOM 2584 N N . GLU A 1 319 ? 70.244 -5.420 -86.272 1.00 94.06 319 GLU A N 1
ATOM 2585 C CA . GLU A 1 319 ? 70.766 -6.683 -86.802 1.00 94.06 319 GLU A CA 1
ATOM 2586 C C . GLU A 1 319 ? 71.528 -7.467 -85.723 1.00 94.06 319 GLU A C 1
ATOM 2588 O O . GLU A 1 319 ? 71.328 -8.668 -85.562 1.00 94.06 319 GLU A O 1
ATOM 2593 N N . ILE A 1 320 ? 72.338 -6.785 -84.903 1.00 93.62 320 ILE A N 1
ATOM 2594 C CA . ILE A 1 320 ? 73.002 -7.384 -83.739 1.00 93.62 320 ILE A CA 1
ATOM 2595 C C . ILE A 1 320 ? 71.955 -7.891 -82.749 1.00 93.62 320 ILE A C 1
ATOM 2597 O O . ILE A 1 320 ? 72.079 -9.014 -82.268 1.00 93.62 320 ILE A O 1
ATOM 2601 N N . GLU A 1 321 ? 70.919 -7.107 -82.438 1.00 94.38 321 GLU A N 1
ATOM 2602 C CA . GLU A 1 321 ? 69.843 -7.525 -81.531 1.00 94.38 321 GLU A CA 1
ATOM 2603 C C . GLU A 1 321 ? 69.132 -8.784 -82.054 1.00 94.38 321 GLU A C 1
ATOM 2605 O O . GLU A 1 321 ? 68.841 -9.697 -81.277 1.00 94.38 321 GLU A O 1
ATOM 2610 N N . TYR A 1 322 ? 68.894 -8.846 -83.366 1.00 94.31 322 TYR A N 1
ATOM 2611 C CA . TYR A 1 322 ? 68.302 -9.990 -84.051 1.00 94.31 322 TYR A CA 1
ATOM 2612 C C . TYR A 1 322 ? 69.213 -11.226 -83.982 1.00 94.31 322 TYR A C 1
ATOM 2614 O O . TYR A 1 322 ? 68.824 -12.234 -83.395 1.00 94.31 322 TYR A O 1
ATOM 2622 N N . HIS A 1 323 ? 70.466 -11.131 -84.438 1.00 93.38 323 HIS A N 1
ATOM 2623 C CA . HIS A 1 323 ? 71.426 -12.238 -84.365 1.00 93.38 323 HIS A CA 1
ATOM 2624 C C . HIS A 1 323 ? 71.727 -12.684 -82.933 1.00 93.38 323 HIS A C 1
ATOM 2626 O O . HIS A 1 323 ? 71.987 -13.857 -82.694 1.00 93.38 323 HIS A O 1
ATOM 2632 N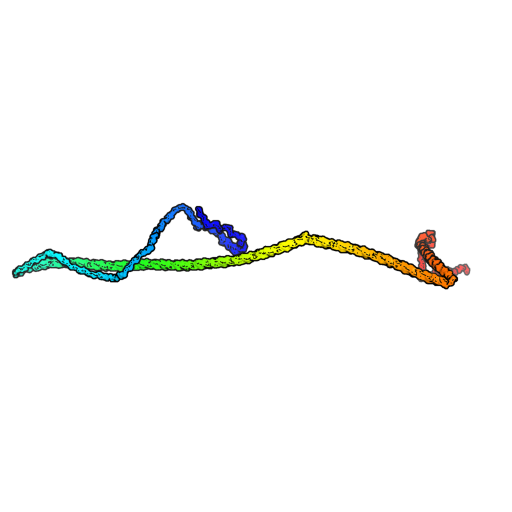 N . THR A 1 324 ? 71.675 -11.776 -81.956 1.00 94.81 324 THR A N 1
ATOM 2633 C CA . THR A 1 324 ? 71.850 -12.134 -80.543 1.00 94.81 324 THR A CA 1
ATOM 2634 C C . THR A 1 324 ? 70.678 -12.973 -80.035 1.00 94.81 324 THR A C 1
ATOM 2636 O O . THR A 1 324 ? 70.877 -13.849 -79.194 1.00 94.81 324 THR A O 1
ATOM 2639 N N . LYS A 1 325 ? 69.451 -12.722 -80.513 1.00 94.50 325 LYS A N 1
ATOM 2640 C CA . LYS A 1 325 ? 68.293 -13.574 -80.205 1.00 94.50 325 LYS A CA 1
ATOM 2641 C C . LYS A 1 325 ? 68.434 -14.939 -80.881 1.00 94.50 325 LYS A C 1
ATOM 2643 O O . LYS A 1 325 ? 68.304 -15.939 -80.181 1.00 94.50 325 LYS A O 1
ATOM 2648 N N . ASP A 1 326 ? 68.807 -14.973 -82.160 1.00 93.62 326 ASP A N 1
ATOM 2649 C CA . ASP A 1 326 ? 69.027 -16.222 -82.905 1.00 93.62 326 ASP A CA 1
ATOM 2650 C C . ASP A 1 326 ? 70.144 -17.074 -82.283 1.00 93.62 326 ASP A C 1
ATOM 2652 O O . ASP A 1 326 ? 69.983 -18.278 -82.102 1.00 93.62 326 ASP A O 1
ATOM 2656 N N . LEU A 1 327 ? 71.267 -16.462 -81.888 1.00 93.00 327 LEU A N 1
ATOM 2657 C CA . LEU A 1 327 ? 72.357 -17.163 -81.202 1.00 93.00 327 LEU A CA 1
ATOM 2658 C C . LEU A 1 327 ? 71.892 -17.769 -79.880 1.00 93.00 327 LEU A C 1
ATOM 2660 O O . LEU A 1 327 ? 72.204 -18.924 -79.618 1.00 93.00 327 LEU A O 1
ATOM 2664 N N . LYS A 1 328 ? 71.112 -17.037 -79.075 1.00 93.88 328 LYS A N 1
ATOM 2665 C CA . LYS A 1 328 ? 70.548 -17.575 -77.826 1.00 93.88 328 LYS A CA 1
ATOM 2666 C C . LYS A 1 328 ? 69.607 -18.751 -78.078 1.00 93.88 328 LYS A C 1
ATOM 2668 O O . LYS A 1 328 ? 69.590 -19.691 -77.288 1.00 93.88 328 LYS A O 1
ATOM 2673 N N . GLU A 1 329 ? 68.827 -18.704 -79.154 1.00 94.12 329 GLU A N 1
ATOM 2674 C CA . GLU A 1 329 ? 67.948 -19.807 -79.547 1.00 94.12 329 GLU A CA 1
ATOM 2675 C C . GLU A 1 329 ? 68.757 -21.034 -79.997 1.00 94.12 329 GLU A C 1
ATOM 2677 O O . GLU A 1 329 ? 68.510 -22.142 -79.526 1.00 94.12 329 GLU A O 1
ATOM 2682 N N . VAL A 1 330 ? 69.784 -20.844 -80.831 1.00 93.25 330 VAL A N 1
ATOM 2683 C CA . VAL A 1 330 ? 70.679 -21.925 -81.274 1.00 93.25 330 VAL A CA 1
ATOM 2684 C C . VAL A 1 330 ? 71.482 -22.511 -80.110 1.00 93.25 330 VAL A C 1
ATOM 2686 O O . VAL A 1 330 ? 71.607 -23.729 -80.016 1.00 93.25 330 VAL A O 1
ATOM 2689 N N . GLU A 1 331 ? 71.996 -21.684 -79.198 1.00 93.88 331 GLU A N 1
ATOM 2690 C CA . GLU A 1 331 ? 72.675 -22.135 -77.977 1.00 93.88 331 GLU A CA 1
ATOM 2691 C C . GLU A 1 331 ? 71.750 -22.984 -77.098 1.00 93.88 331 GLU A C 1
ATOM 2693 O O . GLU A 1 331 ? 72.180 -24.018 -76.587 1.00 93.88 331 GLU A O 1
ATOM 2698 N N . ALA A 1 332 ? 70.474 -22.602 -76.964 1.00 91.69 332 ALA A N 1
ATOM 2699 C CA . ALA A 1 332 ? 69.486 -23.404 -76.248 1.0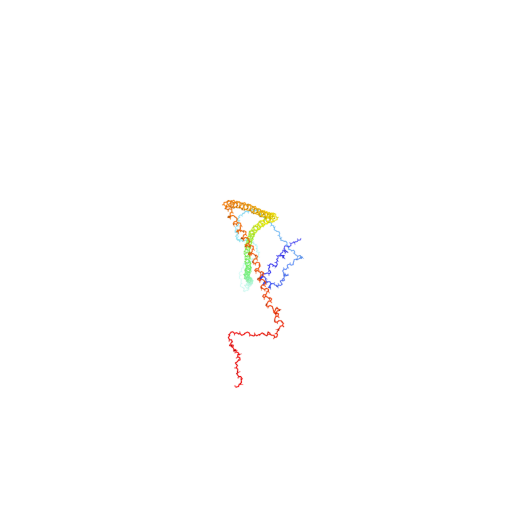0 91.69 332 ALA A CA 1
ATOM 2700 C C . ALA A 1 332 ? 69.259 -24.767 -76.927 1.00 91.69 332 ALA A C 1
ATOM 2702 O O . ALA A 1 332 ? 69.275 -25.795 -76.253 1.00 91.69 332 ALA A O 1
ATOM 2703 N N . ILE A 1 333 ? 69.145 -24.798 -78.261 1.00 93.69 333 ILE A N 1
ATOM 2704 C CA . ILE A 1 333 ? 69.005 -26.048 -79.028 1.00 93.69 333 ILE A CA 1
ATOM 2705 C C . ILE A 1 333 ? 70.248 -26.936 -78.881 1.00 93.69 333 ILE A C 1
ATOM 2707 O O . ILE A 1 333 ? 70.119 -28.148 -78.711 1.00 93.69 333 ILE A O 1
ATOM 2711 N N . ILE A 1 334 ? 71.456 -26.366 -78.934 1.00 90.31 334 ILE A N 1
ATOM 2712 C CA . ILE A 1 334 ? 72.701 -27.118 -78.721 1.00 90.31 334 ILE A CA 1
ATOM 2713 C C . ILE A 1 334 ? 72.724 -27.700 -77.308 1.00 90.31 334 ILE A C 1
ATOM 2715 O O . ILE A 1 334 ? 73.022 -28.881 -77.158 1.00 90.31 334 ILE A O 1
ATOM 2719 N N . ALA A 1 335 ? 72.367 -26.917 -76.288 1.00 91.38 335 ALA A N 1
ATOM 2720 C CA . ALA A 1 335 ? 72.307 -27.400 -74.913 1.00 91.38 335 ALA A CA 1
ATOM 2721 C C . ALA A 1 335 ? 71.301 -28.555 -74.751 1.00 91.38 335 ALA A C 1
ATOM 2723 O O . ALA A 1 335 ? 71.604 -29.545 -74.080 1.00 91.38 335 ALA A O 1
ATOM 2724 N N . ASP A 1 336 ? 70.138 -28.475 -75.399 1.00 91.00 336 ASP A N 1
ATOM 2725 C CA . ASP A 1 336 ? 69.135 -29.544 -75.397 1.00 91.00 336 ASP A CA 1
ATOM 2726 C C . ASP A 1 336 ? 69.636 -30.803 -76.125 1.00 91.00 336 ASP A C 1
ATOM 2728 O O . ASP A 1 336 ? 69.503 -31.918 -75.613 1.00 91.00 336 ASP A O 1
ATOM 2732 N N . LEU A 1 337 ? 70.288 -30.643 -77.281 1.00 90.19 337 LEU A N 1
ATOM 2733 C CA . LEU A 1 337 ? 70.901 -31.746 -78.026 1.00 90.19 337 LEU A CA 1
ATOM 2734 C C . LEU A 1 337 ? 72.057 -32.390 -77.254 1.00 90.19 337 LEU A C 1
ATOM 2736 O O . LEU A 1 337 ? 72.180 -33.613 -77.240 1.00 90.19 337 LEU A O 1
ATOM 2740 N N . GLU A 1 338 ? 72.900 -31.611 -76.577 1.00 89.44 338 GLU A N 1
ATOM 2741 C CA . GLU A 1 338 ? 73.955 -32.133 -75.705 1.00 89.44 338 GLU A CA 1
ATOM 2742 C C . GLU A 1 338 ? 73.363 -32.918 -74.529 1.00 89.44 338 GLU A C 1
ATOM 2744 O O . GLU A 1 338 ? 73.853 -34.000 -74.186 1.00 89.44 338 GLU A O 1
ATOM 2749 N N . GLN A 1 339 ? 72.270 -32.437 -73.933 1.00 87.06 339 GLN A N 1
ATOM 2750 C CA . GLN A 1 339 ? 71.531 -33.191 -72.920 1.00 87.06 339 GLN A CA 1
ATOM 2751 C C . GLN A 1 339 ? 70.950 -34.491 -73.489 1.00 87.06 339 GLN A C 1
ATOM 2753 O O . GLN A 1 339 ? 71.006 -35.536 -72.834 1.00 87.06 339 GLN A O 1
ATOM 2758 N N . GLU A 1 340 ? 70.439 -34.476 -74.717 1.00 87.06 340 GLU A N 1
ATOM 2759 C CA . GLU A 1 340 ? 69.932 -35.673 -75.380 1.00 87.06 340 GLU A CA 1
ATOM 2760 C C . GLU A 1 340 ? 71.055 -36.674 -75.692 1.00 87.06 340 GLU A C 1
ATOM 2762 O O . GLU A 1 340 ? 70.942 -37.853 -75.351 1.00 87.06 340 GLU A O 1
ATOM 2767 N N . VAL A 1 341 ? 72.183 -36.220 -76.241 1.00 84.06 341 VAL A N 1
ATOM 2768 C CA . VAL A 1 341 ? 73.361 -37.055 -76.518 1.00 84.06 341 VAL A CA 1
ATOM 2769 C C . VAL A 1 341 ? 73.935 -37.633 -75.227 1.00 84.06 341 VAL A C 1
ATOM 2771 O O . VAL A 1 341 ? 74.204 -38.834 -75.156 1.00 84.06 341 VAL A O 1
ATOM 2774 N N . THR A 1 342 ? 74.089 -36.829 -74.174 1.00 82.75 342 THR A N 1
ATOM 2775 C CA . THR A 1 342 ? 74.568 -37.323 -72.874 1.00 82.75 342 THR A CA 1
ATOM 2776 C C . THR A 1 342 ? 73.594 -38.331 -72.266 1.00 82.75 342 THR A C 1
ATOM 2778 O O . THR A 1 342 ? 74.028 -39.358 -71.736 1.00 82.75 342 THR A O 1
ATOM 2781 N N . LYS A 1 343 ? 72.279 -38.125 -72.401 1.00 82.25 343 LYS A N 1
ATOM 2782 C CA . LYS A 1 343 ? 71.251 -39.095 -71.997 1.00 82.25 343 LYS A CA 1
ATOM 2783 C C . LYS A 1 343 ? 71.339 -40.394 -72.806 1.00 82.25 343 LYS A C 1
ATOM 2785 O O . LYS A 1 343 ? 71.293 -41.476 -72.215 1.00 82.25 343 LYS A O 1
ATOM 2790 N N . LEU A 1 344 ? 71.526 -40.310 -74.123 1.00 78.69 344 LEU A N 1
ATOM 2791 C CA . LEU A 1 344 ? 71.709 -41.466 -75.003 1.00 78.69 344 LEU A CA 1
ATOM 2792 C C . LEU A 1 344 ? 72.982 -42.249 -74.652 1.00 78.69 344 LEU A C 1
ATOM 2794 O O . LEU A 1 344 ? 72.911 -43.474 -74.539 1.00 78.69 344 LEU A O 1
ATOM 2798 N N . LEU A 1 345 ? 74.105 -41.568 -74.393 1.00 75.12 345 LEU A N 1
ATOM 2799 C CA . LEU A 1 345 ? 75.374 -42.173 -73.963 1.00 75.12 345 LEU A CA 1
ATOM 2800 C C . LEU A 1 345 ? 75.290 -42.820 -72.571 1.00 75.12 345 LEU A C 1
ATOM 2802 O O . LEU A 1 345 ? 75.926 -43.847 -72.329 1.00 75.12 345 LEU A O 1
ATOM 2806 N N . ARG A 1 346 ? 74.507 -42.242 -71.650 1.00 73.38 346 ARG A N 1
ATOM 2807 C CA . ARG A 1 346 ? 74.312 -42.767 -70.287 1.00 73.38 346 ARG A CA 1
ATOM 2808 C C . ARG A 1 346 ? 73.362 -43.967 -70.253 1.00 73.38 346 ARG A C 1
ATOM 2810 O O . ARG A 1 346 ? 73.408 -44.756 -69.309 1.00 73.38 346 ARG A O 1
ATOM 2817 N N . SER A 1 347 ? 72.521 -44.135 -71.274 1.00 71.50 347 SER A N 1
ATOM 2818 C CA . SER A 1 347 ? 71.626 -45.284 -71.378 1.00 71.50 347 SER A CA 1
ATOM 2819 C C . SER A 1 347 ? 72.393 -46.556 -71.808 1.00 71.50 347 SER A C 1
ATOM 2821 O O . SER A 1 347 ? 73.088 -46.564 -72.826 1.00 71.50 347 SER A O 1
ATOM 2823 N N . PRO A 1 348 ? 72.277 -47.678 -71.071 1.00 63.56 348 PRO A N 1
ATOM 2824 C CA . PRO A 1 348 ? 73.056 -48.896 -71.329 1.00 63.56 348 PRO A CA 1
ATOM 2825 C C . PRO A 1 348 ? 72.658 -49.629 -72.624 1.00 63.56 348 PRO A C 1
ATOM 2827 O O . PRO A 1 348 ? 73.304 -50.605 -72.996 1.00 63.56 348 PRO A O 1
ATOM 2830 N N . LYS A 1 349 ? 71.611 -49.166 -73.321 1.00 63.19 349 LYS A N 1
ATOM 2831 C CA . LYS A 1 349 ? 71.112 -49.747 -74.575 1.00 63.19 349 LYS A CA 1
ATOM 2832 C C . LYS A 1 349 ? 71.834 -49.228 -75.828 1.00 63.19 349 LYS A C 1
ATOM 2834 O O . LYS A 1 349 ? 71.705 -49.851 -76.871 1.00 63.19 349 LYS A O 1
ATOM 2839 N N . THR A 1 350 ? 72.601 -48.139 -75.725 1.00 60.62 350 THR A N 1
ATOM 2840 C CA . THR A 1 350 ? 73.227 -47.452 -76.878 1.00 60.62 350 THR A CA 1
ATOM 2841 C C . THR A 1 350 ? 74.710 -47.800 -77.049 1.00 60.62 350 THR A C 1
ATOM 2843 O O . THR A 1 350 ? 75.333 -47.465 -78.054 1.00 60.62 350 THR A O 1
ATOM 2846 N N . ASN A 1 351 ? 75.313 -48.511 -76.090 1.00 65.44 351 ASN A N 1
ATOM 2847 C CA . ASN A 1 351 ? 76.709 -48.931 -76.180 1.00 65.44 351 ASN A CA 1
ATOM 2848 C C . ASN A 1 351 ? 76.826 -50.216 -77.020 1.00 65.44 351 ASN A C 1
ATOM 2850 O O . ASN A 1 351 ? 77.002 -51.310 -76.485 1.00 65.44 351 ASN A O 1
ATOM 2854 N N . ALA A 1 352 ? 76.712 -50.074 -78.346 1.00 63.28 352 ALA A N 1
ATOM 2855 C CA . ALA A 1 352 ? 76.726 -51.182 -79.307 1.00 63.28 352 ALA A CA 1
ATOM 2856 C C . ALA A 1 352 ? 77.939 -52.121 -79.130 1.00 63.28 352 ALA A C 1
ATOM 2858 O O . ALA A 1 352 ? 77.816 -53.334 -79.277 1.00 63.28 352 ALA A O 1
ATOM 2859 N N . LYS A 1 353 ? 79.098 -51.591 -78.707 1.00 64.25 353 LYS A N 1
ATOM 2860 C CA . LYS A 1 353 ? 80.299 -52.396 -78.415 1.00 64.25 353 LYS A CA 1
ATOM 2861 C C . LYS A 1 353 ? 80.130 -53.333 -77.207 1.00 64.25 353 LYS A C 1
ATOM 2863 O O . LYS A 1 353 ? 80.659 -54.438 -77.239 1.00 64.25 353 LYS A O 1
ATOM 2868 N N . LYS A 1 354 ? 79.370 -52.935 -76.177 1.00 62.59 354 LYS A N 1
ATOM 2869 C CA . LYS A 1 354 ? 79.065 -53.768 -74.993 1.00 62.59 354 LYS A CA 1
ATOM 2870 C C . LYS A 1 354 ? 77.881 -54.720 -75.203 1.00 62.59 354 LYS A C 1
ATOM 2872 O O . LYS A 1 354 ? 77.765 -55.692 -74.468 1.00 62.59 354 LYS A O 1
ATOM 2877 N N . GLN A 1 355 ? 77.019 -54.453 -76.188 1.00 63.31 355 GLN A N 1
ATOM 2878 C CA . GLN A 1 355 ? 75.924 -55.354 -76.569 1.00 63.31 355 GLN A CA 1
ATOM 2879 C C . GLN A 1 355 ? 76.370 -56.488 -77.501 1.00 63.31 355 GLN A C 1
ATOM 2881 O O . GLN A 1 355 ? 75.834 -57.584 -77.396 1.00 63.31 355 GLN A O 1
ATOM 2886 N N . ILE A 1 356 ? 77.330 -56.241 -78.401 1.00 63.81 356 ILE A N 1
ATOM 2887 C CA . ILE A 1 356 ? 77.721 -57.217 -79.435 1.00 63.81 356 ILE A CA 1
ATOM 2888 C C . ILE A 1 356 ? 78.827 -58.174 -78.946 1.00 63.81 356 ILE A C 1
ATOM 2890 O O . ILE A 1 356 ? 78.856 -59.326 -79.369 1.00 63.81 356 ILE A O 1
ATOM 2894 N N . PHE A 1 357 ? 79.697 -57.750 -78.020 1.00 66.06 357 PHE A N 1
ATOM 2895 C CA . PHE A 1 357 ? 80.802 -58.580 -77.509 1.00 66.06 357 PHE A CA 1
ATOM 2896 C C . PHE A 1 357 ? 80.922 -58.536 -75.972 1.00 66.06 357 PHE A C 1
ATOM 2898 O O . PHE A 1 357 ? 81.877 -57.960 -75.446 1.00 66.06 357 PHE A O 1
ATOM 2905 N N . PRO A 1 358 ? 79.976 -59.135 -75.225 1.00 60.72 358 PRO A N 1
ATOM 2906 C CA . PRO A 1 358 ? 80.032 -59.162 -73.761 1.00 60.72 358 PRO A CA 1
ATOM 2907 C C . PRO A 1 358 ? 81.217 -59.976 -73.208 1.00 60.72 358 PRO A C 1
ATOM 2909 O O . PRO A 1 358 ? 81.697 -59.671 -72.121 1.00 60.72 358 PRO A O 1
ATOM 2912 N N . GLU A 1 359 ? 81.736 -60.957 -73.955 1.00 59.97 359 GLU A N 1
ATOM 2913 C CA . GLU A 1 359 ? 82.816 -61.840 -73.476 1.00 59.97 359 GLU A CA 1
ATOM 2914 C C . GLU A 1 359 ? 84.229 -61.239 -73.570 1.00 59.97 359 GLU A C 1
ATOM 2916 O O . GLU A 1 359 ? 85.129 -61.677 -72.860 1.00 59.97 359 GLU A O 1
ATOM 2921 N N . PHE A 1 360 ? 84.437 -60.198 -74.386 1.00 60.41 360 PHE A N 1
ATOM 2922 C CA . PHE A 1 360 ? 85.756 -59.567 -74.561 1.00 60.41 360 PHE A CA 1
ATOM 2923 C C . PHE A 1 360 ? 85.996 -58.346 -73.658 1.00 60.41 360 PHE A C 1
ATOM 2925 O O . PHE A 1 360 ? 87.118 -57.849 -73.591 1.00 60.41 360 PHE A O 1
ATOM 2932 N N . PHE A 1 361 ? 84.971 -57.856 -72.950 1.00 61.06 361 PHE A N 1
ATOM 2933 C CA . PHE A 1 361 ? 85.080 -56.679 -72.077 1.00 61.06 361 PHE A CA 1
ATOM 2934 C C . PHE A 1 361 ? 84.511 -56.936 -70.670 1.00 61.06 361 PHE A C 1
ATOM 2936 O O . PHE A 1 361 ? 83.536 -56.281 -70.278 1.00 61.06 361 PHE A O 1
ATOM 2943 N N . PRO A 1 362 ? 85.101 -57.854 -69.877 1.00 61.69 362 PRO A N 1
ATOM 2944 C CA . PRO A 1 362 ? 84.764 -57.970 -68.463 1.00 61.69 362 PRO A CA 1
ATOM 2945 C C . PRO A 1 362 ? 85.078 -56.646 -67.737 1.00 61.69 362 PRO A C 1
ATOM 2947 O O . PRO A 1 362 ? 86.035 -55.956 -68.103 1.00 61.69 362 PRO A O 1
ATOM 2950 N N . PRO A 1 363 ? 84.287 -56.243 -66.724 1.00 61.16 363 PRO A N 1
ATOM 2951 C CA . PRO A 1 363 ? 84.527 -55.016 -65.972 1.00 61.16 363 PRO A CA 1
ATOM 2952 C C . PRO A 1 363 ? 85.817 -55.151 -65.152 1.00 61.16 363 PRO A C 1
ATOM 2954 O O . PRO A 1 363 ? 85.803 -55.581 -64.003 1.00 61.16 363 PRO A O 1
ATOM 2957 N N . THR A 1 364 ? 86.951 -54.790 -65.747 1.00 56.56 364 THR A N 1
ATOM 2958 C CA . THR A 1 364 ? 88.234 -54.718 -65.047 1.00 56.56 364 THR A CA 1
ATOM 2959 C C . THR A 1 364 ? 88.189 -53.579 -64.034 1.00 56.56 364 THR A C 1
ATOM 2961 O O . THR A 1 364 ? 87.908 -52.430 -64.396 1.00 56.56 364 THR A O 1
ATOM 2964 N N . GLN A 1 365 ? 88.470 -53.890 -62.768 1.00 62.75 365 GLN A N 1
ATOM 2965 C CA . GLN A 1 365 ? 88.701 -52.887 -61.731 1.00 62.75 365 GLN A CA 1
ATOM 2966 C C . GLN A 1 365 ? 89.921 -52.053 -62.147 1.00 62.75 365 GLN A C 1
ATOM 2968 O O . GLN A 1 365 ? 90.992 -52.597 -62.404 1.00 62.75 365 GLN A O 1
ATOM 2973 N N . LYS A 1 366 ? 89.736 -50.740 -62.315 1.00 59.66 366 LYS A N 1
ATOM 2974 C CA . LYS A 1 366 ? 90.816 -49.829 -62.714 1.00 59.66 366 LYS A CA 1
ATOM 2975 C C . LYS A 1 366 ? 91.786 -49.666 -61.540 1.00 59.66 366 LYS A C 1
ATOM 2977 O O . LYS A 1 366 ? 91.337 -49.324 -60.450 1.00 59.66 366 LYS A O 1
ATOM 2982 N N . CYS A 1 367 ? 93.082 -49.882 -61.777 1.00 56.41 367 CYS A N 1
ATOM 2983 C CA . CYS A 1 367 ? 94.140 -49.635 -60.797 1.00 56.41 367 CYS A CA 1
ATOM 2984 C C . CYS A 1 367 ? 94.106 -48.175 -60.321 1.00 56.41 367 CYS A C 1
ATOM 2986 O O . CYS A 1 367 ? 94.033 -47.249 -61.134 1.00 56.41 367 CYS A O 1
ATOM 2988 N N . THR A 1 368 ? 94.150 -47.975 -59.007 1.00 62.19 368 THR A N 1
ATOM 2989 C CA . THR A 1 368 ? 94.353 -46.668 -58.373 1.00 62.19 368 THR A CA 1
ATOM 2990 C C . THR A 1 368 ? 95.848 -46.332 -58.316 1.00 62.19 368 THR A C 1
ATOM 2992 O O . THR A 1 368 ? 96.657 -47.259 -58.297 1.00 62.19 368 THR A O 1
ATOM 2995 N N . PRO A 1 369 ? 96.236 -45.040 -58.280 1.00 62.41 369 PRO A N 1
ATOM 2996 C CA . PRO A 1 369 ? 97.626 -44.597 -58.477 1.00 62.41 369 PRO A CA 1
ATOM 2997 C C . PRO A 1 369 ? 98.677 -45.150 -57.495 1.00 62.41 369 PRO A C 1
ATOM 2999 O O . PRO A 1 369 ? 99.859 -45.048 -57.792 1.00 62.41 369 PRO A O 1
ATOM 3002 N N . ASP A 1 370 ? 98.256 -45.747 -56.374 1.00 62.28 370 ASP A N 1
ATOM 3003 C CA . ASP A 1 370 ? 99.122 -46.319 -55.326 1.00 62.28 370 ASP A CA 1
ATOM 3004 C C . ASP A 1 370 ? 99.417 -47.827 -55.493 1.00 62.28 370 ASP A C 1
ATOM 3006 O O . ASP A 1 370 ? 99.903 -48.475 -54.568 1.00 62.28 370 ASP A O 1
ATOM 3010 N N . MET A 1 371 ? 99.100 -48.432 -56.643 1.00 61.66 371 MET A N 1
ATOM 3011 C CA . MET A 1 371 ? 99.520 -49.809 -56.935 1.00 61.66 371 MET A CA 1
ATOM 3012 C C . MET A 1 371 ? 100.876 -49.830 -57.648 1.00 61.66 371 MET A C 1
ATOM 3014 O O . MET A 1 371 ? 100.975 -49.391 -58.794 1.00 61.66 371 MET A O 1
ATOM 3018 N N . ASP A 1 372 ? 101.889 -50.413 -57.001 1.00 60.22 372 ASP A N 1
ATOM 3019 C CA . ASP A 1 372 ? 103.198 -50.677 -57.604 1.00 60.22 372 ASP A CA 1
ATOM 3020 C C . ASP A 1 372 ? 103.058 -51.620 -58.811 1.00 60.22 372 ASP A C 1
ATOM 3022 O O . ASP A 1 372 ? 102.661 -52.784 -58.699 1.00 60.22 372 ASP A O 1
ATOM 3026 N N . VAL A 1 373 ? 103.365 -51.091 -59.996 1.00 63.97 373 VAL A N 1
ATOM 3027 C CA . VAL A 1 373 ? 103.292 -51.810 -61.271 1.00 63.97 373 VAL A CA 1
ATOM 3028 C C . VAL A 1 373 ? 104.574 -52.618 -61.458 1.00 63.97 373 VAL A C 1
ATOM 3030 O O . VAL A 1 373 ? 105.618 -52.081 -61.825 1.00 63.97 373 VAL A O 1
ATOM 3033 N N . ILE A 1 374 ? 104.486 -53.927 -61.234 1.00 60.97 374 ILE A N 1
ATOM 3034 C CA . ILE A 1 374 ? 105.544 -54.880 -61.579 1.00 60.97 374 ILE A CA 1
ATOM 3035 C C . ILE A 1 374 ? 105.426 -55.168 -63.082 1.00 60.97 374 ILE A C 1
ATOM 3037 O O . ILE A 1 374 ? 104.508 -55.859 -63.522 1.00 60.97 374 ILE A O 1
ATOM 3041 N N . LEU A 1 375 ? 106.318 -54.580 -63.883 1.00 59.22 375 LEU A N 1
ATOM 3042 C CA . LEU A 1 375 ? 106.410 -54.845 -65.319 1.00 59.22 375 LEU A CA 1
ATOM 3043 C C . LEU A 1 375 ? 107.195 -56.139 -65.545 1.00 59.22 375 LEU A C 1
ATOM 3045 O O . LEU A 1 375 ? 108.414 -56.173 -65.395 1.00 59.22 375 LEU A O 1
ATOM 3049 N N . ASP A 1 376 ? 106.472 -57.190 -65.918 1.00 53.66 376 ASP A N 1
ATOM 3050 C CA . ASP A 1 376 ? 107.018 -58.501 -66.262 1.00 53.66 376 ASP A CA 1
ATOM 3051 C C . ASP A 1 376 ? 107.621 -58.442 -67.682 1.00 53.66 376 ASP A C 1
ATOM 3053 O O . ASP A 1 376 ? 106.963 -58.732 -68.683 1.00 53.66 376 ASP A O 1
ATOM 3057 N N . ILE A 1 377 ? 108.854 -57.931 -67.789 1.00 60.44 377 ILE A N 1
ATOM 3058 C CA . ILE A 1 377 ? 109.609 -57.865 -69.050 1.00 60.44 377 ILE A CA 1
ATOM 3059 C C . ILE A 1 377 ? 110.558 -59.074 -69.097 1.00 60.44 377 ILE A C 1
ATOM 3061 O O . ILE A 1 377 ? 111.517 -59.112 -68.324 1.00 60.44 377 ILE A O 1
ATOM 3065 N N . PRO A 1 378 ? 110.338 -60.055 -69.991 1.00 60.00 378 PRO A N 1
ATOM 3066 C CA . PRO A 1 378 ? 111.173 -61.249 -70.070 1.00 60.00 378 PRO A CA 1
ATOM 3067 C C . PRO A 1 378 ? 112.604 -60.914 -70.519 1.00 60.00 378 PRO A C 1
ATOM 3069 O O . PRO A 1 378 ? 112.829 -60.369 -71.602 1.00 60.00 378 PRO A O 1
ATOM 3072 N N . THR A 1 379 ? 113.582 -61.261 -69.680 1.00 55.47 379 THR A N 1
ATOM 3073 C CA . THR A 1 379 ? 115.020 -61.196 -69.968 1.00 55.47 379 THR A CA 1
ATOM 3074 C C . THR A 1 379 ? 115.440 -62.311 -70.924 1.00 55.47 379 THR A C 1
ATOM 3076 O O . THR A 1 379 ? 115.083 -63.472 -70.738 1.00 55.47 379 THR A O 1
ATOM 3079 N N . GLN A 1 380 ? 116.223 -61.959 -71.943 1.00 52.84 380 GLN A N 1
ATOM 3080 C CA . GLN A 1 380 ? 116.712 -62.870 -72.975 1.00 52.84 380 GLN A CA 1
ATOM 3081 C C . GLN A 1 380 ? 117.810 -63.796 -72.415 1.00 52.84 380 GLN A C 1
ATOM 3083 O O . GLN A 1 380 ? 118.968 -63.398 -72.294 1.00 52.84 380 GLN A O 1
ATOM 3088 N N . GLU A 1 381 ? 117.445 -65.030 -72.064 1.00 57.72 381 GLU A N 1
ATOM 3089 C CA . GLU A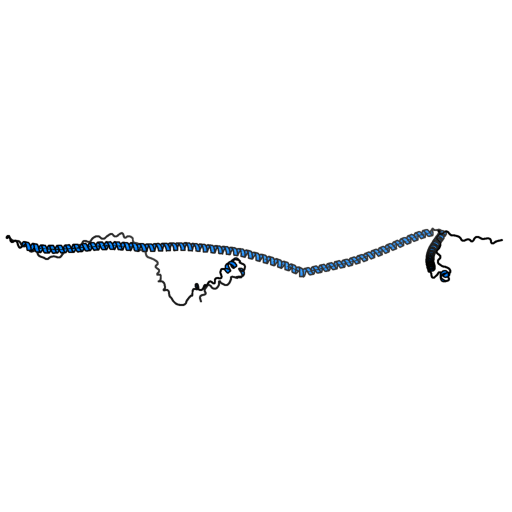 1 381 ? 118.394 -66.117 -71.796 1.00 57.72 381 GLU A CA 1
ATOM 3090 C C . GLU A 1 381 ? 119.034 -66.585 -73.114 1.00 57.72 381 GLU A C 1
ATOM 3092 O O . GLU A 1 381 ? 118.348 -66.869 -74.100 1.00 57.72 381 GLU A O 1
ATOM 3097 N N . TRP A 1 382 ? 120.366 -66.642 -73.145 1.00 57.88 382 TRP A N 1
ATOM 3098 C CA . TRP A 1 382 ? 121.128 -67.197 -74.262 1.00 57.88 382 TRP A CA 1
ATOM 3099 C C . TRP A 1 382 ? 121.069 -68.726 -74.198 1.00 57.88 382 TRP A C 1
ATOM 3101 O O . TRP A 1 382 ? 121.438 -69.315 -73.183 1.00 57.88 382 TRP A O 1
ATOM 3111 N N . LEU A 1 383 ? 120.641 -69.369 -75.287 1.00 46.53 383 LEU A N 1
ATOM 3112 C CA . LEU A 1 383 ? 120.774 -70.817 -75.470 1.00 46.53 383 LEU A CA 1
ATOM 3113 C C . LEU A 1 383 ? 122.141 -71.156 -76.106 1.00 46.53 383 LEU A C 1
ATOM 3115 O O . LEU A 1 383 ? 122.655 -70.362 -76.897 1.00 46.53 383 LEU A O 1
ATOM 3119 N N . PRO A 1 384 ? 122.737 -72.312 -75.762 1.00 51.25 384 PRO A N 1
ATOM 3120 C CA . PRO A 1 384 ? 124.180 -72.536 -75.795 1.00 51.25 384 PRO A CA 1
ATOM 3121 C C . PRO A 1 384 ? 124.739 -73.017 -77.143 1.00 51.25 384 PRO A C 1
ATOM 3123 O O . PRO A 1 384 ? 124.167 -73.901 -77.784 1.00 51.25 384 PRO A O 1
ATOM 3126 N N . ILE A 1 385 ? 125.936 -72.507 -77.467 1.00 37.59 385 ILE A N 1
ATOM 3127 C CA . ILE A 1 385 ? 127.172 -73.311 -77.564 1.00 37.59 385 ILE A CA 1
ATOM 3128 C C . ILE A 1 385 ? 128.091 -72.844 -76.438 1.00 37.59 385 ILE A C 1
ATOM 3130 O O . ILE A 1 385 ? 128.183 -71.607 -76.264 1.00 37.59 385 ILE A O 1
#

Sequence (385 aa):
MPGGWGRKAVGQIDRSQFADDELLKQIGGQLDENFDYSQWQRKSKPGQLSRPPPPARKVVKDSTLRSISDFTVAAPWKQNVRPTSAVSSVCSHSRSRIQQNTASPKEEYAVVKEKNEDLKILQLRINTREHTLKEYKKRYETLLVENIKLKAEIDETEGDANSGVKQLLRKYEKFRKGIGVLNSKFEVEEEDARADLRKTQGQIKKDLTILESQVEMAEKRLQDKQTEFHVLMNYKDKEYPVKAMRIADLQKEIDSLKITNAEDETELQHIIDTELGKLRKKTDKYQDEVTDRITGKFLDQMHPSLKDMTLQNTVMEKEIEYHTKDLKEVEAIIADLEQEVTKLLRSPKTNAKKQIFPEFFPPTQKCTPDMDVILDIPTQEWLPI

Organism: Owenia fusiformis (NCBI:txid6347)